Protein AF-A0A095SFE4-F1 (afdb_monomer)

Structure (mmCIF, N/CA/C/O backbone):
data_AF-A0A095SFE4-F1
#
_entry.id   AF-A0A095SFE4-F1
#
loop_
_atom_site.group_PDB
_atom_site.id
_atom_site.type_symbol
_atom_site.label_atom_id
_atom_site.label_alt_id
_atom_site.label_comp_id
_atom_site.label_asym_id
_atom_site.label_entity_id
_atom_site.label_seq_id
_atom_site.pdbx_PDB_ins_code
_atom_site.Cartn_x
_atom_site.Cartn_y
_atom_site.Cartn_z
_atom_site.occupancy
_atom_site.B_iso_or_equiv
_atom_site.auth_seq_id
_atom_site.auth_comp_id
_atom_site.auth_asym_id
_atom_site.auth_atom_id
_atom_site.pdbx_PDB_model_num
ATOM 1 N N . MET A 1 1 ? -21.893 5.481 43.564 1.00 46.31 1 MET A N 1
ATOM 2 C CA . MET A 1 1 ? -21.029 5.978 42.479 1.00 46.31 1 MET A CA 1
ATOM 3 C C . MET A 1 1 ? -21.799 5.691 41.213 1.00 46.31 1 MET A C 1
ATOM 5 O O . MET A 1 1 ? -22.114 4.527 41.019 1.00 46.31 1 MET A O 1
ATOM 9 N N . ASP A 1 2 ? -22.214 6.725 40.486 1.00 47.00 2 ASP A N 1
ATOM 10 C CA . ASP A 1 2 ? -22.926 6.566 39.208 1.00 47.00 2 ASP A CA 1
ATOM 11 C C . ASP A 1 2 ? -21.943 6.211 38.087 1.00 47.00 2 ASP A C 1
ATOM 13 O O . ASP A 1 2 ? -20.770 6.582 38.183 1.00 47.00 2 ASP A O 1
ATOM 17 N N . ASP A 1 3 ? -22.419 5.536 37.041 1.00 54.72 3 ASP A N 1
ATOM 18 C CA . ASP A 1 3 ? -21.605 5.048 35.915 1.00 54.72 3 ASP A CA 1
ATOM 19 C C . ASP A 1 3 ? -20.823 6.175 35.207 1.00 54.72 3 ASP A C 1
ATOM 21 O O . ASP A 1 3 ? -19.674 5.974 34.811 1.00 54.72 3 ASP A O 1
ATOM 25 N N . GLU A 1 4 ? -21.361 7.401 35.174 1.00 51.09 4 GLU A N 1
ATOM 26 C CA . GLU A 1 4 ? -20.658 8.604 34.686 1.00 51.09 4 GLU A CA 1
ATOM 27 C C . GLU A 1 4 ? -19.370 8.908 35.473 1.00 51.09 4 GLU A C 1
ATOM 29 O O . GLU A 1 4 ? -18.369 9.343 34.906 1.00 51.09 4 GLU A O 1
ATOM 34 N N . ASN A 1 5 ? -19.351 8.627 36.780 1.00 45.44 5 ASN A N 1
ATOM 35 C CA . ASN A 1 5 ? -18.175 8.856 37.625 1.00 45.44 5 ASN A CA 1
ATOM 36 C C . ASN A 1 5 ? -17.123 7.743 37.476 1.00 45.44 5 ASN A C 1
ATOM 38 O O . ASN A 1 5 ? -15.962 7.954 37.822 1.00 45.44 5 ASN A O 1
ATOM 42 N N . LEU A 1 6 ? -17.514 6.562 36.983 1.00 54.12 6 LEU A N 1
ATOM 43 C CA . LEU A 1 6 ? -16.604 5.458 36.662 1.00 54.12 6 LEU A CA 1
ATOM 44 C C . LEU A 1 6 ? -15.986 5.626 35.265 1.00 54.12 6 LEU A C 1
ATOM 46 O O . LEU A 1 6 ? -14.801 5.343 35.102 1.00 54.12 6 LEU A O 1
ATOM 50 N N . ALA A 1 7 ? -16.740 6.160 34.296 1.00 50.47 7 ALA A N 1
ATOM 51 C CA . ALA A 1 7 ? -16.249 6.482 32.951 1.00 50.47 7 ALA A CA 1
ATOM 52 C C . ALA A 1 7 ? -15.184 7.598 32.940 1.00 50.47 7 ALA A C 1
ATOM 54 O O . ALA A 1 7 ? -14.327 7.638 32.060 1.00 50.47 7 ALA A O 1
ATOM 55 N N . GLN A 1 8 ? -15.191 8.478 33.948 1.00 49.19 8 GLN A N 1
ATOM 56 C CA . GLN A 1 8 ? -14.224 9.572 34.084 1.00 49.19 8 GLN A CA 1
ATOM 57 C C . GLN A 1 8 ? -12.879 9.159 34.714 1.00 49.19 8 GLN A C 1
ATOM 59 O O . GLN A 1 8 ? -11.963 9.980 34.809 1.00 49.19 8 GLN A O 1
ATOM 64 N N . VAL A 1 9 ? -12.726 7.902 35.148 1.00 50.53 9 VAL A N 1
ATOM 65 C CA . VAL A 1 9 ? -11.466 7.401 35.714 1.00 50.53 9 VAL A CA 1
ATOM 66 C C . VAL A 1 9 ? -10.473 7.146 34.583 1.00 50.53 9 VAL A C 1
ATOM 68 O O . VAL A 1 9 ? -10.392 6.060 34.016 1.00 50.53 9 VAL A O 1
ATOM 71 N N . THR A 1 10 ? -9.681 8.164 34.257 1.00 51.62 10 THR A N 1
ATOM 72 C CA . THR A 1 10 ? -8.539 8.026 33.351 1.00 51.62 10 THR A CA 1
ATOM 73 C C . THR A 1 10 ? -7.501 7.125 34.021 1.00 51.62 10 THR A C 1
ATOM 75 O O . THR A 1 10 ? -6.995 7.445 35.100 1.00 51.62 10 THR A O 1
ATOM 78 N N . GLY A 1 11 ? -7.209 5.971 33.414 1.00 49.97 11 GLY A N 1
ATOM 79 C CA . GLY A 1 11 ? -6.187 5.046 33.901 1.00 49.97 11 GLY A CA 1
ATOM 80 C C . GLY A 1 11 ? -4.861 5.774 34.131 1.00 49.97 11 GLY A C 1
ATOM 81 O O . GLY A 1 11 ? -4.387 6.509 33.267 1.00 49.97 11 GLY A O 1
ATOM 82 N N . GLN A 1 12 ? -4.287 5.601 35.324 1.00 48.50 12 GLN A N 1
ATOM 83 C CA . GLN A 1 12 ? -2.994 6.173 35.699 1.00 48.50 12 GLN A CA 1
ATOM 84 C C . GLN A 1 12 ? -1.938 5.824 34.640 1.00 48.50 12 GLN A C 1
ATOM 86 O O . GLN A 1 12 ? -1.858 4.673 34.209 1.00 48.50 12 GLN A O 1
ATOM 91 N N . ASN A 1 13 ? -1.110 6.798 34.247 1.00 44.69 13 ASN A N 1
ATOM 92 C CA . ASN A 1 13 ? 0.110 6.545 33.472 1.00 44.69 13 ASN A CA 1
ATOM 93 C C . ASN A 1 13 ? 0.880 5.377 34.121 1.00 44.69 13 ASN A C 1
ATOM 95 O O . ASN A 1 13 ? 1.297 5.491 35.273 1.00 44.69 13 ASN A O 1
ATOM 99 N N . GLY A 1 14 ? 1.030 4.259 33.401 1.00 55.88 14 GLY A N 1
ATOM 100 C CA . GLY A 1 14 ? 1.607 3.008 33.916 1.00 55.88 14 GLY A CA 1
ATOM 101 C C . GLY A 1 14 ? 0.604 1.878 34.203 1.00 55.88 14 GLY A C 1
ATOM 102 O O . GLY A 1 14 ? 1.018 0.812 34.655 1.00 55.88 14 GLY A O 1
ATOM 103 N N . SER A 1 15 ? -0.695 2.069 33.946 1.00 71.88 15 SER A N 1
ATOM 104 C CA . SER A 1 15 ? -1.681 0.982 33.962 1.00 71.88 15 SER A CA 1
ATOM 105 C C . SER A 1 15 ? -1.468 0.033 32.781 1.00 71.88 15 SER A C 1
ATOM 107 O O . SER A 1 15 ? -1.394 0.472 31.636 1.00 71.88 15 SER A O 1
ATOM 109 N N . LEU A 1 16 ? -1.429 -1.278 33.052 1.00 84.06 16 LEU A N 1
ATOM 110 C CA . LEU A 1 16 ? -1.352 -2.303 32.006 1.00 84.06 16 LEU A CA 1
ATOM 111 C C . LEU A 1 16 ? -2.570 -2.254 31.079 1.00 84.06 16 LEU A C 1
ATOM 113 O O . LEU A 1 16 ? -2.416 -2.490 29.887 1.00 84.06 16 LEU A O 1
ATOM 117 N N . PHE A 1 17 ? -3.753 -1.948 31.619 1.00 86.69 17 PHE A N 1
ATOM 118 C CA . PHE A 1 17 ? -4.989 -1.794 30.856 1.00 86.69 17 PHE A CA 1
ATOM 119 C C . PHE A 1 17 ? -5.348 -0.317 30.727 1.00 86.69 17 PHE A C 1
ATOM 121 O O . PHE A 1 17 ? -5.401 0.414 31.720 1.00 86.69 17 PHE A O 1
ATOM 128 N N . LEU A 1 18 ? -5.605 0.107 29.498 1.00 86.56 18 LEU A N 1
ATOM 129 C CA . LEU A 1 18 ? -6.028 1.453 29.146 1.00 86.56 18 LEU A CA 1
ATOM 130 C C . LEU A 1 18 ? -7.503 1.385 28.763 1.00 86.56 18 LEU A C 1
ATOM 132 O O . LEU A 1 18 ? -7.890 0.522 27.980 1.00 86.56 18 LEU A O 1
ATOM 136 N N . SER A 1 19 ? -8.321 2.277 29.307 1.00 90.06 19 SER A N 1
ATOM 137 C CA . SER A 1 19 ? -9.708 2.437 28.882 1.00 90.06 19 SER A CA 1
ATOM 138 C C . SER A 1 19 ? -9.975 3.909 28.656 1.00 90.06 19 SER A C 1
ATOM 140 O O . SER A 1 19 ? -9.537 4.740 29.455 1.00 90.06 19 SER A O 1
ATOM 142 N N . ASP A 1 20 ? -10.697 4.224 27.592 1.00 91.88 20 ASP A N 1
ATOM 143 C CA . ASP A 1 20 ? -11.236 5.558 27.398 1.00 91.88 20 ASP A CA 1
ATOM 144 C C . ASP A 1 20 ? -12.577 5.541 26.663 1.00 91.88 20 ASP A C 1
ATOM 146 O O . ASP A 1 20 ? -12.976 4.546 26.054 1.00 91.88 20 ASP A O 1
ATOM 150 N N . HIS A 1 21 ? -13.288 6.655 26.810 1.00 95.19 21 HIS A N 1
ATOM 151 C CA . HIS A 1 21 ? -14.532 6.959 26.123 1.00 95.19 21 HIS A CA 1
ATOM 152 C C . HIS A 1 21 ? -14.330 8.216 25.276 1.00 95.19 21 HIS A C 1
ATOM 154 O O . HIS A 1 21 ? -13.514 9.084 25.615 1.00 95.19 21 HIS A O 1
ATOM 160 N N . ILE A 1 22 ? -15.016 8.254 24.141 1.00 96.88 22 ILE A N 1
ATOM 161 C CA . ILE A 1 22 ? -15.121 9.409 23.255 1.00 96.88 22 ILE A CA 1
ATOM 162 C C . ILE A 1 22 ? -16.598 9.522 22.895 1.00 96.88 22 ILE A C 1
ATOM 164 O O . ILE A 1 22 ? -17.164 8.588 22.327 1.00 96.88 22 ILE A O 1
ATOM 168 N N . GLY A 1 23 ? -17.211 10.646 23.229 1.00 96.69 23 GLY A N 1
ATOM 169 C CA . GLY A 1 23 ? -18.600 10.929 22.922 1.00 96.69 23 GLY A CA 1
ATOM 170 C C . GLY A 1 23 ? -18.848 11.143 21.431 1.00 96.69 23 GLY A C 1
ATOM 171 O O . GLY A 1 23 ? -17.946 11.466 20.645 1.00 96.69 23 GLY A O 1
ATOM 172 N N . ALA A 1 24 ? -20.116 11.009 21.052 1.00 95.69 24 ALA A N 1
ATOM 173 C CA . ALA A 1 24 ? -20.576 11.293 19.702 1.00 95.69 24 ALA A CA 1
ATOM 174 C C . ALA A 1 24 ? -20.160 12.701 19.252 1.00 95.69 24 ALA A C 1
ATOM 176 O O . ALA A 1 24 ? -20.409 13.693 19.940 1.00 95.69 24 ALA A O 1
ATOM 177 N N . ASN A 1 25 ? -19.523 12.788 18.079 1.00 94.81 25 ASN A N 1
ATOM 178 C CA . ASN A 1 25 ? -19.057 14.047 17.491 1.00 94.81 25 ASN A CA 1
ATOM 179 C C . ASN A 1 25 ? -18.147 14.906 18.406 1.00 94.81 25 ASN A C 1
ATOM 181 O O . ASN A 1 25 ? -18.077 16.123 18.230 1.00 94.81 25 ASN A O 1
ATOM 185 N N . GLU A 1 26 ? -17.441 14.305 19.372 1.00 96.25 26 GLU A N 1
ATOM 186 C CA . GLU A 1 26 ? -16.615 15.044 20.342 1.00 96.25 26 GLU A CA 1
ATOM 187 C C . GLU A 1 26 ? -15.319 15.617 19.735 1.00 96.25 26 GLU A C 1
ATOM 189 O O . GLU A 1 26 ? -14.818 16.649 20.187 1.00 96.25 26 GLU A O 1
ATOM 194 N N . LEU A 1 27 ? -14.753 14.970 18.710 1.00 97.25 27 LEU A N 1
ATOM 195 C CA . LEU A 1 27 ? -13.419 15.310 18.210 1.00 97.25 27 LEU A CA 1
ATOM 196 C C . LEU A 1 27 ? -13.438 16.283 17.021 1.00 97.25 27 LEU A C 1
ATOM 198 O O . LEU A 1 27 ? -14.436 16.477 16.324 1.00 97.25 27 LEU A O 1
ATOM 202 N N . ALA A 1 28 ? -12.278 16.885 16.746 1.00 96.75 28 ALA A N 1
ATOM 203 C CA . ALA A 1 28 ? -12.087 17.740 15.578 1.00 96.75 28 ALA A CA 1
ATOM 204 C C . ALA A 1 28 ? -12.360 16.977 14.266 1.00 96.75 28 ALA A C 1
ATOM 206 O O . ALA A 1 28 ? -11.949 15.830 14.107 1.00 96.75 28 ALA A O 1
ATOM 207 N N . GLY A 1 29 ? -13.020 17.630 13.306 1.00 94.25 29 GLY A N 1
ATOM 208 C CA . GLY A 1 29 ? -13.402 17.005 12.032 1.00 94.25 29 GLY A CA 1
ATOM 209 C C . GLY A 1 29 ? -14.691 16.174 12.076 1.00 94.25 29 GLY A C 1
ATOM 210 O O . GLY A 1 29 ? -14.959 15.442 11.126 1.00 94.25 29 GLY A O 1
ATOM 211 N N . GLN A 1 30 ? -15.490 16.294 13.143 1.00 94.56 30 GLN A N 1
ATOM 212 C CA . GLN A 1 30 ? -16.834 15.709 13.239 1.00 94.56 30 GLN A CA 1
ATOM 213 C C . GLN A 1 30 ? -17.795 16.205 12.139 1.00 94.56 30 GLN A C 1
ATOM 215 O O . GLN A 1 30 ? -17.678 17.337 11.661 1.00 94.56 30 GLN A O 1
ATOM 220 N N . GLN A 1 31 ? -18.756 15.358 11.756 1.00 91.00 31 GLN A N 1
ATOM 221 C CA . GLN A 1 31 ? -19.686 15.568 10.636 1.00 91.00 31 GLN A CA 1
ATOM 222 C C . GLN A 1 31 ? -21.154 15.796 11.063 1.00 91.00 31 GLN A C 1
ATOM 224 O O . GLN A 1 31 ? -22.030 15.924 10.208 1.00 91.00 31 GLN A O 1
ATOM 229 N N . GLY A 1 32 ? -21.431 15.910 12.364 1.00 91.38 32 GLY A N 1
ATOM 230 C CA . GLY A 1 32 ? -22.738 16.250 12.932 1.00 91.38 32 GLY A CA 1
ATOM 231 C C . GLY A 1 32 ? -23.633 15.049 13.240 1.00 91.38 32 GLY A C 1
ATOM 232 O O . GLY A 1 32 ? -23.240 13.891 13.104 1.00 91.38 32 GLY A O 1
ATOM 233 N N . VAL A 1 33 ? -24.864 15.327 13.673 1.00 91.88 33 VAL A N 1
ATOM 234 C CA . VAL A 1 33 ? -25.845 14.298 14.062 1.00 91.88 33 VAL A CA 1
ATOM 235 C C . VAL A 1 33 ? -26.255 13.445 12.856 1.00 91.88 33 VAL A C 1
ATOM 237 O O . VAL A 1 33 ? -26.503 13.970 11.770 1.00 91.88 33 VAL A O 1
ATOM 240 N N . GLY A 1 34 ? -26.348 12.130 13.052 1.00 92.06 34 GLY A N 1
ATOM 241 C CA . GLY A 1 34 ? -26.660 11.137 12.024 1.00 92.06 34 GLY A CA 1
ATOM 242 C C . GLY A 1 34 ? -25.517 10.856 11.047 1.00 92.06 34 GLY A C 1
ATOM 243 O O . GLY A 1 34 ? -25.730 10.176 10.042 1.00 92.06 34 GLY A O 1
ATOM 244 N N . SER A 1 35 ? -24.325 11.393 11.307 1.00 96.06 35 SER A N 1
ATOM 245 C CA . SER A 1 35 ? -23.144 11.187 10.472 1.00 96.06 35 SER A CA 1
ATOM 246 C C . SER A 1 35 ? -22.322 9.968 10.922 1.00 96.06 35 SER A C 1
ATOM 248 O O . SER A 1 35 ? -22.521 9.456 12.023 1.00 96.06 35 SER A O 1
ATOM 250 N N . PRO A 1 36 ? -21.341 9.521 10.119 1.00 96.88 36 PRO A N 1
ATOM 251 C CA . PRO A 1 36 ? -20.411 8.464 10.516 1.00 96.88 36 PRO A CA 1
ATOM 252 C C . PRO A 1 36 ? -19.575 8.745 11.781 1.00 96.88 36 PRO A C 1
ATOM 254 O O . PRO A 1 36 ? -18.918 7.826 12.263 1.00 96.88 36 PRO A O 1
ATOM 257 N N . THR A 1 37 ? -19.561 9.972 12.316 1.00 97.00 37 THR A N 1
ATOM 258 C CA . THR A 1 37 ? -18.881 10.326 13.581 1.00 97.00 37 THR A CA 1
ATOM 259 C C . THR A 1 37 ? -19.830 10.392 14.789 1.00 97.00 37 THR A C 1
ATOM 261 O O . THR A 1 37 ? -19.385 10.678 15.902 1.00 97.00 37 THR A O 1
ATOM 264 N N . ASP A 1 38 ? -21.127 10.135 14.592 1.00 97.00 38 ASP A N 1
ATOM 265 C CA . ASP A 1 38 ? -22.185 10.264 15.605 1.00 97.00 38 ASP A CA 1
ATOM 266 C C . ASP A 1 38 ? -22.396 8.970 16.411 1.00 97.00 38 ASP A C 1
ATOM 268 O O . ASP A 1 38 ? -23.471 8.369 16.398 1.00 97.00 38 ASP A O 1
ATOM 272 N N . PHE A 1 39 ? -21.337 8.515 17.084 1.00 98.00 39 PHE A N 1
ATOM 273 C CA . PHE A 1 39 ? -21.353 7.329 17.944 1.00 98.00 39 PHE A CA 1
ATOM 274 C C . PHE A 1 39 ? -20.541 7.566 19.214 1.00 98.00 39 PHE A C 1
ATOM 276 O O . PHE A 1 39 ? -19.546 8.289 19.190 1.00 98.00 39 PHE A O 1
ATOM 283 N N . ASP A 1 40 ? -20.919 6.897 20.297 1.00 98.00 40 ASP A N 1
ATOM 284 C CA . ASP A 1 40 ? -20.077 6.770 21.480 1.00 98.00 40 ASP A CA 1
ATOM 285 C C . ASP A 1 40 ? -19.045 5.667 21.255 1.00 98.00 40 ASP A C 1
ATOM 287 O O . ASP A 1 40 ? -19.383 4.540 20.881 1.00 98.00 40 ASP A O 1
ATOM 291 N N . PHE A 1 41 ? -17.775 5.980 21.487 1.00 98.19 41 PHE A N 1
ATOM 292 C CA . PHE A 1 41 ? -16.678 5.044 21.306 1.00 98.19 41 PHE A CA 1
ATOM 293 C C . PHE A 1 41 ? -16.099 4.630 22.649 1.00 98.19 41 PHE A C 1
ATOM 295 O O . PHE A 1 41 ? -15.692 5.474 23.443 1.00 98.19 41 PHE A O 1
ATOM 302 N N . TYR A 1 42 ? -16.012 3.322 22.876 1.00 97.50 42 TYR A N 1
ATOM 303 C CA . TYR A 1 42 ? -15.405 2.749 24.077 1.00 97.50 42 TYR A CA 1
ATOM 304 C C . TYR A 1 42 ? -14.191 1.932 23.689 1.00 97.50 42 TYR A C 1
ATOM 306 O O . TYR A 1 42 ? -14.331 0.879 23.061 1.00 97.50 42 TYR A O 1
ATOM 314 N N . ARG A 1 43 ? -13.002 2.401 24.068 1.00 96.12 43 ARG A N 1
ATOM 315 C CA . ARG A 1 43 ? -11.741 1.712 23.801 1.00 96.12 43 ARG A CA 1
ATOM 316 C C . ARG A 1 43 ? -11.239 1.017 25.048 1.00 96.12 43 ARG A C 1
ATOM 318 O O . ARG A 1 43 ? -11.211 1.597 26.128 1.00 96.12 43 ARG A O 1
ATOM 325 N N . MET A 1 44 ? -10.755 -0.201 24.860 1.00 95.25 44 MET A N 1
ATOM 326 C CA . MET A 1 44 ? -10.029 -0.982 25.852 1.00 95.25 44 MET A CA 1
ATOM 327 C C . MET A 1 44 ? -8.742 -1.490 25.210 1.00 95.25 44 MET A C 1
ATOM 329 O O . MET A 1 44 ? -8.778 -2.167 24.185 1.00 95.25 44 MET A O 1
ATOM 333 N N . GLY A 1 45 ? -7.595 -1.171 25.790 1.00 93.94 45 GLY A N 1
ATOM 334 C CA . GLY A 1 45 ? -6.294 -1.554 25.260 1.00 93.94 45 GLY A CA 1
ATOM 335 C C . GLY A 1 45 ? -5.296 -1.918 26.339 1.00 93.94 45 GLY A C 1
ATOM 336 O O . GLY A 1 45 ? -5.613 -1.949 27.529 1.00 93.94 45 GLY A O 1
ATOM 337 N N . MET A 1 46 ? -4.076 -2.206 25.905 1.00 92.94 46 MET A N 1
ATOM 338 C CA . MET A 1 46 ? -2.971 -2.564 26.785 1.00 92.94 46 MET A CA 1
ATOM 339 C C . MET A 1 46 ? -1.771 -1.653 26.555 1.00 92.94 46 MET A C 1
ATOM 341 O O . MET A 1 46 ? -1.458 -1.352 25.409 1.00 92.94 46 MET A O 1
ATOM 345 N N . ASP A 1 47 ? -1.046 -1.271 27.608 1.00 92.06 47 ASP A N 1
ATOM 346 C CA . ASP A 1 47 ? 0.229 -0.551 27.469 1.00 92.06 47 ASP A CA 1
ATOM 347 C C . ASP A 1 47 ? 1.410 -1.522 27.316 1.00 92.06 47 ASP A C 1
ATOM 349 O O . ASP A 1 47 ? 2.225 -1.706 28.220 1.00 92.06 47 ASP A O 1
ATOM 353 N N . VAL A 1 48 ? 1.455 -2.219 26.176 1.00 93.00 48 VAL A N 1
ATOM 354 C CA . VAL A 1 48 ? 2.481 -3.228 25.860 1.00 93.00 48 VAL A CA 1
ATOM 355 C C . VAL A 1 48 ? 2.946 -3.130 24.408 1.00 93.00 48 VAL A C 1
ATOM 357 O O . VAL A 1 48 ? 2.264 -2.562 23.554 1.00 93.00 48 VAL A O 1
ATOM 360 N N . LYS A 1 49 ? 4.094 -3.749 24.117 1.00 94.62 49 LYS A N 1
ATOM 361 C CA . LYS A 1 49 ? 4.529 -4.087 22.757 1.00 94.62 49 LYS A CA 1
ATOM 362 C C . LYS A 1 49 ? 4.342 -5.589 22.548 1.00 94.62 49 LYS A C 1
ATOM 364 O O . LYS A 1 49 ? 4.991 -6.383 23.226 1.00 94.62 49 LYS A O 1
ATOM 369 N N . LEU A 1 50 ? 3.456 -5.966 21.631 1.00 93.88 50 LEU A N 1
ATOM 370 C CA . LEU A 1 50 ? 3.256 -7.349 21.212 1.00 93.88 50 LEU A CA 1
ATOM 371 C C . LEU A 1 50 ? 4.096 -7.611 19.960 1.00 93.88 50 LEU A C 1
ATOM 373 O O . LEU A 1 50 ? 3.930 -6.925 18.958 1.00 93.88 50 LEU A O 1
ATOM 377 N N . ASN A 1 51 ? 4.974 -8.609 20.017 1.00 93.75 51 ASN A N 1
ATOM 378 C CA . ASN A 1 51 ? 5.714 -9.085 18.851 1.00 93.75 51 ASN A CA 1
ATOM 379 C C . ASN A 1 51 ? 4.968 -10.271 18.241 1.00 93.75 51 ASN A C 1
ATOM 381 O O . ASN A 1 51 ? 4.718 -11.259 18.933 1.00 93.75 51 ASN A O 1
ATOM 385 N N . LEU A 1 52 ? 4.622 -10.168 16.962 1.00 89.31 52 LEU A N 1
ATOM 386 C CA . LEU A 1 52 ? 3.921 -11.196 16.211 1.00 89.31 52 LEU A CA 1
ATOM 387 C C . LEU A 1 52 ? 4.810 -11.707 15.086 1.00 89.31 52 LEU A C 1
ATOM 389 O O . LEU A 1 52 ? 5.359 -10.936 14.304 1.00 89.31 52 LEU A O 1
ATOM 393 N N . ASN A 1 53 ? 4.894 -13.025 14.992 1.00 88.75 53 ASN A N 1
ATOM 394 C CA . ASN A 1 53 ? 5.298 -13.705 13.781 1.00 88.75 53 ASN A CA 1
ATOM 395 C C . ASN A 1 53 ? 4.212 -14.735 13.471 1.00 88.75 53 ASN A C 1
ATOM 397 O O . ASN A 1 53 ? 3.934 -15.609 14.296 1.00 88.75 53 ASN A O 1
ATOM 401 N N . MET A 1 54 ? 3.525 -14.567 12.346 1.00 88.38 54 MET A N 1
ATOM 402 C CA . MET A 1 54 ? 2.363 -15.383 12.011 1.00 88.38 54 MET A CA 1
ATOM 403 C C . MET A 1 54 ? 2.264 -15.571 10.506 1.00 88.38 54 MET A C 1
ATOM 405 O O . MET A 1 54 ? 2.360 -14.594 9.777 1.00 88.38 54 MET A O 1
ATOM 409 N N . ASN A 1 55 ? 1.983 -16.801 10.075 1.00 89.62 55 ASN A N 1
ATOM 410 C CA . ASN A 1 55 ? 1.669 -17.151 8.692 1.00 89.62 55 ASN A CA 1
ATOM 411 C C . ASN A 1 55 ? 0.216 -17.632 8.602 1.00 89.62 55 ASN A C 1
ATOM 413 O O . ASN A 1 55 ? -0.246 -18.411 9.439 1.00 89.62 55 ASN A O 1
ATOM 417 N N . ILE A 1 56 ? -0.509 -17.151 7.596 1.00 91.56 56 ILE A N 1
ATOM 418 C CA . ILE A 1 56 ? -1.923 -17.415 7.354 1.00 91.56 56 ILE A CA 1
ATOM 419 C C . ILE A 1 56 ? -2.077 -17.792 5.881 1.00 91.56 56 ILE A C 1
ATOM 421 O O . ILE A 1 56 ? -1.996 -16.944 4.997 1.00 91.56 56 ILE A O 1
ATOM 425 N N . ALA A 1 57 ? -2.360 -19.065 5.603 1.00 89.81 57 ALA A N 1
ATOM 426 C CA . ALA A 1 57 ? -2.516 -19.542 4.227 1.00 89.81 57 ALA A CA 1
ATOM 427 C C . ALA A 1 57 ? -3.650 -18.826 3.466 1.00 89.81 57 ALA A C 1
ATOM 429 O O . ALA A 1 57 ? -3.529 -18.581 2.269 1.00 89.81 57 ALA A O 1
ATOM 430 N N . LYS A 1 58 ? -4.740 -18.480 4.163 1.00 92.38 58 LYS A N 1
ATOM 431 C CA . LYS A 1 58 ? -5.896 -17.775 3.600 1.00 92.38 58 LYS A CA 1
ATOM 432 C C . LYS A 1 58 ? -6.541 -16.886 4.660 1.00 92.38 58 LYS A C 1
ATOM 434 O O . LYS A 1 58 ? -7.032 -17.392 5.669 1.00 92.38 58 LYS A O 1
ATOM 439 N N . PHE A 1 59 ? -6.540 -15.574 4.440 1.00 94.69 59 PHE A N 1
ATOM 440 C CA . PHE A 1 59 ? -7.163 -14.595 5.328 1.00 94.69 59 PHE A CA 1
ATOM 441 C C . PHE A 1 59 ? -8.421 -14.032 4.668 1.00 94.69 59 PHE A C 1
ATOM 443 O O . PHE A 1 59 ? -8.337 -13.211 3.757 1.00 94.69 59 PHE A O 1
ATOM 450 N N . GLN A 1 60 ? -9.585 -14.510 5.108 1.00 94.38 60 GLN A N 1
ATOM 451 C CA . GLN A 1 60 ? -10.882 -14.161 4.533 1.00 94.38 60 GLN A CA 1
ATOM 452 C C . GLN A 1 60 ? -11.834 -13.627 5.597 1.00 94.38 60 GLN A C 1
ATOM 454 O O . GLN A 1 60 ? -12.105 -14.295 6.594 1.00 94.38 60 GLN A O 1
ATOM 459 N N . LEU A 1 61 ? -12.372 -12.434 5.355 1.00 95.06 61 LEU A N 1
ATOM 460 C CA . LEU A 1 61 ? -13.321 -11.759 6.232 1.00 95.06 61 LEU A CA 1
ATOM 461 C C . LEU A 1 61 ? -14.471 -11.168 5.407 1.00 95.06 61 LEU A C 1
ATOM 463 O O . LEU A 1 61 ? -14.255 -10.572 4.353 1.00 95.06 61 LEU A O 1
ATOM 467 N N . GLY A 1 62 ? -15.708 -11.315 5.886 1.00 93.25 62 GLY A N 1
ATOM 468 C CA . GLY A 1 62 ? -16.881 -10.688 5.257 1.00 93.25 62 GLY A CA 1
ATOM 469 C C . GLY A 1 62 ? -17.372 -11.349 3.966 1.00 93.25 62 GLY A C 1
ATOM 470 O O . GLY A 1 62 ? -17.951 -10.675 3.117 1.00 93.25 62 GLY A O 1
ATOM 471 N N . CYS A 1 63 ? -17.142 -12.650 3.792 1.00 92.50 63 CYS A N 1
ATOM 472 C CA . CYS A 1 63 ? -17.690 -13.413 2.668 1.00 92.50 63 CYS A CA 1
ATOM 473 C C . CYS A 1 63 ? -19.199 -13.650 2.855 1.00 92.50 63 CYS A C 1
ATOM 475 O O . CYS A 1 63 ? -19.616 -14.019 3.955 1.00 92.50 63 CYS A O 1
ATOM 477 N N . GLY A 1 64 ? -20.022 -13.485 1.813 1.00 85.00 64 GLY A N 1
ATOM 478 C CA . GLY A 1 64 ? -21.469 -13.741 1.926 1.00 85.00 64 GLY A CA 1
ATOM 479 C C . GLY A 1 64 ? -22.270 -12.621 2.604 1.00 85.00 64 GLY A C 1
ATOM 480 O O . GLY A 1 64 ? -23.402 -12.851 3.028 1.00 85.00 64 GLY A O 1
ATOM 481 N N . GLY A 1 65 ? -21.666 -11.441 2.790 1.00 83.38 65 GLY A N 1
ATOM 482 C CA . GLY A 1 65 ? -22.255 -10.301 3.501 1.00 83.38 65 GLY A CA 1
ATOM 483 C C . GLY A 1 65 ? -23.068 -9.357 2.610 1.00 83.38 65 GLY A C 1
ATOM 484 O O . GLY A 1 65 ? -23.277 -9.609 1.428 1.00 83.38 65 GLY A O 1
ATOM 485 N N . VAL A 1 66 ? -23.492 -8.211 3.161 1.00 86.50 66 VAL A N 1
ATOM 486 C CA . VAL A 1 66 ? -24.261 -7.187 2.417 1.00 86.50 66 VAL A CA 1
ATOM 487 C C . VAL A 1 66 ? -23.541 -6.694 1.157 1.00 86.50 66 VAL A C 1
ATOM 489 O O . VAL A 1 66 ? -24.184 -6.363 0.163 1.00 86.50 66 VAL A O 1
ATOM 492 N N . ASN A 1 67 ? -22.208 -6.711 1.171 1.00 87.94 67 ASN A N 1
ATOM 493 C CA . ASN A 1 67 ? -21.386 -6.296 0.042 1.00 87.94 67 ASN A CA 1
ATOM 494 C C . ASN A 1 67 ? -21.419 -7.290 -1.131 1.00 87.94 67 ASN A C 1
ATOM 496 O O . ASN A 1 67 ? -20.985 -6.931 -2.222 1.00 87.94 67 ASN A O 1
ATOM 500 N N . ASP A 1 68 ? -21.988 -8.492 -0.976 1.00 86.69 68 ASP A N 1
ATOM 501 C CA . ASP A 1 68 ? -22.267 -9.383 -2.114 1.00 86.69 68 ASP A CA 1
ATOM 502 C C . ASP A 1 68 ? -23.302 -8.785 -3.069 1.00 86.69 68 ASP A C 1
ATOM 504 O O . ASP A 1 68 ? -23.319 -9.129 -4.243 1.00 86.69 68 ASP A O 1
ATOM 508 N N . LEU A 1 69 ? -24.118 -7.829 -2.614 1.00 83.00 69 LEU A N 1
ATOM 509 C CA . LEU A 1 69 ? -25.023 -7.079 -3.487 1.00 83.00 69 LEU A CA 1
ATOM 510 C C . LEU A 1 69 ? -24.283 -6.123 -4.439 1.00 83.00 69 LEU A C 1
ATOM 512 O O . LEU A 1 69 ? -24.890 -5.617 -5.381 1.00 83.00 69 LEU A O 1
ATOM 516 N N . LEU A 1 70 ? -22.992 -5.858 -4.200 1.00 80.69 70 LEU A N 1
ATOM 517 C CA . LEU A 1 70 ? -22.162 -4.993 -5.043 1.00 80.69 70 LEU A CA 1
ATOM 518 C C . LEU A 1 70 ? -21.525 -5.751 -6.217 1.00 80.69 70 LEU A C 1
ATOM 520 O O . LEU A 1 70 ? -21.025 -5.119 -7.147 1.00 80.69 70 LEU A O 1
ATOM 524 N N . THR A 1 71 ? -21.510 -7.088 -6.184 1.00 72.00 71 THR A N 1
ATOM 525 C CA . THR A 1 71 ? -20.767 -7.924 -7.137 1.00 72.00 71 THR A CA 1
ATOM 526 C C . THR A 1 71 ? -21.616 -9.083 -7.659 1.00 72.00 71 THR A C 1
ATOM 528 O O . THR A 1 71 ? -22.520 -9.572 -6.999 1.00 72.00 71 THR A O 1
ATOM 531 N N . THR A 1 72 ? -21.323 -9.576 -8.864 1.00 67.38 72 THR A N 1
ATOM 532 C CA . THR A 1 72 ? -22.048 -10.720 -9.460 1.00 67.38 72 THR A CA 1
ATOM 533 C C . THR A 1 72 ? -21.482 -12.088 -9.060 1.00 67.38 72 THR A C 1
ATOM 535 O O . THR A 1 72 ? -22.007 -13.113 -9.486 1.00 67.38 72 THR A O 1
ATOM 538 N N . SER A 1 73 ? -20.406 -12.118 -8.269 1.00 63.94 73 SER A N 1
ATOM 539 C CA . SER A 1 73 ? -19.787 -13.326 -7.711 1.00 63.94 73 SER A CA 1
ATOM 540 C C . SER A 1 73 ? -19.696 -13.186 -6.190 1.00 63.94 73 SER A C 1
ATOM 542 O O . SER A 1 73 ? -19.407 -12.072 -5.734 1.00 63.94 73 SER A O 1
ATOM 544 N N . PRO A 1 74 ? -19.891 -14.271 -5.409 1.00 65.38 74 PRO A N 1
ATOM 545 C CA . PRO A 1 74 ? -19.552 -14.278 -3.991 1.00 65.38 74 PRO A CA 1
ATOM 546 C C . PRO A 1 74 ? -18.099 -13.841 -3.825 1.00 65.38 74 PRO A C 1
ATOM 548 O O . PRO A 1 74 ? -17.209 -14.375 -4.491 1.00 65.38 74 PRO A O 1
ATOM 551 N N . ALA A 1 75 ? -17.876 -12.850 -2.973 1.00 82.75 75 ALA A N 1
ATOM 552 C CA . ALA A 1 75 ? -16.552 -12.344 -2.652 1.00 82.75 75 ALA A CA 1
ATOM 553 C C . ALA A 1 75 ? -16.498 -12.007 -1.162 1.00 82.75 75 ALA A C 1
ATOM 555 O O . ALA A 1 75 ? -17.524 -11.939 -0.486 1.00 82.75 75 ALA A O 1
ATOM 556 N N . CYS A 1 76 ? -15.293 -11.830 -0.637 1.00 93.00 76 CYS A N 1
ATOM 557 C CA . CYS A 1 76 ? -15.086 -11.384 0.732 1.00 93.00 76 CYS A CA 1
ATOM 558 C C . CYS A 1 76 ? -14.724 -9.902 0.731 1.00 93.00 76 CYS A C 1
ATOM 560 O O . CYS A 1 76 ? -14.186 -9.377 -0.247 1.00 93.00 76 CYS A O 1
ATOM 562 N N . ASP A 1 77 ? -15.014 -9.223 1.834 1.00 95.38 77 ASP A N 1
ATOM 563 C CA . ASP A 1 77 ? -14.600 -7.836 2.022 1.00 95.38 77 ASP A CA 1
ATOM 564 C C . ASP A 1 77 ? -13.078 -7.727 2.079 1.00 95.38 77 ASP A C 1
ATOM 566 O O . ASP A 1 77 ? -12.521 -6.810 1.483 1.00 95.38 77 ASP A O 1
ATOM 570 N N . ILE A 1 78 ? -12.420 -8.680 2.741 1.00 95.75 78 ILE A N 1
ATOM 571 C CA . ILE A 1 78 ? -10.969 -8.861 2.722 1.00 95.75 78 ILE A CA 1
ATOM 572 C C . ILE A 1 78 ? -10.692 -10.319 2.355 1.00 95.75 78 ILE A C 1
ATOM 574 O O . ILE A 1 78 ? -11.205 -11.225 3.011 1.00 95.75 78 ILE A O 1
ATOM 578 N N . ASP A 1 79 ? -9.900 -10.533 1.310 1.00 95.12 79 ASP A N 1
ATOM 579 C CA . ASP A 1 79 ? -9.423 -11.833 0.848 1.00 95.12 79 ASP A CA 1
ATOM 580 C C . ASP A 1 79 ? -7.952 -11.709 0.437 1.00 95.12 79 ASP A C 1
ATOM 582 O O . ASP A 1 79 ? -7.625 -11.052 -0.556 1.00 95.12 79 ASP A O 1
ATOM 586 N N . ILE A 1 80 ? -7.072 -12.330 1.222 1.00 95.12 80 ILE A N 1
ATOM 587 C CA . ILE A 1 80 ? -5.625 -12.325 1.005 1.00 95.12 80 ILE A CA 1
ATOM 588 C C . ILE A 1 80 ? -5.101 -13.761 1.078 1.00 95.12 80 ILE A C 1
ATOM 590 O O . ILE A 1 80 ? -5.343 -14.477 2.057 1.00 95.12 80 ILE A O 1
ATOM 594 N N . ASP A 1 81 ? -4.361 -14.170 0.051 1.00 92.81 81 ASP A N 1
ATOM 595 C CA . ASP A 1 81 ? -3.628 -15.435 0.028 1.00 92.81 81 ASP A CA 1
ATOM 596 C C . ASP A 1 81 ? -2.272 -15.285 0.726 1.00 92.81 81 ASP A C 1
ATOM 598 O O . ASP A 1 81 ? -1.602 -14.268 0.565 1.00 92.81 81 ASP A O 1
ATOM 602 N N . TYR A 1 82 ? -1.850 -16.303 1.481 1.00 90.88 82 TYR A N 1
ATOM 603 C CA . TYR A 1 82 ? -0.514 -16.402 2.094 1.00 90.88 82 TYR A CA 1
ATOM 604 C C . TYR A 1 82 ? -0.061 -15.160 2.878 1.00 90.88 82 TYR A C 1
ATOM 606 O O . TYR A 1 82 ? 1.096 -14.751 2.789 1.00 90.88 82 TYR A O 1
ATOM 614 N N . LEU A 1 83 ? -0.972 -14.556 3.645 1.00 93.25 83 LEU A N 1
ATOM 615 C CA . LEU A 1 83 ? -0.674 -13.412 4.501 1.00 93.25 83 LEU A CA 1
ATOM 616 C C . LEU A 1 83 ? 0.288 -13.815 5.624 1.00 93.25 83 LEU A C 1
ATOM 618 O O . LEU A 1 83 ? 0.088 -14.818 6.304 1.00 93.25 83 LEU A O 1
ATOM 622 N N . SER A 1 84 ? 1.289 -12.988 5.878 1.00 92.12 84 SER A N 1
ATOM 623 C CA . SER A 1 84 ? 2.258 -13.179 6.939 1.00 92.12 84 SER A CA 1
ATOM 624 C C . SER A 1 84 ? 2.606 -11.858 7.620 1.00 92.12 84 SER A C 1
ATOM 626 O O . SER A 1 84 ? 2.732 -10.818 6.979 1.00 92.12 84 SER A O 1
ATOM 628 N N . PHE A 1 85 ? 2.769 -11.912 8.938 1.00 93.38 85 PHE A N 1
ATOM 629 C CA . PHE A 1 85 ? 3.236 -10.808 9.769 1.00 93.38 85 PHE A CA 1
ATOM 630 C C . PHE A 1 85 ? 4.693 -11.058 10.135 1.00 93.38 85 PHE A C 1
ATOM 632 O O . PHE A 1 85 ? 4.997 -12.045 10.808 1.00 93.38 85 PHE A O 1
ATOM 639 N N . MET A 1 86 ? 5.574 -10.151 9.722 1.00 93.62 86 MET A N 1
ATOM 640 C CA . MET A 1 86 ? 7.006 -10.208 10.015 1.00 93.62 86 MET A CA 1
ATOM 641 C C . MET A 1 86 ? 7.589 -8.802 10.185 1.00 93.62 86 MET A C 1
ATOM 643 O O . MET A 1 86 ? 6.893 -7.802 9.997 1.00 93.62 86 MET A O 1
ATOM 647 N N . GLY A 1 87 ? 8.858 -8.703 10.570 1.00 95.19 87 GLY A N 1
ATOM 648 C CA . GLY A 1 87 ? 9.520 -7.405 10.679 1.00 95.19 87 GLY A CA 1
ATOM 649 C C . GLY A 1 87 ? 10.024 -6.850 9.341 1.00 95.19 87 GLY A C 1
ATOM 650 O O . GLY A 1 87 ? 9.910 -7.469 8.280 1.00 95.19 87 GLY A O 1
ATOM 651 N N . ILE A 1 88 ? 10.593 -5.649 9.406 1.00 95.12 88 ILE A N 1
ATOM 652 C CA . ILE A 1 88 ? 11.186 -4.904 8.284 1.00 95.12 88 ILE A CA 1
ATOM 653 C C . ILE A 1 88 ? 12.687 -4.728 8.493 1.00 95.12 88 ILE A C 1
ATOM 655 O O . ILE A 1 88 ? 13.188 -4.896 9.605 1.00 95.12 88 ILE A O 1
ATOM 659 N N . ASN A 1 89 ? 13.409 -4.408 7.422 1.00 92.69 89 ASN A N 1
ATOM 660 C CA . ASN A 1 89 ? 14.813 -4.025 7.511 1.00 92.69 89 ASN A CA 1
ATOM 661 C C . ASN A 1 89 ? 14.987 -2.692 8.276 1.00 92.69 89 ASN A C 1
ATOM 663 O O . ASN A 1 89 ? 14.031 -1.959 8.528 1.00 92.69 89 ASN A O 1
ATOM 667 N N . ASN A 1 90 ? 16.231 -2.364 8.632 1.00 90.88 90 ASN A N 1
ATOM 668 C CA . ASN A 1 90 ? 16.545 -1.161 9.416 1.00 90.88 90 ASN A CA 1
ATOM 669 C C . ASN A 1 90 ? 16.164 0.152 8.712 1.00 90.88 90 ASN A C 1
ATOM 671 O O . ASN A 1 90 ? 15.871 1.136 9.387 1.00 90.88 90 ASN A O 1
ATOM 675 N N . ASP A 1 91 ? 16.174 0.164 7.379 1.00 89.62 91 ASP A N 1
ATOM 676 C CA . ASP A 1 91 ? 15.819 1.336 6.574 1.00 89.62 91 ASP A CA 1
ATOM 677 C C . ASP A 1 91 ? 14.293 1.502 6.417 1.00 89.62 91 ASP A C 1
ATOM 679 O O . ASP A 1 91 ? 13.811 2.561 6.005 1.00 89.62 91 ASP A O 1
ATOM 683 N N . GLY A 1 92 ? 13.516 0.477 6.790 1.00 91.75 92 GLY A N 1
ATOM 684 C CA . GLY A 1 92 ? 12.057 0.461 6.726 1.00 91.75 92 GLY A CA 1
ATOM 685 C C . GLY A 1 92 ? 11.492 0.454 5.303 1.00 91.75 92 GLY A C 1
ATOM 686 O O . GLY A 1 92 ? 10.355 0.885 5.094 1.00 91.75 92 GLY A O 1
ATOM 687 N N . ASP A 1 93 ? 12.278 0.001 4.325 1.00 92.00 93 ASP A N 1
ATOM 688 C CA . ASP A 1 93 ? 11.961 0.014 2.893 1.00 92.00 93 ASP A CA 1
ATOM 689 C C . ASP A 1 93 ? 11.935 -1.382 2.237 1.00 92.00 93 ASP A C 1
ATOM 691 O O . ASP A 1 93 ? 11.629 -1.503 1.046 1.00 92.00 93 ASP A O 1
ATOM 695 N N . PHE A 1 94 ? 12.138 -2.446 3.024 1.00 93.12 94 PHE A N 1
ATOM 696 C CA . PHE A 1 94 ? 11.967 -3.837 2.597 1.00 93.12 94 PHE A CA 1
ATOM 697 C C . PHE A 1 94 ? 11.587 -4.761 3.776 1.00 93.12 94 PHE A C 1
ATOM 699 O O . PHE A 1 94 ? 11.955 -4.466 4.919 1.00 93.12 94 PHE A O 1
ATOM 706 N N . PRO A 1 95 ? 10.867 -5.887 3.563 1.00 93.88 95 PRO A N 1
ATOM 707 C CA . PRO A 1 95 ? 10.683 -6.890 4.615 1.00 93.88 95 PRO A CA 1
ATOM 708 C C . PRO A 1 95 ? 12.035 -7.434 5.101 1.00 93.88 95 PRO A C 1
ATOM 710 O O . PRO A 1 95 ? 12.983 -7.538 4.322 1.00 93.88 95 PRO A O 1
ATOM 713 N N . SER A 1 96 ? 12.147 -7.782 6.384 1.00 92.88 96 SER A N 1
ATOM 714 C CA . SER A 1 96 ? 13.430 -8.236 6.930 1.00 92.88 96 SER A CA 1
ATOM 715 C C . SER A 1 96 ? 13.875 -9.562 6.312 1.00 92.88 96 SER A C 1
ATOM 717 O O . SER A 1 96 ? 13.117 -10.531 6.274 1.00 92.88 96 SER A O 1
ATOM 719 N N . LEU A 1 97 ? 15.142 -9.626 5.898 1.00 90.12 97 LEU A N 1
ATOM 720 C CA . LEU A 1 97 ? 15.772 -10.855 5.409 1.00 90.12 97 LEU A CA 1
ATOM 721 C C . LEU A 1 97 ? 16.094 -11.861 6.518 1.00 90.12 97 LEU A C 1
ATOM 723 O O . LEU A 1 97 ? 16.369 -13.019 6.211 1.00 90.12 97 LEU A O 1
ATOM 727 N N . ASP A 1 98 ? 15.990 -11.454 7.785 1.00 88.62 98 ASP A N 1
ATOM 728 C CA . ASP A 1 98 ? 16.060 -12.372 8.927 1.00 88.62 98 ASP A CA 1
ATOM 729 C C . ASP A 1 98 ? 14.814 -13.280 9.000 1.00 88.62 98 ASP A C 1
ATOM 731 O O . ASP A 1 98 ? 14.757 -14.209 9.807 1.00 88.62 98 ASP A O 1
ATOM 735 N N . GLY A 1 99 ? 13.809 -13.028 8.146 1.00 83.50 99 GLY A N 1
ATOM 736 C CA . GLY A 1 99 ? 12.639 -13.877 7.969 1.00 83.50 99 GLY A CA 1
ATOM 737 C C . GLY A 1 99 ? 11.911 -14.095 9.297 1.00 83.50 99 GLY A C 1
ATOM 738 O O . GLY A 1 99 ? 11.476 -13.116 9.910 1.00 83.50 99 GLY A O 1
ATOM 739 N N . PRO A 1 100 ? 11.802 -15.348 9.776 1.00 80.62 100 PRO A N 1
ATOM 740 C CA . PRO A 1 100 ? 11.058 -15.655 10.987 1.00 80.62 100 PRO A CA 1
ATOM 741 C C . PRO A 1 100 ? 11.677 -15.121 12.287 1.00 80.62 100 PRO A C 1
ATOM 743 O O . PRO A 1 100 ? 10.974 -15.003 13.292 1.00 80.62 100 PRO A O 1
ATOM 746 N N . ASP A 1 101 ? 12.965 -14.768 12.284 1.00 86.94 101 ASP A N 1
ATOM 747 C CA . ASP A 1 101 ? 13.625 -14.184 13.456 1.00 86.94 101 ASP A CA 1
ATOM 748 C C . ASP A 1 101 ? 13.307 -12.681 13.610 1.00 86.94 101 ASP A C 1
ATOM 750 O O . ASP A 1 101 ? 13.616 -12.072 14.637 1.00 86.94 101 ASP A O 1
ATOM 754 N N . SER A 1 102 ? 12.629 -12.084 12.621 1.00 91.00 102 SER A N 1
ATOM 755 C CA . SER A 1 102 ? 12.138 -10.708 12.654 1.00 91.00 102 SER A CA 1
ATOM 756 C C . SER A 1 102 ? 10.633 -10.663 12.924 1.00 91.00 102 SER A C 1
ATOM 758 O O . SER A 1 102 ? 9.840 -11.305 12.236 1.00 91.00 102 SER A O 1
ATOM 760 N N . ALA A 1 103 ? 10.214 -9.879 13.918 1.00 92.81 103 ALA A N 1
ATOM 761 C CA . ALA A 1 103 ? 8.818 -9.807 14.343 1.00 92.81 103 ALA A CA 1
ATOM 762 C C . ALA A 1 103 ? 8.133 -8.513 13.891 1.00 92.81 103 ALA A C 1
ATOM 764 O O . ALA A 1 103 ? 8.730 -7.439 13.911 1.00 92.81 103 ALA A O 1
ATOM 765 N N . PHE A 1 104 ? 6.848 -8.625 13.565 1.00 95.25 104 PHE A N 1
ATOM 766 C CA . PHE A 1 104 ? 5.944 -7.489 13.458 1.00 95.25 104 PHE A CA 1
ATOM 767 C C . PHE A 1 104 ? 5.624 -6.964 14.862 1.00 95.25 104 PHE A C 1
ATOM 769 O O . PHE A 1 104 ? 5.242 -7.730 15.747 1.00 95.25 104 PHE A O 1
ATOM 776 N N . GLU A 1 105 ? 5.747 -5.663 15.083 1.00 96.50 105 GLU A N 1
ATOM 777 C CA . GLU A 1 105 ? 5.493 -5.029 16.372 1.00 96.50 105 GLU A CA 1
ATOM 778 C C . GLU A 1 105 ? 4.119 -4.353 16.365 1.00 96.50 105 GLU A C 1
ATOM 780 O O . GLU A 1 105 ? 3.862 -3.440 15.584 1.00 96.50 105 GLU A O 1
ATOM 785 N N . LEU A 1 106 ? 3.240 -4.769 17.275 1.00 95.94 106 LEU A N 1
ATOM 786 C CA . LEU A 1 106 ? 1.965 -4.119 17.563 1.00 95.94 106 LEU A CA 1
ATOM 787 C C . LEU A 1 106 ? 2.073 -3.406 18.913 1.00 95.94 106 LEU A C 1
ATOM 789 O O . LEU A 1 106 ? 2.105 -4.035 19.975 1.00 95.94 106 LEU A O 1
ATOM 793 N N . ILE A 1 107 ? 2.163 -2.079 18.873 1.00 95.38 107 ILE A N 1
ATOM 794 C CA . ILE A 1 107 ? 2.382 -1.235 20.047 1.00 95.38 107 ILE A CA 1
ATOM 795 C C . ILE A 1 107 ? 1.042 -0.682 20.517 1.00 95.38 107 ILE A C 1
ATOM 797 O O . ILE A 1 107 ? 0.303 -0.052 19.756 1.00 95.38 107 ILE A O 1
ATOM 801 N N . ARG A 1 108 ? 0.762 -0.895 21.804 1.00 95.25 108 ARG A N 1
ATOM 802 C CA . ARG A 1 108 ? -0.486 -0.531 22.477 1.00 95.25 108 ARG A CA 1
ATOM 803 C C . ARG A 1 108 ? -1.722 -1.064 21.752 1.00 95.25 108 ARG A C 1
ATOM 805 O O . ARG A 1 108 ? -2.506 -0.275 21.216 1.00 95.25 108 ARG A O 1
ATOM 812 N N . PRO A 1 109 ? -1.873 -2.399 21.683 1.00 95.62 109 PRO A N 1
ATOM 813 C CA . PRO A 1 109 ? -3.032 -3.013 21.057 1.00 95.62 109 PRO A CA 1
ATOM 814 C C . PRO A 1 109 ? -4.315 -2.621 21.790 1.00 95.62 109 PRO A C 1
ATOM 816 O O . PRO A 1 109 ? -4.325 -2.489 23.017 1.00 95.62 109 PRO A O 1
ATOM 819 N N . TYR A 1 110 ? -5.403 -2.472 21.043 1.00 96.19 110 TYR A N 1
ATOM 820 C CA . TYR A 1 110 ? -6.712 -2.144 21.586 1.00 96.19 110 TYR A CA 1
ATOM 821 C C . TYR A 1 110 ? -7.854 -2.786 20.800 1.00 96.19 110 TYR A C 1
ATOM 823 O O . TYR A 1 110 ? -7.721 -3.174 19.638 1.00 96.19 110 TYR A O 1
ATOM 831 N N . VAL A 1 111 ? -8.999 -2.829 21.468 1.00 97.06 111 VAL A N 1
ATOM 832 C CA . VAL A 1 111 ? -10.332 -3.051 20.922 1.00 97.06 111 VAL A CA 1
ATOM 833 C C . VAL A 1 111 ? -11.145 -1.782 21.158 1.00 97.06 111 VAL A C 1
ATOM 835 O O . VAL A 1 111 ? -11.045 -1.187 22.229 1.00 97.06 111 VAL A O 1
ATOM 838 N N . GLU A 1 112 ? -11.958 -1.363 20.196 1.00 97.88 112 GLU A N 1
ATOM 839 C CA . GLU A 1 112 ? -12.897 -0.256 20.381 1.00 97.88 112 GLU A CA 1
ATOM 840 C C . GLU A 1 112 ? -14.267 -0.593 19.793 1.00 97.88 112 GLU A C 1
ATOM 842 O O . GLU A 1 112 ? -14.370 -1.173 18.711 1.00 97.88 112 GLU A O 1
ATOM 847 N N . LEU A 1 113 ? -15.317 -0.238 20.527 1.00 98.25 113 LEU A N 1
ATOM 848 C CA . LEU A 1 113 ? -16.710 -0.395 20.118 1.00 98.25 113 LEU A CA 1
ATOM 849 C C . LEU A 1 113 ? -17.282 0.955 19.706 1.00 98.25 113 LEU A C 1
ATOM 851 O O . LEU A 1 113 ? -17.002 1.944 20.374 1.00 98.25 113 LEU A O 1
ATOM 855 N N . ALA A 1 114 ? -18.110 0.968 18.664 1.00 98.50 114 ALA A N 1
ATOM 856 C CA . ALA A 1 114 ? -18.959 2.104 18.316 1.00 98.50 114 ALA A CA 1
ATOM 857 C C . ALA A 1 114 ? -20.395 1.801 18.755 1.00 98.50 114 ALA A C 1
ATOM 859 O O . ALA A 1 114 ? -20.969 0.790 18.336 1.00 98.50 114 ALA A O 1
ATOM 860 N N . ILE A 1 115 ? -20.960 2.657 19.601 1.00 98.19 115 ILE A N 1
ATOM 861 C CA . ILE A 1 115 ? -22.280 2.500 20.205 1.00 98.19 115 ILE A CA 1
ATOM 862 C C . ILE A 1 115 ? -23.195 3.625 19.729 1.00 98.19 115 ILE A C 1
ATOM 864 O O . ILE A 1 115 ? -22.838 4.799 19.757 1.00 98.19 115 ILE A O 1
ATOM 868 N N . LYS A 1 116 ? -24.395 3.258 19.290 1.00 96.75 116 LYS A N 1
ATOM 869 C CA . LYS A 1 116 ? -25.459 4.187 18.904 1.00 96.75 116 LYS A CA 1
ATOM 870 C C . LYS A 1 116 ? -26.509 4.248 20.001 1.00 96.75 116 LYS A C 1
ATOM 872 O O . LYS A 1 116 ? -26.843 3.208 20.568 1.00 96.75 116 LYS A O 1
ATOM 877 N N . ASN A 1 117 ? -27.066 5.438 20.233 1.00 94.94 117 ASN A N 1
ATOM 878 C CA . ASN A 1 117 ? -28.061 5.706 21.279 1.00 94.94 117 ASN A CA 1
ATOM 879 C C . ASN A 1 117 ? -27.579 5.253 22.671 1.00 94.94 117 ASN A C 1
ATOM 881 O O . ASN A 1 117 ? -28.308 4.552 23.379 1.00 94.94 117 ASN A O 1
ATOM 885 N N . ASP A 1 118 ? -26.331 5.563 23.047 1.00 94.75 118 ASP A N 1
ATOM 886 C CA . ASP A 1 118 ? -25.787 5.084 24.322 1.00 94.75 118 ASP A CA 1
ATOM 887 C C . ASP A 1 118 ? -26.579 5.620 25.525 1.00 94.75 118 ASP A C 1
ATOM 889 O O . ASP A 1 118 ? -26.837 4.887 26.479 1.00 94.75 118 ASP A O 1
ATOM 893 N N . ASP A 1 119 ? -27.109 6.834 25.424 1.00 92.56 119 ASP A N 1
ATOM 894 C CA . ASP A 1 119 ? -27.975 7.475 26.415 1.00 92.56 119 ASP A CA 1
ATOM 895 C C . ASP A 1 119 ? -29.343 6.785 26.611 1.00 92.56 119 ASP A C 1
ATOM 897 O O . ASP A 1 119 ? -30.005 6.987 27.633 1.00 92.56 119 ASP A O 1
ATOM 901 N N . ALA A 1 120 ? -29.772 5.928 25.678 1.00 93.56 120 ALA A N 1
ATOM 902 C CA . ALA A 1 120 ? -31.071 5.265 25.703 1.00 93.56 120 ALA A CA 1
ATOM 903 C C . ALA A 1 120 ? -30.939 3.736 25.784 1.00 93.56 120 ALA A C 1
ATOM 905 O O . ALA A 1 120 ? -30.905 3.041 24.772 1.00 93.56 120 ALA A O 1
ATOM 906 N N . ALA A 1 121 ? -30.983 3.177 26.998 1.00 90.94 121 ALA A N 1
ATOM 907 C CA . ALA A 1 121 ? -30.777 1.742 27.251 1.00 90.94 121 ALA A CA 1
ATOM 908 C C . ALA A 1 121 ? -31.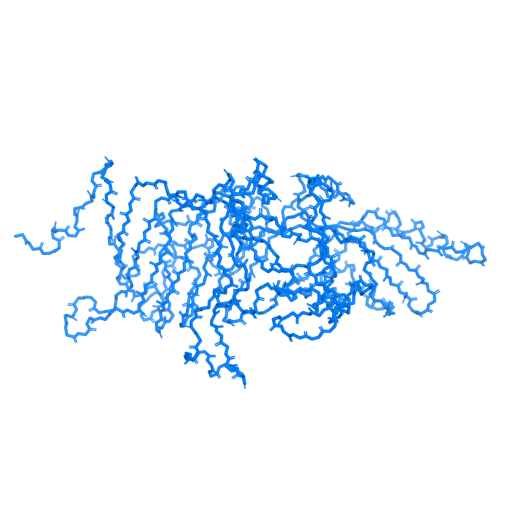638 0.779 26.399 1.00 90.94 121 ALA A C 1
ATOM 910 O O . ALA A 1 121 ? -31.213 -0.339 26.124 1.00 90.94 121 ALA A O 1
ATOM 911 N N . THR A 1 122 ? -32.841 1.183 25.976 1.00 94.25 122 THR A N 1
ATOM 912 C CA . THR A 1 122 ? -33.729 0.362 25.128 1.00 94.25 122 THR A CA 1
ATOM 913 C C . THR A 1 122 ? -33.436 0.459 23.630 1.00 94.25 122 THR A C 1
ATOM 915 O O . THR A 1 122 ? -33.927 -0.373 22.870 1.00 94.25 122 THR A O 1
ATOM 918 N N . LEU A 1 123 ? -32.675 1.467 23.201 1.00 95.06 123 LEU A N 1
ATOM 919 C CA . LEU A 1 123 ? -32.296 1.722 21.807 1.00 95.06 123 LEU A CA 1
ATOM 920 C C . LEU A 1 123 ? -30.783 1.592 21.577 1.00 95.06 123 LEU A C 1
ATOM 922 O O . LEU A 1 123 ? -30.338 1.710 20.433 1.00 95.06 123 LEU A O 1
ATOM 926 N N . ARG A 1 124 ? -30.014 1.376 22.654 1.00 96.50 124 ARG A N 1
ATOM 927 C CA . ARG A 1 124 ? -28.563 1.231 22.645 1.00 96.50 124 ARG A CA 1
ATOM 928 C C . ARG A 1 124 ? -28.152 0.051 21.784 1.00 96.50 124 ARG A C 1
ATOM 930 O O . ARG A 1 124 ? -28.631 -1.069 21.971 1.00 96.50 124 ARG A O 1
ATOM 937 N N . GLU A 1 125 ? -27.212 0.292 20.882 1.00 96.12 125 GLU A N 1
ATOM 938 C CA . GLU A 1 125 ? -26.770 -0.723 19.941 1.00 96.12 125 GLU A CA 1
ATOM 939 C C . GLU A 1 125 ? -25.275 -0.639 19.641 1.00 96.12 125 GLU A C 1
ATOM 941 O O . GLU A 1 125 ? -24.753 0.430 19.337 1.00 96.12 125 GLU A O 1
ATOM 946 N N . VAL A 1 126 ? -24.600 -1.792 19.657 1.00 97.38 126 VAL A N 1
ATOM 947 C CA . VAL A 1 126 ? -23.242 -1.922 19.119 1.00 97.38 126 VAL A CA 1
ATOM 948 C C . VAL A 1 126 ? -23.330 -1.922 17.596 1.00 97.38 126 VAL A C 1
ATOM 950 O O . VAL A 1 126 ? -23.868 -2.847 16.989 1.00 97.38 126 VAL A O 1
ATOM 953 N N . VAL A 1 127 ? -22.789 -0.884 16.975 1.00 97.94 127 VAL A N 1
ATOM 954 C CA . VAL A 1 127 ? -22.814 -0.691 15.522 1.00 97.94 127 VAL A CA 1
ATOM 955 C C . VAL A 1 127 ? -21.597 -1.297 14.842 1.00 97.94 127 VAL A C 1
ATOM 957 O O . VAL A 1 127 ? -21.680 -1.770 13.703 1.00 97.94 127 VAL A O 1
ATOM 960 N N . GLY A 1 128 ? -20.471 -1.293 15.543 1.00 97.94 128 GLY A N 1
ATOM 961 C CA . GLY A 1 128 ? -19.230 -1.813 15.020 1.00 97.94 128 GLY A CA 1
ATOM 962 C C . GLY A 1 128 ? -18.197 -2.077 16.095 1.00 97.94 128 GLY A C 1
ATOM 963 O O . GLY A 1 128 ? -18.337 -1.701 17.260 1.00 97.94 128 GLY A O 1
ATOM 964 N N . PHE A 1 129 ? -17.143 -2.738 15.653 1.00 96.81 129 PHE A N 1
ATOM 965 C CA . PHE A 1 129 ? -16.011 -3.173 16.443 1.00 96.81 129 PHE A CA 1
ATOM 966 C C . PHE A 1 129 ? -14.746 -2.937 15.623 1.00 96.81 129 PHE A C 1
ATOM 968 O O . PHE A 1 129 ? -14.711 -3.296 14.446 1.00 96.81 129 PHE A O 1
ATOM 975 N N . LYS A 1 130 ? -13.697 -2.383 16.230 1.00 97.12 130 LYS A N 1
ATOM 976 C CA . LYS A 1 130 ? -12.359 -2.329 15.631 1.00 97.12 130 LYS A CA 1
ATOM 977 C C . LYS A 1 130 ? -11.300 -2.901 16.559 1.00 97.12 130 LYS A C 1
ATOM 979 O O . LYS A 1 130 ? -11.388 -2.776 17.779 1.00 97.12 130 LYS A O 1
ATOM 984 N N . VAL A 1 131 ? -10.272 -3.476 15.951 1.00 96.94 131 VAL A N 1
ATOM 985 C CA . VAL A 1 131 ? -9.031 -3.918 16.591 1.00 96.94 131 VAL A CA 1
ATOM 986 C C . VAL A 1 131 ? -7.859 -3.239 15.914 1.00 96.94 131 VAL A C 1
ATOM 988 O O . VAL A 1 131 ? -7.790 -3.182 14.689 1.00 96.94 131 VAL A O 1
ATOM 991 N N . GLY A 1 132 ? -6.924 -2.729 16.701 1.00 95.56 132 GLY A N 1
ATOM 992 C CA . GLY A 1 132 ? -5.771 -2.021 16.165 1.00 95.56 132 GLY A CA 1
ATOM 993 C C . GLY A 1 132 ? -4.686 -1.825 17.203 1.00 95.56 132 GLY A C 1
ATOM 994 O O . GLY A 1 132 ? -4.722 -2.413 18.283 1.00 95.56 132 GLY A O 1
ATOM 995 N N . GLY A 1 133 ? -3.714 -0.987 16.866 1.00 94.06 133 GLY A N 1
ATOM 996 C CA . GLY A 1 133 ? -2.696 -0.514 17.799 1.00 94.06 133 GLY A CA 1
ATOM 997 C C . GLY A 1 133 ? -2.542 0.993 17.704 1.00 94.06 133 GLY A C 1
ATOM 998 O O . GLY A 1 133 ? -2.945 1.601 16.709 1.00 94.06 133 GLY A O 1
ATOM 999 N N . GLN A 1 134 ? -1.952 1.609 18.730 1.00 93.25 134 GLN A N 1
ATOM 1000 C CA . GLN A 1 134 ? -1.497 2.997 18.607 1.00 93.25 134 GLN A CA 1
ATOM 1001 C C . GLN A 1 134 ? -0.568 3.126 17.400 1.00 93.25 134 GLN A C 1
ATOM 1003 O O . GLN A 1 134 ? -0.700 4.058 16.608 1.00 93.25 134 GLN A O 1
ATOM 1008 N N . ARG A 1 135 ? 0.364 2.176 17.287 1.00 93.81 135 ARG A N 1
ATOM 1009 C CA . ARG A 1 135 ? 1.378 2.128 16.244 1.00 93.81 135 ARG A CA 1
ATOM 1010 C C . ARG A 1 135 ? 1.715 0.685 15.902 1.00 93.81 135 ARG A C 1
ATOM 1012 O O . ARG A 1 135 ? 1.746 -0.168 16.790 1.00 93.81 135 ARG A O 1
ATOM 1019 N N . ILE A 1 136 ? 1.991 0.429 14.635 1.00 95.69 136 ILE A N 1
ATOM 1020 C CA . ILE A 1 136 ? 2.561 -0.827 14.160 1.00 95.69 136 ILE A CA 1
ATOM 1021 C C . ILE A 1 136 ? 3.923 -0.579 13.523 1.00 95.69 136 ILE A C 1
ATOM 1023 O O . ILE A 1 136 ? 4.195 0.519 13.044 1.00 95.69 136 ILE A O 1
ATOM 1027 N N . ASN A 1 137 ? 4.775 -1.595 13.538 1.00 95.75 137 ASN A N 1
ATOM 1028 C CA . ASN A 1 137 ? 6.068 -1.566 12.874 1.00 95.75 137 ASN A CA 1
ATOM 1029 C C . ASN A 1 137 ? 6.390 -2.955 12.319 1.00 95.75 137 ASN A C 1
ATOM 1031 O O . ASN A 1 137 ? 6.553 -3.906 13.078 1.00 95.75 137 ASN A O 1
ATOM 1035 N N . GLY A 1 138 ? 6.443 -3.091 10.999 1.00 95.69 138 GLY A N 1
ATOM 1036 C CA . GLY A 1 138 ? 6.674 -4.382 10.358 1.00 95.69 138 GLY A CA 1
ATOM 1037 C C . GLY A 1 138 ? 6.183 -4.434 8.918 1.00 95.69 138 GLY A C 1
ATOM 1038 O O . GLY A 1 138 ? 5.888 -3.407 8.306 1.00 95.69 138 GLY A O 1
ATOM 1039 N N . ALA A 1 139 ? 6.154 -5.643 8.370 1.00 95.44 139 ALA A N 1
ATOM 1040 C CA . ALA A 1 139 ? 5.677 -5.946 7.035 1.00 95.44 139 ALA A CA 1
ATOM 1041 C C . ALA A 1 139 ? 4.512 -6.932 7.119 1.00 95.44 139 ALA A C 1
ATOM 1043 O O . ALA A 1 139 ? 4.582 -7.951 7.812 1.00 95.44 139 ALA A O 1
ATOM 1044 N N . LEU A 1 140 ? 3.463 -6.636 6.359 1.00 94.62 140 LEU A N 1
ATOM 1045 C CA . LEU A 1 140 ? 2.470 -7.622 5.960 1.00 94.62 140 LEU A CA 1
ATOM 1046 C C . LEU A 1 140 ? 2.966 -8.202 4.643 1.00 94.62 140 LEU A C 1
ATOM 1048 O O . LEU A 1 140 ? 2.910 -7.506 3.636 1.00 94.62 140 LEU A O 1
ATOM 1052 N N . THR A 1 141 ? 3.496 -9.418 4.630 1.00 92.56 141 THR A N 1
ATOM 1053 C CA . THR A 1 141 ? 3.807 -10.119 3.378 1.00 92.56 141 THR A CA 1
ATOM 1054 C C . THR A 1 141 ? 2.599 -10.930 2.942 1.00 92.56 141 THR A C 1
ATOM 1056 O O . THR A 1 141 ? 1.775 -11.308 3.765 1.00 92.56 141 THR A O 1
ATOM 1059 N N . MET A 1 142 ? 2.415 -11.135 1.649 1.00 92.25 142 MET A N 1
ATOM 1060 C CA . MET A 1 142 ? 1.246 -11.818 1.114 1.00 92.25 142 MET A CA 1
ATOM 1061 C C . MET A 1 142 ? 1.554 -12.440 -0.234 1.00 92.25 142 MET A C 1
ATOM 1063 O O . MET A 1 142 ? 2.496 -12.048 -0.917 1.00 92.25 142 MET A O 1
ATOM 1067 N N . GLY A 1 143 ? 0.726 -13.390 -0.629 1.00 90.06 143 GLY A N 1
ATOM 1068 C CA . GLY A 1 143 ? 0.757 -13.924 -1.969 1.00 90.06 143 GLY A CA 1
ATOM 1069 C C . GLY A 1 143 ? 1.939 -14.827 -2.287 1.00 90.06 143 GLY A C 1
ATOM 1070 O O . GLY A 1 143 ? 2.727 -15.218 -1.422 1.00 90.06 143 GLY A O 1
ATOM 1071 N N . ARG A 1 144 ? 2.035 -15.181 -3.566 1.00 87.06 144 ARG A N 1
ATOM 1072 C CA . ARG A 1 144 ? 3.109 -15.987 -4.149 1.00 87.06 144 ARG A CA 1
ATOM 1073 C C . ARG A 1 144 ? 3.503 -15.440 -5.504 1.00 87.06 144 ARG A C 1
ATOM 1075 O O . ARG A 1 144 ? 2.647 -15.012 -6.276 1.00 87.06 144 ARG A O 1
ATOM 1082 N N . ASP A 1 145 ? 4.790 -15.567 -5.807 1.00 88.25 145 ASP A N 1
ATOM 1083 C CA . ASP A 1 145 ? 5.325 -15.332 -7.139 1.00 88.25 145 ASP A CA 1
ATOM 1084 C C . ASP A 1 145 ? 5.756 -16.661 -7.749 1.00 88.25 145 ASP A C 1
ATOM 1086 O O . ASP A 1 145 ? 6.806 -17.226 -7.435 1.00 88.25 145 ASP A O 1
ATOM 1090 N N . TYR A 1 146 ? 4.976 -17.138 -8.707 1.00 88.06 146 TYR A N 1
ATOM 1091 C CA . TYR A 1 146 ? 5.252 -18.405 -9.365 1.00 88.06 146 TYR A CA 1
ATOM 1092 C C . TYR A 1 146 ? 6.522 -18.406 -10.218 1.00 88.06 146 TYR A C 1
ATOM 1094 O O . TYR A 1 146 ? 7.001 -19.479 -10.585 1.00 88.06 146 TYR A O 1
ATOM 1102 N N . THR A 1 147 ? 7.086 -17.238 -10.527 1.00 86.56 147 THR A N 1
ATOM 1103 C CA . THR A 1 147 ? 8.317 -17.109 -11.315 1.00 86.56 147 THR A CA 1
ATOM 1104 C C . THR A 1 147 ? 9.589 -17.198 -10.478 1.00 86.56 147 THR A C 1
ATOM 1106 O O . THR A 1 147 ? 10.656 -17.443 -11.043 1.00 86.56 147 THR A O 1
ATOM 1109 N N . GLY A 1 148 ? 9.487 -17.058 -9.151 1.00 79.81 148 GLY A N 1
ATOM 1110 C CA . GLY A 1 148 ? 10.642 -17.043 -8.259 1.00 79.81 148 GLY A CA 1
ATOM 1111 C C . GLY A 1 148 ? 11.513 -15.796 -8.411 1.00 79.81 148 GLY A C 1
ATOM 1112 O O . GLY A 1 148 ? 12.741 -15.918 -8.358 1.00 79.81 148 GLY A O 1
ATOM 1113 N N . ALA A 1 149 ? 10.913 -14.620 -8.640 1.00 78.50 149 ALA A N 1
ATOM 1114 C CA . ALA A 1 149 ? 11.664 -13.375 -8.736 1.00 78.50 149 ALA A CA 1
ATOM 1115 C C . ALA A 1 149 ? 12.352 -13.022 -7.408 1.00 78.50 149 ALA A C 1
ATOM 1117 O O . ALA A 1 149 ? 11.971 -13.466 -6.322 1.00 78.50 149 ALA A O 1
ATOM 1118 N N . GLY A 1 150 ? 13.411 -12.224 -7.505 1.00 81.12 150 GLY A N 1
ATOM 1119 C CA . GLY A 1 150 ? 14.170 -11.725 -6.369 1.00 81.12 150 GLY A CA 1
ATOM 1120 C C . GLY A 1 150 ? 14.598 -10.287 -6.614 1.00 81.12 150 GLY A C 1
ATOM 1121 O O . GLY A 1 150 ? 14.706 -9.854 -7.759 1.00 81.12 150 GLY A O 1
ATOM 1122 N N . LYS A 1 151 ? 14.908 -9.582 -5.526 1.00 80.44 151 LYS A N 1
ATOM 1123 C CA . LYS A 1 151 ? 15.232 -8.158 -5.532 1.00 80.44 151 LYS A CA 1
ATOM 1124 C C . LYS A 1 151 ? 16.711 -7.969 -5.225 1.00 80.44 151 LYS A C 1
ATOM 1126 O O . LYS A 1 151 ? 17.115 -7.742 -4.084 1.00 80.44 151 LYS A O 1
ATOM 1131 N N . ALA A 1 152 ? 17.540 -8.083 -6.262 1.00 77.69 152 ALA A N 1
ATOM 1132 C CA . ALA A 1 152 ? 18.998 -8.035 -6.128 1.00 77.69 152 ALA A CA 1
ATOM 1133 C C . ALA A 1 152 ? 19.509 -6.722 -5.507 1.00 77.69 152 ALA A C 1
ATOM 1135 O O . ALA A 1 152 ? 20.549 -6.728 -4.853 1.00 77.69 152 ALA A O 1
ATOM 1136 N N . SER A 1 153 ? 18.775 -5.614 -5.673 1.00 73.75 153 SER A N 1
ATOM 1137 C CA . SER A 1 153 ? 19.106 -4.330 -5.046 1.00 73.75 153 SER A CA 1
ATOM 1138 C C . SER A 1 153 ? 19.101 -4.381 -3.516 1.00 73.75 153 SER A C 1
ATOM 1140 O O . SER A 1 153 ? 19.821 -3.607 -2.899 1.00 73.75 153 SER A O 1
ATOM 1142 N N . GLU A 1 154 ? 18.349 -5.315 -2.929 1.00 80.88 154 GLU A N 1
ATOM 1143 C CA . GLU A 1 154 ? 18.293 -5.575 -1.484 1.00 80.88 154 GLU A CA 1
ATOM 1144 C C . GLU A 1 154 ? 19.173 -6.771 -1.076 1.00 80.88 154 GLU A C 1
ATOM 1146 O O . GLU A 1 154 ? 19.102 -7.251 0.051 1.00 80.88 154 GLU A O 1
ATOM 1151 N N . GLY A 1 155 ? 19.955 -7.340 -2.005 1.00 81.50 155 GLY A N 1
ATOM 1152 C CA . GLY A 1 155 ? 20.665 -8.604 -1.783 1.00 81.50 155 GLY A CA 1
ATOM 1153 C C . GLY A 1 155 ? 19.736 -9.817 -1.628 1.00 81.50 155 GLY A C 1
ATOM 1154 O O . GLY A 1 155 ? 20.170 -10.864 -1.149 1.00 81.50 155 GLY A O 1
ATOM 1155 N N . TYR A 1 156 ? 18.468 -9.698 -2.037 1.00 84.81 156 TYR A N 1
ATOM 1156 C CA . TYR A 1 156 ? 17.465 -10.745 -1.885 1.00 84.81 156 TYR A CA 1
ATOM 1157 C C . TYR A 1 156 ? 17.392 -11.658 -3.115 1.00 84.81 156 TYR A C 1
ATOM 1159 O O . TYR A 1 156 ? 17.203 -11.196 -4.241 1.00 84.81 156 TYR A O 1
ATOM 1167 N N . THR A 1 157 ? 17.478 -12.970 -2.892 1.00 83.88 157 THR A N 1
ATOM 1168 C CA . THR A 1 157 ? 17.146 -13.991 -3.896 1.00 83.88 157 THR A CA 1
ATOM 1169 C C . THR A 1 157 ? 15.855 -14.677 -3.474 1.00 83.88 157 THR A C 1
ATOM 1171 O O . THR A 1 157 ? 15.762 -15.161 -2.346 1.00 83.88 157 THR A O 1
ATOM 1174 N N . GLY A 1 158 ? 14.873 -14.708 -4.378 1.00 80.25 158 GLY A N 1
ATOM 1175 C CA . GLY A 1 158 ? 13.587 -15.356 -4.145 1.00 80.25 158 GLY A CA 1
ATOM 1176 C C . GLY A 1 158 ? 13.717 -16.846 -3.809 1.00 80.25 158 GLY A C 1
ATOM 1177 O O . GLY A 1 158 ? 14.764 -17.453 -4.048 1.00 80.25 158 GLY A O 1
ATOM 1178 N N . PRO A 1 159 ? 12.642 -17.485 -3.323 1.00 75.19 159 PRO A N 1
ATOM 1179 C CA . PRO A 1 159 ? 12.630 -18.906 -2.965 1.00 75.19 159 PRO A CA 1
ATOM 1180 C C . PRO A 1 159 ? 12.745 -19.862 -4.173 1.00 75.19 159 PRO A C 1
ATOM 1182 O O . PRO A 1 159 ? 12.599 -21.074 -4.018 1.00 75.19 159 PRO A O 1
ATOM 1185 N N . GLY A 1 160 ? 13.039 -19.337 -5.367 1.00 78.38 160 GLY A N 1
ATOM 1186 C CA . GLY A 1 160 ? 13.026 -20.064 -6.629 1.00 78.38 160 GLY A CA 1
ATOM 1187 C C . GLY A 1 160 ? 11.612 -20.231 -7.180 1.00 78.38 160 GLY A C 1
ATOM 1188 O O . GLY A 1 160 ? 10.637 -19.739 -6.619 1.00 78.38 160 GLY A O 1
ATOM 1189 N N . VAL A 1 161 ? 11.513 -20.909 -8.321 1.00 83.88 161 VAL A N 1
ATOM 1190 C CA . VAL A 1 161 ? 10.240 -21.158 -9.005 1.00 83.88 161 VAL A CA 1
ATOM 1191 C C . VAL A 1 161 ? 9.324 -21.997 -8.105 1.00 83.88 161 VAL A C 1
ATOM 1193 O O . VAL A 1 161 ? 9.670 -23.118 -7.736 1.00 83.88 161 VAL A O 1
ATOM 1196 N N . GLU A 1 162 ? 8.146 -21.467 -7.772 1.00 79.06 162 GLU A N 1
ATOM 1197 C CA . GLU A 1 162 ? 7.241 -22.082 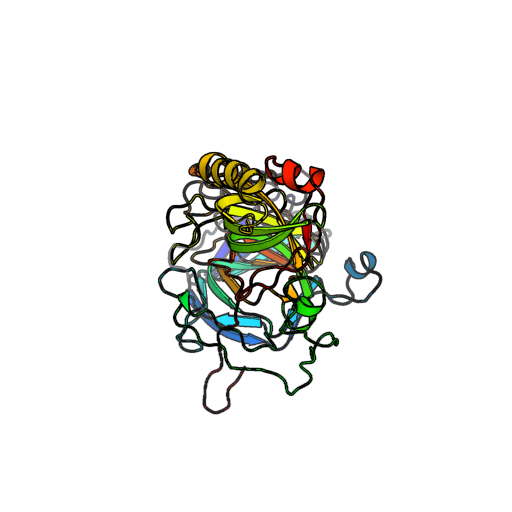-6.789 1.00 79.06 162 GLU A CA 1
ATOM 1198 C C . GLU A 1 162 ? 6.334 -23.184 -7.365 1.00 79.06 162 GLU A C 1
ATOM 1200 O O . GLU A 1 162 ? 5.722 -23.944 -6.615 1.00 79.06 162 GLU A O 1
ATOM 1205 N N . SER A 1 163 ? 6.223 -23.281 -8.694 1.00 74.69 163 SER A N 1
ATOM 1206 C CA . SER A 1 163 ? 5.348 -24.236 -9.384 1.00 74.69 163 SER A CA 1
ATOM 1207 C C . SER A 1 163 ? 6.096 -25.013 -10.471 1.00 74.69 163 SER A C 1
ATOM 1209 O O . SER A 1 163 ? 7.099 -24.560 -11.018 1.00 74.69 163 SER A O 1
ATOM 1211 N N . LEU A 1 164 ? 5.624 -26.218 -10.792 1.00 73.56 164 LEU A N 1
ATOM 1212 C CA . LEU A 1 164 ? 6.193 -27.029 -11.874 1.00 73.56 164 LEU A CA 1
ATOM 1213 C C . LEU A 1 164 ? 5.704 -26.513 -13.231 1.00 73.56 164 LEU A C 1
ATOM 1215 O O . LEU A 1 164 ? 4.611 -25.972 -13.331 1.00 73.56 164 LEU A O 1
ATOM 1219 N N . ALA A 1 165 ? 6.490 -26.697 -14.294 1.00 77.19 165 ALA A N 1
ATOM 1220 C CA . ALA A 1 165 ? 6.082 -26.295 -15.639 1.00 77.19 165 ALA A CA 1
ATOM 1221 C C . ALA A 1 165 ? 4.911 -27.165 -16.161 1.00 77.19 165 ALA A C 1
ATOM 1223 O O . ALA A 1 165 ? 5.014 -28.395 -16.105 1.00 77.19 165 ALA A O 1
ATOM 1224 N N . PRO A 1 166 ? 3.841 -26.575 -16.735 1.00 80.38 166 PRO A N 1
ATOM 1225 C CA . PRO A 1 166 ? 3.609 -25.138 -16.920 1.00 80.38 166 PRO A CA 1
ATOM 1226 C C . PRO A 1 166 ? 3.272 -24.417 -15.604 1.00 80.38 166 PRO A C 1
ATOM 1228 O O . PRO A 1 166 ? 2.484 -24.923 -14.813 1.00 80.38 166 PRO A O 1
ATOM 1231 N N . LEU A 1 167 ? 3.822 -23.210 -15.410 1.00 86.44 167 LEU A N 1
ATOM 1232 C CA . LEU A 1 167 ? 3.543 -22.381 -14.234 1.00 86.44 167 LEU A CA 1
ATOM 1233 C C . LEU A 1 167 ? 2.065 -21.984 -14.226 1.00 86.44 167 LEU A C 1
ATOM 1235 O O . LEU A 1 167 ? 1.619 -21.196 -15.059 1.00 86.44 167 LEU A O 1
ATOM 1239 N N . ILE A 1 168 ? 1.301 -22.566 -13.309 1.00 85.88 168 ILE A N 1
ATOM 1240 C CA . ILE A 1 168 ? -0.133 -22.313 -13.146 1.00 85.88 168 ILE A CA 1
ATOM 1241 C C . ILE A 1 168 ? -0.357 -21.619 -11.808 1.00 85.88 168 ILE A C 1
ATOM 1243 O O . ILE A 1 168 ? 0.167 -22.073 -10.789 1.00 85.88 168 ILE A O 1
ATOM 1247 N N . ASN A 1 169 ? -1.172 -20.564 -11.828 1.00 87.19 169 ASN A N 1
ATOM 1248 C CA . ASN A 1 169 ? -1.703 -19.949 -10.618 1.00 87.19 169 ASN A CA 1
ATOM 1249 C C . ASN A 1 169 ? -2.648 -20.937 -9.933 1.00 87.19 169 ASN A C 1
ATOM 1251 O O . ASN A 1 169 ? -3.698 -21.272 -10.487 1.00 87.19 169 ASN A O 1
ATOM 1255 N N . GLN A 1 170 ? -2.269 -21.441 -8.762 1.00 81.81 170 GLN A N 1
ATOM 1256 C CA . GLN A 1 170 ? -3.039 -22.488 -8.094 1.00 81.81 170 GLN A CA 1
ATOM 1257 C C . GLN A 1 170 ? -4.314 -21.944 -7.438 1.00 81.81 170 GLN A C 1
ATOM 1259 O O . GLN A 1 170 ? -5.274 -22.694 -7.276 1.00 81.81 170 GLN A O 1
ATOM 1264 N N . GLU A 1 171 ? -4.355 -20.651 -7.117 1.00 86.12 171 GLU A N 1
ATOM 1265 C CA . GLU A 1 171 ? -5.471 -20.017 -6.413 1.00 86.12 171 GLU A CA 1
ATOM 1266 C C . GLU A 1 171 ? -6.549 -19.507 -7.377 1.00 86.12 171 GLU A C 1
ATOM 1268 O O . GLU A 1 171 ? -7.737 -19.598 -7.077 1.00 86.12 171 GLU A O 1
ATOM 1273 N N . HIS A 1 172 ? -6.153 -19.000 -8.548 1.00 85.75 172 HIS A N 1
ATOM 1274 C CA . HIS A 1 172 ? -7.052 -18.336 -9.506 1.00 85.75 172 HIS A CA 1
ATOM 1275 C C . HIS A 1 172 ? -7.121 -19.018 -10.874 1.00 85.75 172 HIS A C 1
ATOM 1277 O O . HIS A 1 172 ? -7.943 -18.645 -11.715 1.00 85.75 172 HIS A O 1
ATOM 1283 N N . GLY A 1 173 ? -6.274 -20.019 -11.117 1.00 83.31 173 GLY A N 1
ATOM 1284 C CA . GLY A 1 173 ? -6.117 -20.617 -12.435 1.00 83.31 173 GLY A CA 1
ATOM 1285 C C . GLY A 1 173 ? -5.458 -19.672 -13.444 1.00 83.31 173 GLY A C 1
ATOM 1286 O O . GLY A 1 173 ? -5.105 -18.529 -13.161 1.00 83.31 173 GLY A O 1
ATOM 1287 N N . GLY A 1 174 ? -5.282 -20.170 -14.666 1.00 88.00 174 GLY A N 1
ATOM 1288 C CA . GLY A 1 174 ? -4.548 -19.461 -15.711 1.00 88.00 174 GLY A CA 1
ATOM 1289 C C . GLY A 1 174 ? -3.066 -19.828 -15.741 1.00 88.00 174 GLY A C 1
ATOM 1290 O O . GLY A 1 174 ? -2.479 -20.295 -14.766 1.00 88.00 174 GLY A O 1
ATOM 1291 N N . ILE A 1 175 ? -2.474 -19.663 -16.921 1.00 90.19 175 ILE A N 1
ATOM 1292 C CA . ILE A 1 175 ? -1.071 -19.987 -17.172 1.00 90.19 175 ILE A CA 1
ATOM 1293 C C . ILE A 1 175 ? -0.266 -18.702 -16.990 1.00 90.19 175 ILE A C 1
ATOM 1295 O O . ILE A 1 175 ? -0.524 -17.708 -17.678 1.00 90.19 175 ILE A O 1
ATOM 1299 N N . CYS A 1 176 ? 0.683 -18.728 -16.058 1.00 91.38 176 CYS A N 1
ATOM 1300 C CA . CYS A 1 176 ? 1.695 -17.695 -15.903 1.00 91.38 176 CYS A CA 1
ATOM 1301 C C . CYS A 1 176 ? 2.554 -17.645 -17.168 1.00 91.38 176 CYS A C 1
ATOM 1303 O O . CYS A 1 176 ? 3.029 -18.675 -17.656 1.00 91.38 176 CYS A O 1
ATOM 1305 N N . ASN A 1 177 ? 2.764 -16.441 -17.697 1.00 91.88 177 ASN A N 1
ATOM 1306 C CA . ASN A 1 177 ? 3.704 -16.203 -18.782 1.00 91.88 177 ASN A CA 1
ATOM 1307 C C . ASN A 1 177 ? 4.884 -15.384 -18.239 1.00 91.88 177 ASN A C 1
ATOM 1309 O O . ASN A 1 177 ? 4.794 -14.157 -18.221 1.00 91.88 177 ASN A O 1
ATOM 1313 N N . PRO A 1 178 ? 6.009 -16.018 -17.854 1.00 88.75 178 PRO A N 1
ATOM 1314 C CA . PRO A 1 178 ? 7.164 -15.304 -17.304 1.00 88.75 178 PRO A CA 1
ATOM 1315 C C . PRO A 1 178 ? 7.755 -14.243 -18.240 1.00 88.75 178 PRO A C 1
ATOM 1317 O O . PRO A 1 178 ? 8.413 -13.315 -17.770 1.00 88.75 178 PRO A O 1
ATOM 1320 N N . GLY A 1 179 ? 7.534 -14.388 -19.554 1.00 90.19 179 GLY A N 1
ATOM 1321 C CA . GLY A 1 179 ? 7.964 -13.434 -20.576 1.00 90.19 179 GLY A CA 1
ATOM 1322 C C . GLY A 1 179 ? 6.965 -12.306 -20.850 1.00 90.19 179 GLY A C 1
ATOM 1323 O O . GLY A 1 179 ? 7.260 -11.428 -21.658 1.00 90.19 179 GLY A O 1
ATOM 1324 N N . ALA A 1 180 ? 5.783 -12.315 -20.225 1.00 92.69 180 ALA A N 1
ATOM 1325 C CA . ALA A 1 180 ? 4.874 -11.178 -20.277 1.00 92.69 180 ALA A CA 1
ATOM 1326 C C . ALA A 1 180 ? 5.436 -10.031 -19.435 1.00 92.69 180 ALA A C 1
ATOM 1328 O O . ALA A 1 180 ? 5.950 -10.238 -18.340 1.00 92.69 180 ALA A O 1
ATOM 1329 N N . THR A 1 181 ? 5.306 -8.810 -19.942 1.00 93.88 181 THR A N 1
ATOM 1330 C CA . THR A 1 181 ? 5.740 -7.598 -19.234 1.00 93.88 181 THR A CA 1
ATOM 1331 C C . THR A 1 181 ? 4.568 -6.727 -18.782 1.00 93.88 181 THR A C 1
ATOM 1333 O O . THR A 1 181 ? 4.774 -5.773 -18.038 1.00 93.88 181 THR A O 1
ATOM 1336 N N . THR A 1 182 ? 3.358 -7.036 -19.259 1.00 94.44 182 THR A N 1
ATOM 1337 C CA . THR A 1 182 ? 2.085 -6.367 -18.953 1.00 94.44 182 THR A CA 1
ATOM 1338 C C . THR A 1 182 ? 0.912 -7.355 -19.046 1.00 94.44 182 THR A C 1
ATOM 1340 O O . THR A 1 182 ? 1.040 -8.442 -19.625 1.00 94.44 182 THR A O 1
ATOM 1343 N N . GLY A 1 183 ? -0.254 -6.959 -18.531 1.00 94.44 183 GLY A N 1
ATOM 1344 C CA . GLY A 1 183 ? -1.530 -7.650 -18.727 1.00 94.44 183 GLY A CA 1
ATOM 1345 C C . GLY A 1 183 ? -1.659 -9.003 -18.017 1.00 94.44 183 GLY A C 1
ATOM 1346 O O . GLY A 1 183 ? -0.890 -9.360 -17.126 1.00 94.44 183 GLY A O 1
ATOM 1347 N N . GLN A 1 184 ? -2.647 -9.801 -18.439 1.00 92.88 184 GLN A N 1
ATOM 1348 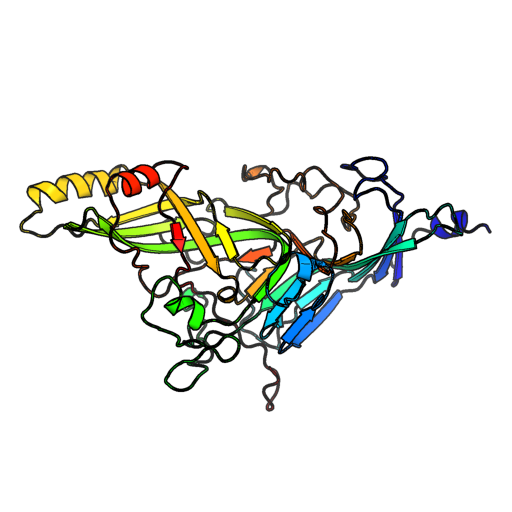C CA . GLN A 1 184 ? -3.042 -11.041 -17.750 1.00 92.88 184 GLN A CA 1
ATOM 1349 C C . GLN A 1 184 ? -1.923 -12.087 -17.637 1.00 92.88 184 GLN A C 1
ATOM 1351 O O . GLN A 1 184 ? -1.913 -12.883 -16.701 1.00 92.88 184 GLN A O 1
ATOM 1356 N N . GLY A 1 185 ? -0.974 -12.095 -18.579 1.00 92.38 185 GLY A N 1
ATOM 1357 C CA . GLY A 1 185 ? 0.176 -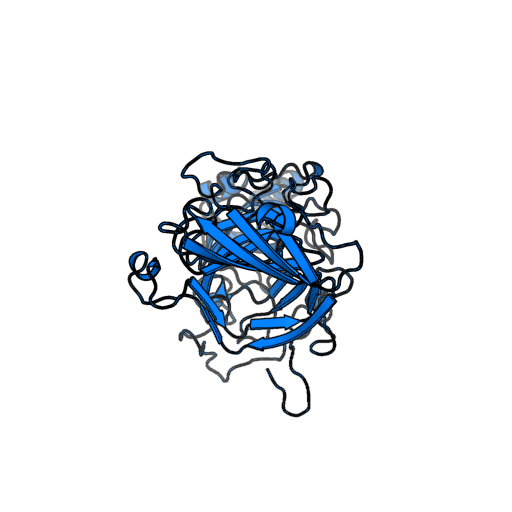12.999 -18.530 1.00 92.38 185 GLY A CA 1
ATOM 1358 C C . GLY A 1 185 ? 1.061 -12.767 -17.303 1.00 92.38 185 GLY A C 1
ATOM 1359 O O . GLY A 1 185 ? 1.588 -13.741 -16.772 1.00 92.38 185 GLY A O 1
ATOM 1360 N N . VAL A 1 186 ? 1.160 -11.509 -16.851 1.00 93.31 186 VAL A N 1
ATOM 1361 C CA . VAL A 1 186 ? 1.820 -11.121 -15.598 1.00 93.31 186 VAL A CA 1
ATOM 1362 C C . VAL A 1 186 ? 0.945 -11.512 -14.420 1.00 93.31 186 VAL A C 1
ATOM 1364 O O . VAL A 1 186 ? 1.388 -12.254 -13.560 1.00 93.31 186 VAL A O 1
ATOM 1367 N N . VAL A 1 187 ? -0.321 -11.093 -14.405 1.00 93.56 187 VAL A N 1
ATOM 1368 C CA . VAL A 1 187 ? -1.231 -11.332 -13.271 1.00 93.56 187 VAL A CA 1
ATOM 1369 C C . VAL A 1 187 ? -1.377 -12.824 -12.939 1.00 93.56 187 VAL A C 1
ATOM 1371 O O . VAL A 1 187 ? -1.406 -13.202 -11.773 1.00 93.56 187 VAL A O 1
ATOM 1374 N N . ASN A 1 188 ? -1.387 -13.701 -13.947 1.00 93.62 188 ASN A N 1
ATOM 1375 C CA . ASN A 1 188 ? -1.421 -15.155 -13.749 1.00 93.62 188 ASN A CA 1
ATOM 1376 C C . ASN A 1 188 ? -0.153 -15.727 -13.087 1.00 93.62 188 ASN A C 1
ATOM 1378 O O . ASN A 1 188 ? -0.132 -16.904 -12.749 1.00 93.62 188 ASN A O 1
ATOM 1382 N N . CYS A 1 189 ? 0.911 -14.948 -12.921 1.00 92.31 189 CYS A N 1
ATOM 1383 C CA . CYS A 1 189 ? 2.105 -15.343 -12.177 1.00 92.31 189 CYS A CA 1
ATOM 1384 C C . CYS A 1 189 ? 2.025 -15.021 -10.683 1.00 92.31 189 CYS A C 1
ATOM 1386 O O . CYS A 1 189 ? 2.936 -15.400 -9.950 1.00 92.31 189 CYS A O 1
ATOM 1388 N N . HIS A 1 190 ? 0.942 -14.382 -10.235 1.00 91.94 190 HIS A N 1
ATOM 1389 C CA . HIS A 1 190 ? 0.817 -13.869 -8.879 1.00 91.94 190 HIS A CA 1
ATOM 1390 C C . HIS A 1 190 ? -0.468 -14.333 -8.194 1.00 91.94 190 HIS A C 1
ATOM 1392 O O . HIS A 1 190 ? -1.559 -14.265 -8.764 1.00 91.94 190 HIS A O 1
ATOM 1398 N N . SER A 1 191 ? -0.352 -14.756 -6.942 1.00 89.44 191 SER A N 1
ATOM 1399 C CA . SER A 1 191 ? -1.452 -14.695 -5.972 1.00 89.44 191 SER A CA 1
ATOM 1400 C C . SER A 1 191 ? -1.101 -13.658 -4.918 1.00 89.44 191 SER A C 1
ATOM 1402 O O . SER A 1 191 ? 0.074 -13.367 -4.727 1.00 89.44 191 SER A O 1
ATOM 1404 N N . GLY A 1 192 ? -2.093 -13.064 -4.262 1.00 86.81 192 GLY A N 1
ATOM 1405 C CA . GLY A 1 192 ? -1.862 -11.945 -3.352 1.00 86.81 192 GLY A CA 1
ATOM 1406 C C . GLY A 1 192 ? -3.162 -11.462 -2.741 1.00 86.81 192 GLY A C 1
ATOM 1407 O O . GLY A 1 192 ? -3.911 -12.249 -2.163 1.00 86.81 192 GLY A O 1
ATOM 1408 N N . ILE A 1 193 ? -3.435 -10.168 -2.866 1.00 92.62 193 ILE A N 1
ATOM 1409 C CA . ILE A 1 193 ? -4.706 -9.597 -2.423 1.00 92.62 193 ILE A CA 1
ATOM 1410 C C . ILE A 1 193 ? -5.746 -9.794 -3.527 1.00 92.62 193 ILE A C 1
ATOM 1412 O O . ILE A 1 193 ? -5.626 -9.233 -4.616 1.00 92.62 193 ILE A O 1
ATOM 1416 N N . ASN A 1 194 ? -6.802 -10.541 -3.222 1.00 92.19 194 ASN A N 1
ATOM 1417 C CA . ASN A 1 194 ? -7.902 -10.815 -4.150 1.00 92.19 194 ASN A CA 1
ATOM 1418 C C . ASN A 1 194 ? -9.008 -9.764 -4.036 1.00 92.19 194 ASN A C 1
ATOM 1420 O O . ASN A 1 194 ? -9.648 -9.396 -5.026 1.00 92.19 194 ASN A O 1
ATOM 1424 N N . SER A 1 195 ? -9.224 -9.270 -2.818 1.00 92.31 195 SER A N 1
ATOM 1425 C CA . SER A 1 195 ? -10.060 -8.111 -2.525 1.00 92.31 195 SER A CA 1
ATOM 1426 C C . SER A 1 195 ? -9.666 -7.500 -1.181 1.00 92.31 195 SER A C 1
ATOM 1428 O O . SER A 1 195 ? -9.404 -8.211 -0.214 1.00 92.31 195 SER A O 1
ATOM 1430 N N . VAL A 1 196 ? -9.653 -6.171 -1.093 1.00 94.25 196 VAL A N 1
ATOM 1431 C CA . VAL A 1 196 ? -9.523 -5.440 0.175 1.00 94.25 196 VAL A CA 1
ATOM 1432 C C . VAL A 1 196 ? -10.545 -4.315 0.226 1.00 94.25 196 VAL A C 1
ATOM 1434 O O . VAL A 1 196 ? -10.582 -3.428 -0.622 1.00 94.25 196 VAL A O 1
ATOM 1437 N N . SER A 1 197 ? -11.383 -4.348 1.250 1.00 95.75 197 SER A N 1
ATOM 1438 C CA . SER A 1 197 ? -12.230 -3.238 1.663 1.00 95.75 197 SER A CA 1
ATOM 1439 C C . SER A 1 197 ? -11.453 -2.441 2.689 1.00 95.75 197 SER A C 1
ATOM 1441 O O . SER A 1 197 ? -11.012 -2.996 3.697 1.00 95.75 197 SER A O 1
ATOM 1443 N N . GLY A 1 198 ? -11.222 -1.164 2.427 1.00 95.62 198 GLY A N 1
ATOM 1444 C CA . GLY A 1 198 ? -10.321 -0.411 3.274 1.00 95.62 198 GLY A CA 1
ATOM 1445 C C . GLY A 1 198 ? -9.959 0.965 2.765 1.00 95.62 198 GLY A C 1
ATOM 1446 O O . GLY A 1 198 ? -10.377 1.388 1.689 1.00 95.62 198 GLY A O 1
ATOM 1447 N N . PHE A 1 199 ? -9.131 1.623 3.566 1.00 95.31 199 PHE A N 1
ATOM 1448 C CA . PHE A 1 199 ? -8.417 2.841 3.240 1.00 95.31 199 PHE A CA 1
ATOM 1449 C C . PHE A 1 199 ? -6.914 2.609 3.423 1.00 95.31 199 PHE A C 1
ATOM 1451 O O . PHE A 1 199 ? -6.444 2.271 4.513 1.00 95.31 199 PHE A O 1
ATOM 1458 N N . LEU A 1 200 ? -6.165 2.803 2.345 1.00 92.75 200 LEU A N 1
ATOM 1459 C CA . LEU A 1 200 ? -4.717 2.694 2.274 1.00 92.75 200 LEU A CA 1
ATOM 1460 C C . LEU A 1 200 ? -4.169 4.060 1.871 1.00 92.75 200 LEU A C 1
ATOM 1462 O O . LEU A 1 200 ? -4.462 4.540 0.779 1.00 92.75 200 LEU A O 1
ATOM 1466 N N . SER A 1 201 ? -3.368 4.674 2.737 1.00 92.44 201 SER A N 1
ATOM 1467 C CA . SER A 1 201 ? -2.584 5.855 2.367 1.00 92.44 201 SER A CA 1
ATOM 1468 C C . SER A 1 201 ? -1.154 5.396 2.161 1.00 92.44 201 SER A C 1
ATOM 1470 O O . SER A 1 201 ? -0.502 4.989 3.124 1.00 92.44 201 SER A O 1
ATOM 1472 N N . LEU A 1 202 ? -0.731 5.362 0.902 1.00 92.56 202 LEU A N 1
ATOM 1473 C CA . LEU A 1 202 ? 0.466 4.678 0.441 1.00 92.56 202 LEU A CA 1
ATOM 1474 C C . LEU A 1 202 ? 1.565 5.666 0.062 1.00 92.56 202 LEU A C 1
ATOM 1476 O O . LEU A 1 202 ? 1.347 6.550 -0.763 1.00 92.56 202 LEU A O 1
ATOM 1480 N N . GLU A 1 203 ? 2.772 5.453 0.580 1.00 94.81 203 GLU A N 1
ATOM 1481 C CA . GLU A 1 203 ? 3.989 5.925 -0.083 1.00 94.81 203 GLU A CA 1
ATOM 1482 C C . GLU A 1 203 ? 4.396 4.901 -1.146 1.00 94.81 203 GLU A C 1
ATOM 1484 O O . GLU A 1 203 ? 4.675 3.744 -0.822 1.00 94.81 203 GLU A O 1
ATOM 1489 N N . LEU A 1 204 ? 4.435 5.317 -2.412 1.00 94.62 204 LEU A N 1
ATOM 1490 C CA . LEU A 1 204 ? 4.853 4.472 -3.525 1.00 94.62 204 LEU A CA 1
ATOM 1491 C C . LEU A 1 204 ? 6.163 4.983 -4.123 1.00 94.62 204 LEU A C 1
ATOM 1493 O O . LEU A 1 204 ? 6.379 6.190 -4.259 1.00 94.62 204 LEU A O 1
ATOM 1497 N N . SER A 1 205 ? 7.009 4.064 -4.568 1.00 94.31 205 SER A N 1
ATOM 1498 C CA . SER A 1 205 ? 8.105 4.410 -5.465 1.00 94.31 205 SER A CA 1
ATOM 1499 C C . SER A 1 205 ? 8.407 3.298 -6.445 1.00 94.31 205 SER A C 1
ATOM 1501 O O . SER A 1 205 ? 8.382 2.112 -6.105 1.00 94.31 205 SER A O 1
ATOM 1503 N N . ALA A 1 206 ? 8.694 3.696 -7.679 1.00 93.62 206 ALA A N 1
ATOM 1504 C CA . ALA A 1 206 ? 9.038 2.760 -8.726 1.00 93.62 206 ALA A CA 1
ATOM 1505 C C . ALA A 1 206 ? 10.038 3.354 -9.709 1.00 93.62 206 ALA A C 1
ATOM 1507 O O . ALA A 1 206 ? 9.932 4.510 -10.114 1.00 93.62 206 ALA A O 1
ATOM 1508 N N . ALA A 1 207 ? 10.956 2.508 -10.150 1.00 93.00 207 ALA A N 1
ATOM 1509 C CA . ALA A 1 207 ? 11.686 2.667 -11.388 1.00 93.00 207 ALA A CA 1
ATOM 1510 C C . ALA A 1 207 ? 10.920 1.953 -12.502 1.00 93.00 207 ALA A C 1
ATOM 1512 O O . ALA A 1 207 ? 10.426 0.847 -12.319 1.00 93.00 207 ALA A O 1
ATOM 1513 N N . ILE A 1 208 ? 10.825 2.567 -13.673 1.00 91.50 208 ILE A N 1
ATOM 1514 C CA . ILE A 1 208 ? 10.103 2.040 -14.824 1.00 91.50 208 ILE A CA 1
ATOM 1515 C C . ILE A 1 208 ? 11.008 2.140 -16.043 1.00 91.50 208 ILE A C 1
ATOM 1517 O O . ILE A 1 208 ? 11.429 3.216 -16.464 1.00 91.50 208 ILE A O 1
ATOM 1521 N N . ARG A 1 209 ? 11.268 0.986 -16.653 1.00 92.94 209 ARG A N 1
ATOM 1522 C CA . ARG A 1 209 ? 11.836 0.897 -17.995 1.00 92.94 209 ARG A CA 1
ATOM 1523 C C . ARG A 1 209 ? 10.714 0.522 -18.938 1.00 92.94 209 ARG A C 1
ATOM 1525 O O . ARG A 1 209 ? 10.210 -0.590 -18.840 1.00 92.94 209 ARG A O 1
ATOM 1532 N N . ALA A 1 210 ? 10.341 1.405 -19.851 1.00 92.00 210 ALA A N 1
ATOM 1533 C CA . ALA A 1 210 ? 9.312 1.143 -20.849 1.00 92.00 210 ALA A CA 1
ATOM 1534 C C . ALA A 1 210 ? 9.915 1.026 -22.256 1.00 92.00 210 ALA A C 1
ATOM 1536 O O . ALA A 1 210 ? 10.996 1.555 -22.525 1.00 92.00 210 ALA A O 1
ATOM 1537 N N . ARG A 1 211 ? 9.217 0.306 -23.138 1.00 92.88 211 ARG A N 1
ATOM 1538 C CA . ARG A 1 211 ? 9.436 0.242 -24.587 1.00 92.88 211 ARG A CA 1
ATOM 1539 C C . ARG A 1 211 ? 8.115 0.461 -25.296 1.00 92.88 211 ARG A C 1
ATOM 1541 O O . ARG A 1 211 ? 7.166 -0.281 -25.045 1.00 92.88 211 ARG A O 1
ATOM 1548 N N . ALA A 1 212 ? 8.088 1.402 -26.226 1.00 91.81 212 ALA A N 1
ATOM 1549 C CA . ALA A 1 212 ? 6.949 1.663 -27.093 1.00 91.81 212 ALA A CA 1
ATOM 1550 C C . ALA A 1 212 ? 7.370 1.636 -28.562 1.00 91.81 212 ALA A C 1
ATOM 1552 O O . ALA A 1 212 ? 8.494 1.988 -28.901 1.00 91.81 212 ALA A O 1
ATOM 1553 N N . ASN A 1 213 ? 6.448 1.280 -29.448 1.00 90.44 213 ASN A N 1
ATOM 1554 C CA . ASN A 1 213 ? 6.580 1.514 -30.881 1.00 90.44 213 ASN A CA 1
ATOM 1555 C C . ASN A 1 213 ? 5.748 2.746 -31.254 1.00 90.44 213 ASN A C 1
ATOM 1557 O O . ASN A 1 213 ? 4.532 2.666 -31.443 1.00 90.44 213 ASN A O 1
ATOM 1561 N N . ILE A 1 214 ? 6.399 3.900 -31.346 1.00 85.25 214 ILE A N 1
ATOM 1562 C CA . ILE A 1 214 ? 5.756 5.173 -31.654 1.00 85.25 214 ILE A CA 1
ATOM 1563 C C . ILE A 1 214 ? 5.377 5.207 -33.134 1.00 85.25 214 ILE A C 1
ATOM 1565 O O . ILE A 1 214 ? 6.208 4.984 -34.022 1.00 85.25 214 ILE A O 1
ATOM 1569 N N . ALA A 1 215 ? 4.092 5.463 -33.387 1.00 78.94 215 ALA A N 1
ATOM 1570 C CA . ALA A 1 215 ? 3.476 5.503 -34.712 1.00 78.94 215 ALA A CA 1
ATOM 1571 C C . ALA A 1 215 ? 3.724 4.245 -35.573 1.00 78.94 215 ALA A C 1
ATOM 1573 O O . ALA A 1 215 ? 3.520 4.289 -36.780 1.00 78.94 215 ALA A O 1
ATOM 1574 N N . GLY A 1 216 ? 4.152 3.126 -34.974 1.00 74.62 216 GLY A N 1
ATOM 1575 C CA . GLY A 1 216 ? 4.476 1.879 -35.676 1.00 74.62 216 GLY A CA 1
ATOM 1576 C C . GLY A 1 216 ? 5.820 1.864 -36.420 1.00 74.62 216 GLY A C 1
ATOM 1577 O O . GLY A 1 216 ? 6.093 0.890 -37.118 1.00 74.62 216 GLY A O 1
ATOM 1578 N N . PHE A 1 217 ? 6.659 2.898 -36.279 1.00 74.75 217 PHE A N 1
ATOM 1579 C CA . PHE A 1 217 ? 7.913 3.023 -37.043 1.00 74.75 217 PHE A CA 1
ATOM 1580 C C . PHE A 1 217 ? 9.161 3.240 -36.184 1.00 74.75 217 PHE A C 1
ATOM 1582 O O . PHE A 1 217 ? 10.263 2.953 -36.647 1.00 74.75 217 PHE A O 1
ATOM 1589 N N . ILE A 1 218 ? 9.007 3.755 -34.961 1.00 81.62 218 ILE A N 1
ATOM 1590 C CA . ILE A 1 218 ? 10.127 4.084 -34.075 1.00 81.62 218 ILE A CA 1
ATOM 1591 C C . ILE A 1 218 ? 9.970 3.282 -32.793 1.00 81.62 218 ILE A C 1
ATOM 1593 O O . ILE A 1 218 ? 9.004 3.473 -32.061 1.00 81.62 218 ILE A O 1
ATOM 1597 N N . THR A 1 219 ? 10.907 2.381 -32.516 1.00 88.88 219 THR A N 1
ATOM 1598 C CA . THR A 1 219 ? 10.985 1.744 -31.202 1.00 88.88 219 THR A CA 1
ATOM 1599 C C . THR A 1 219 ? 11.693 2.699 -30.257 1.00 88.88 219 THR A C 1
ATOM 1601 O O . THR A 1 219 ? 12.845 3.036 -30.487 1.00 88.88 219 THR A O 1
ATOM 1604 N N . THR A 1 220 ? 11.010 3.119 -29.203 1.00 88.75 220 THR A N 1
ATOM 1605 C CA . THR A 1 220 ? 11.531 4.047 -28.206 1.00 88.75 220 THR A CA 1
ATOM 1606 C C . THR A 1 220 ? 11.594 3.372 -26.853 1.00 88.75 220 THR A C 1
ATOM 1608 O O . THR A 1 220 ? 10.604 2.806 -26.385 1.00 88.75 220 THR A O 1
ATOM 1611 N N . ASP A 1 221 ? 12.753 3.469 -26.223 1.00 92.06 221 ASP A N 1
ATOM 1612 C CA . ASP A 1 221 ? 12.986 3.062 -24.853 1.00 92.06 221 ASP A CA 1
ATOM 1613 C C . ASP A 1 221 ? 12.935 4.289 -23.942 1.00 92.06 221 ASP A C 1
ATOM 1615 O O . ASP A 1 221 ? 13.480 5.342 -24.251 1.00 92.06 221 ASP A O 1
ATOM 1619 N N . LEU A 1 222 ? 12.265 4.147 -22.806 1.00 90.56 222 LEU A N 1
ATOM 1620 C CA . LEU A 1 222 ? 12.155 5.179 -21.783 1.00 90.56 222 LEU A CA 1
ATOM 1621 C C . LEU A 1 222 ? 12.635 4.595 -20.460 1.00 90.56 222 LEU A C 1
ATOM 1623 O O . LEU A 1 222 ? 12.197 3.508 -20.072 1.00 90.56 222 LEU A O 1
ATOM 1627 N N . ASN A 1 223 ? 13.510 5.315 -19.768 1.00 92.88 223 ASN A N 1
ATOM 1628 C CA . ASN A 1 223 ? 13.889 5.024 -18.394 1.00 92.88 223 ASN A CA 1
ATOM 1629 C C . ASN A 1 223 ? 13.413 6.175 -17.513 1.00 92.88 223 ASN A C 1
ATOM 1631 O O . ASN A 1 223 ? 13.732 7.341 -17.753 1.00 92.88 223 ASN A O 1
ATOM 1635 N N . THR A 1 224 ? 12.613 5.847 -16.511 1.00 92.56 224 THR A N 1
ATOM 1636 C CA . THR A 1 224 ? 11.943 6.840 -15.684 1.00 92.56 224 THR A CA 1
ATOM 1637 C C . THR A 1 224 ? 11.698 6.296 -14.286 1.00 92.56 224 THR A C 1
ATOM 1639 O O . THR A 1 224 ? 11.831 5.096 -14.047 1.00 92.56 224 THR A O 1
ATOM 1642 N N . CYS A 1 225 ? 11.366 7.160 -13.340 1.00 94.25 225 CYS A N 1
ATOM 1643 C CA . CYS A 1 225 ? 11.050 6.760 -11.979 1.00 94.25 225 CYS A CA 1
ATOM 1644 C C . CYS A 1 225 ? 10.130 7.777 -11.300 1.00 94.25 225 CYS A C 1
ATOM 1646 O O . CYS A 1 225 ? 9.966 8.904 -11.771 1.00 94.25 225 CYS A O 1
ATOM 1648 N N . PHE A 1 226 ? 9.553 7.388 -10.168 1.00 94.38 226 PHE A N 1
ATOM 1649 C CA . PHE A 1 226 ? 8.867 8.294 -9.254 1.00 94.38 226 PHE A CA 1
ATOM 1650 C C . PHE A 1 226 ? 9.051 7.849 -7.801 1.00 94.38 226 PHE A C 1
ATOM 1652 O O . PHE A 1 226 ? 9.317 6.678 -7.515 1.00 94.38 226 PHE A O 1
ATOM 1659 N N . GLY A 1 227 ? 8.854 8.791 -6.879 1.00 94.69 227 GLY A N 1
ATOM 1660 C CA . GLY A 1 227 ? 9.006 8.555 -5.448 1.00 94.69 227 GLY A CA 1
ATOM 1661 C C . GLY A 1 227 ? 10.462 8.335 -5.027 1.00 94.69 227 GLY A C 1
ATOM 1662 O O . GLY A 1 227 ? 11.405 8.503 -5.801 1.00 94.69 227 GLY A O 1
ATOM 1663 N N . ARG A 1 228 ? 10.653 7.977 -3.756 1.00 94.31 228 ARG A N 1
ATOM 1664 C CA . ARG A 1 228 ? 11.986 7.768 -3.177 1.00 94.31 228 ARG A CA 1
ATOM 1665 C C . ARG A 1 228 ? 12.529 6.398 -3.520 1.00 94.31 228 ARG A C 1
ATOM 1667 O O . ARG A 1 228 ? 11.853 5.402 -3.289 1.00 94.31 228 ARG A O 1
ATOM 1674 N N . MET A 1 229 ? 13.767 6.353 -3.991 1.00 92.75 229 MET A N 1
ATOM 1675 C CA . MET A 1 229 ? 14.419 5.099 -4.351 1.00 92.75 229 MET A CA 1
ATOM 1676 C C . MET A 1 229 ? 15.713 4.883 -3.581 1.00 92.75 229 MET A C 1
ATOM 1678 O O . MET A 1 229 ? 16.559 5.776 -3.493 1.00 92.75 229 MET A O 1
ATOM 1682 N N . ASN A 1 230 ? 15.862 3.679 -3.046 1.00 90.06 230 ASN A N 1
ATOM 1683 C CA . ASN A 1 230 ? 17.081 3.175 -2.446 1.00 90.06 230 ASN A CA 1
ATOM 1684 C C . ASN A 1 230 ? 17.291 1.722 -2.913 1.00 90.06 230 ASN A C 1
ATOM 1686 O O . ASN A 1 230 ? 16.437 0.883 -2.648 1.00 90.06 230 ASN A O 1
ATOM 1690 N N . PRO A 1 231 ? 18.368 1.410 -3.652 1.00 89.69 231 PRO A N 1
ATOM 1691 C CA . PRO A 1 231 ? 19.377 2.324 -4.186 1.00 89.69 231 PRO A CA 1
ATOM 1692 C C . PRO A 1 231 ? 18.804 3.293 -5.237 1.00 89.69 231 PRO A C 1
ATOM 1694 O O . PRO A 1 231 ? 17.731 3.071 -5.795 1.00 89.69 231 PRO A O 1
ATOM 1697 N N . THR A 1 232 ? 19.550 4.359 -5.538 1.00 92.62 232 THR A N 1
ATOM 1698 C CA . THR A 1 232 ? 19.222 5.329 -6.599 1.00 92.62 232 THR A CA 1
ATOM 1699 C C . THR A 1 232 ? 18.991 4.636 -7.948 1.00 92.62 232 THR A C 1
ATOM 1701 O O . THR A 1 232 ? 19.790 3.788 -8.353 1.00 92.62 232 THR A O 1
ATOM 1704 N N . GLN A 1 233 ? 17.936 5.025 -8.669 1.00 91.62 233 GLN A N 1
ATOM 1705 C CA . GLN A 1 233 ? 17.594 4.526 -10.008 1.00 91.62 233 GLN A CA 1
ATOM 1706 C C . GLN A 1 233 ? 17.000 5.655 -10.860 1.00 91.62 233 GLN A C 1
ATOM 1708 O O . GLN A 1 233 ? 16.104 6.358 -10.402 1.00 91.62 233 GLN A O 1
ATOM 1713 N N . TYR A 1 234 ? 17.475 5.804 -12.102 1.00 91.94 234 TYR A N 1
ATOM 1714 C CA . TYR A 1 234 ? 16.924 6.722 -13.120 1.00 91.94 234 TYR A CA 1
ATOM 1715 C C . TYR A 1 234 ? 16.648 8.153 -12.610 1.00 91.94 234 TYR A C 1
ATOM 1717 O O . TYR A 1 234 ? 15.610 8.744 -12.892 1.00 91.94 234 TYR A O 1
ATOM 1725 N N . GLY A 1 235 ? 17.558 8.695 -11.797 1.00 88.69 235 GLY A N 1
ATOM 1726 C CA . GLY A 1 235 ? 17.436 10.033 -11.207 1.00 88.69 235 GLY A CA 1
ATOM 1727 C C . GLY A 1 235 ? 16.657 10.106 -9.887 1.00 88.69 235 GLY A C 1
ATOM 1728 O O . GLY A 1 235 ? 16.815 11.085 -9.160 1.00 88.69 235 GLY A O 1
ATOM 1729 N N . CYS A 1 236 ? 15.894 9.077 -9.508 1.00 94.94 236 CYS A N 1
ATOM 1730 C CA . CYS A 1 236 ? 15.264 8.995 -8.190 1.00 94.94 236 CYS A CA 1
ATOM 1731 C C . CYS A 1 236 ? 16.239 8.438 -7.156 1.00 94.94 236 CYS A C 1
ATOM 1733 O O . CYS A 1 236 ? 16.945 7.462 -7.405 1.00 94.94 236 CYS A O 1
ATOM 1735 N N . HIS A 1 237 ? 16.253 9.041 -5.974 1.00 94.06 237 HIS A N 1
ATOM 1736 C CA . HIS A 1 237 ? 17.125 8.704 -4.854 1.00 94.06 237 HIS A CA 1
ATOM 1737 C C . HIS A 1 237 ? 16.357 8.820 -3.528 1.00 94.06 237 HIS A C 1
ATOM 1739 O O . HIS A 1 237 ? 15.183 9.198 -3.491 1.00 94.06 237 HIS A O 1
ATOM 1745 N N . SER A 1 238 ? 17.016 8.536 -2.406 1.00 92.62 238 SER A N 1
ATOM 1746 C CA . SER A 1 238 ? 16.400 8.556 -1.069 1.00 92.62 238 SER A CA 1
ATOM 1747 C C . SER A 1 238 ? 15.868 9.929 -0.630 1.00 92.62 238 SER A C 1
ATOM 1749 O O . SER A 1 238 ? 15.094 10.004 0.320 1.00 92.62 238 SER A O 1
ATOM 1751 N N . GLY A 1 239 ? 16.270 11.001 -1.319 1.00 92.56 239 GLY A N 1
ATOM 1752 C CA . GLY A 1 239 ? 15.858 12.387 -1.073 1.00 92.56 239 GLY A CA 1
ATOM 1753 C C . GLY A 1 239 ? 14.880 12.952 -2.107 1.00 92.56 239 GLY A C 1
ATOM 1754 O O . GLY A 1 239 ? 14.526 14.125 -2.013 1.00 92.56 239 GLY A O 1
ATOM 1755 N N . THR A 1 240 ? 14.461 12.157 -3.096 1.00 93.81 240 THR A N 1
ATOM 1756 C CA . THR A 1 240 ? 13.400 12.546 -4.035 1.00 93.81 240 THR A CA 1
ATOM 1757 C C . THR A 1 240 ? 12.099 12.797 -3.267 1.00 93.81 240 THR A C 1
ATOM 1759 O O . THR A 1 240 ? 11.868 12.217 -2.206 1.00 93.81 240 THR A O 1
ATOM 1762 N N . THR A 1 241 ? 11.233 13.683 -3.760 1.00 92.50 241 THR A N 1
ATOM 1763 C CA . THR A 1 241 ? 9.921 13.898 -3.135 1.00 92.50 241 THR A CA 1
ATOM 1764 C C . THR A 1 241 ? 9.155 12.565 -3.086 1.00 92.50 241 THR A C 1
ATOM 1766 O O . THR A 1 241 ? 9.093 11.879 -4.111 1.00 92.50 241 THR A O 1
ATOM 1769 N N . PRO A 1 242 ? 8.596 12.158 -1.928 1.00 94.12 242 PRO A N 1
ATOM 1770 C CA . PRO A 1 242 ? 7.786 10.945 -1.852 1.00 94.12 242 PRO A CA 1
ATOM 1771 C C . PRO A 1 242 ? 6.572 11.083 -2.767 1.00 94.12 242 PRO A C 1
ATOM 1773 O O . PRO A 1 242 ? 6.074 12.190 -2.964 1.00 94.12 242 PRO A O 1
ATOM 1776 N N . PHE A 1 243 ? 6.095 9.973 -3.317 1.00 94.38 243 PHE A N 1
ATOM 1777 C CA . PHE A 1 243 ? 4.878 9.952 -4.115 1.00 94.38 243 PHE A CA 1
ATOM 1778 C C . PHE A 1 243 ? 3.783 9.266 -3.301 1.00 94.38 243 PHE A C 1
ATOM 1780 O O . PHE A 1 243 ? 3.935 8.113 -2.898 1.00 94.38 243 PHE A O 1
ATOM 1787 N N . LEU A 1 244 ? 2.726 10.014 -2.993 1.00 93.31 244 LEU A N 1
ATOM 1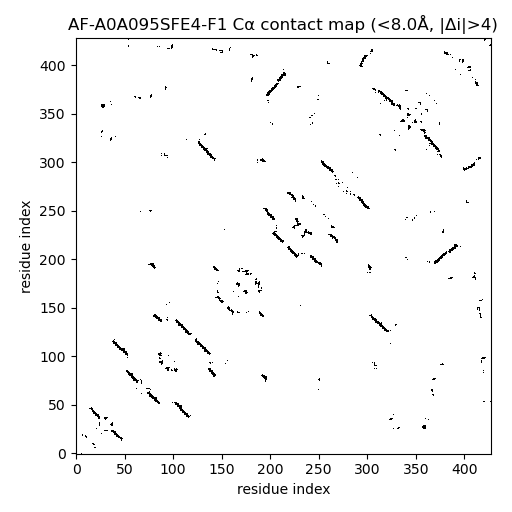788 C CA . LEU A 1 244 ? 1.707 9.626 -2.022 1.00 93.31 244 LEU A CA 1
ATOM 1789 C C . LEU A 1 244 ? 0.380 9.382 -2.741 1.00 93.31 244 LEU A C 1
ATOM 1791 O O . LEU A 1 244 ? -0.085 10.228 -3.504 1.00 93.31 244 LEU A O 1
ATOM 1795 N N . VAL A 1 245 ? -0.224 8.220 -2.500 1.00 90.62 245 VAL A N 1
ATOM 1796 C CA . VAL A 1 245 ? -1.487 7.803 -3.119 1.00 90.62 245 VAL A CA 1
ATOM 1797 C C . VAL A 1 245 ? -2.433 7.297 -2.051 1.00 90.62 245 VAL A C 1
ATOM 1799 O O . VAL A 1 245 ? -2.084 6.411 -1.278 1.00 90.62 245 VAL A O 1
ATOM 1802 N N . ASP A 1 246 ? -3.662 7.796 -2.073 1.00 90.31 246 ASP A N 1
ATOM 1803 C CA . ASP A 1 246 ? -4.731 7.270 -1.239 1.00 90.31 246 ASP A CA 1
ATOM 1804 C C . ASP A 1 246 ? -5.649 6.380 -2.076 1.00 90.31 246 ASP A C 1
ATOM 1806 O O . ASP A 1 246 ? -6.224 6.815 -3.075 1.00 90.31 246 ASP A O 1
ATOM 1810 N N . ALA A 1 247 ? -5.801 5.131 -1.649 1.00 89.38 247 ALA A N 1
ATOM 1811 C CA . ALA A 1 247 ? -6.732 4.170 -2.214 1.00 89.38 247 ALA A CA 1
ATOM 1812 C C . ALA A 1 247 ? -7.777 3.818 -1.155 1.00 89.38 247 ALA A C 1
ATOM 1814 O O . ALA A 1 247 ? -7.438 3.401 -0.049 1.00 89.38 247 ALA A O 1
ATOM 1815 N N . GLY A 1 248 ? -9.056 4.004 -1.472 1.00 90.88 248 GLY A N 1
ATOM 1816 C CA . GLY A 1 248 ? -10.144 3.736 -0.540 1.00 90.88 248 GLY A CA 1
ATOM 1817 C C . GLY A 1 248 ? -11.376 3.197 -1.246 1.00 90.88 248 GLY A C 1
ATOM 1818 O O . GLY A 1 248 ? -11.775 3.726 -2.282 1.00 90.88 248 GLY A O 1
ATOM 1819 N N . GLY A 1 249 ? -11.993 2.160 -0.687 1.00 92.50 249 GLY A N 1
ATOM 1820 C CA . GLY A 1 249 ? -13.184 1.563 -1.279 1.00 92.50 249 GLY A CA 1
ATOM 1821 C C . GLY A 1 249 ? -13.551 0.208 -0.693 1.00 92.50 249 GLY A C 1
ATOM 1822 O O . GLY A 1 249 ? -12.830 -0.362 0.121 1.00 92.50 249 GLY A O 1
ATOM 1823 N N . THR A 1 250 ? -14.696 -0.310 -1.131 1.00 93.00 250 THR A N 1
ATOM 1824 C CA . THR A 1 250 ? -15.174 -1.652 -0.787 1.00 93.00 250 THR A CA 1
ATOM 1825 C C . THR A 1 250 ? -14.701 -2.643 -1.848 1.00 93.00 250 THR A C 1
ATOM 1827 O O . THR A 1 250 ? -14.921 -2.416 -3.036 1.00 93.00 250 THR A O 1
ATOM 1830 N N . ARG A 1 251 ? -14.075 -3.745 -1.418 1.00 92.50 251 ARG A N 1
ATOM 1831 C CA . ARG A 1 251 ? -13.587 -4.852 -2.261 1.00 92.50 251 ARG A CA 1
ATOM 1832 C C . ARG A 1 251 ? -12.706 -4.391 -3.427 1.00 92.50 251 ARG A C 1
ATOM 1834 O O . ARG A 1 251 ? -12.870 -4.838 -4.559 1.00 92.50 251 ARG A O 1
ATOM 1841 N N . MET A 1 252 ? -11.756 -3.503 -3.150 1.00 92.56 252 MET A N 1
ATOM 1842 C CA . MET A 1 252 ? -10.759 -3.076 -4.128 1.00 92.56 252 MET A CA 1
ATOM 1843 C C . MET A 1 252 ? -9.909 -4.269 -4.572 1.00 92.56 252 MET A C 1
ATOM 1845 O O . MET A 1 252 ? -9.413 -5.024 -3.738 1.00 92.56 252 MET A O 1
ATOM 1849 N N . GLN A 1 253 ? -9.726 -4.413 -5.883 1.00 92.31 253 GLN A N 1
ATOM 1850 C CA . GLN A 1 253 ? -8.907 -5.473 -6.495 1.00 92.31 253 GLN A CA 1
ATOM 1851 C C . GLN A 1 253 ? -7.737 -4.907 -7.301 1.00 92.31 253 GLN A C 1
ATOM 1853 O O . GLN A 1 253 ? -6.854 -5.642 -7.731 1.00 92.31 253 GLN A O 1
ATOM 1858 N N . GLN A 1 254 ? -7.735 -3.595 -7.532 1.00 92.56 254 GLN A N 1
ATOM 1859 C CA . GLN A 1 254 ? -6.728 -2.910 -8.323 1.00 92.56 254 GLN A CA 1
ATOM 1860 C C . GLN A 1 254 ? -6.317 -1.616 -7.630 1.00 92.56 254 GLN A C 1
ATOM 1862 O O . GLN A 1 254 ? -7.161 -0.905 -7.082 1.00 92.56 254 GLN A O 1
ATOM 1867 N N . LEU A 1 255 ? -5.032 -1.295 -7.713 1.00 90.94 255 LEU A N 1
ATOM 1868 C CA . LEU A 1 255 ? -4.484 0.009 -7.382 1.00 90.94 255 LEU A CA 1
ATOM 1869 C C . LEU A 1 255 ? -4.330 0.810 -8.674 1.00 90.94 255 LEU A C 1
ATOM 1871 O O . LEU A 1 255 ? -3.602 0.411 -9.584 1.00 90.94 255 LEU A O 1
ATOM 1875 N N . HIS A 1 256 ? -5.040 1.931 -8.762 1.00 90.75 256 HIS A N 1
ATOM 1876 C CA . HIS A 1 256 ? -4.959 2.850 -9.895 1.00 90.75 256 HIS A CA 1
ATOM 1877 C C . HIS A 1 256 ? -4.100 4.041 -9.492 1.00 90.75 256 HIS A C 1
ATOM 1879 O O . HIS A 1 256 ? -4.484 4.835 -8.636 1.00 90.75 256 HIS A O 1
ATOM 1885 N N . VAL A 1 257 ? -2.936 4.169 -10.118 1.00 87.25 257 VAL A N 1
ATOM 1886 C CA . VAL A 1 257 ? -2.066 5.332 -9.963 1.00 87.25 257 VAL A CA 1
ATOM 1887 C C . VAL A 1 257 ? -2.349 6.278 -11.123 1.00 87.25 257 VAL A C 1
ATOM 1889 O O . VAL A 1 257 ? -1.896 6.052 -12.246 1.00 87.25 257 VAL A O 1
ATOM 1892 N N . ALA A 1 258 ? -3.127 7.324 -10.855 1.00 82.81 258 ALA A N 1
ATOM 1893 C CA . ALA A 1 258 ? -3.478 8.335 -11.843 1.00 82.81 258 ALA A CA 1
ATOM 1894 C C . ALA A 1 258 ? -2.445 9.471 -11.860 1.00 82.81 258 ALA A C 1
ATOM 1896 O O . ALA A 1 258 ? -2.050 9.969 -10.808 1.00 82.81 258 ALA A O 1
ATOM 1897 N N . ALA A 1 259 ? -2.054 9.896 -13.065 1.00 82.12 259 ALA A N 1
ATOM 1898 C CA . ALA A 1 259 ? -1.203 11.059 -13.318 1.00 82.12 259 ALA A CA 1
ATOM 1899 C C . ALA A 1 259 ? 0.064 11.120 -12.439 1.00 82.12 259 ALA A C 1
ATOM 1901 O O . ALA A 1 259 ? 0.414 12.179 -11.912 1.00 82.12 259 ALA A O 1
ATOM 1902 N N . ALA A 1 260 ? 0.769 9.994 -12.285 1.00 85.62 260 ALA A N 1
ATOM 1903 C CA . ALA A 1 260 ? 2.051 9.988 -11.592 1.00 85.62 260 ALA A CA 1
ATOM 1904 C C . ALA A 1 260 ? 3.030 10.877 -12.349 1.00 85.62 260 ALA A C 1
ATOM 1906 O O . ALA A 1 260 ? 3.309 10.615 -13.518 1.00 85.62 260 ALA A O 1
ATOM 1907 N N . LYS A 1 261 ? 3.554 11.910 -11.685 1.00 89.12 261 LYS A N 1
ATOM 1908 C CA . LYS A 1 261 ? 4.649 12.707 -12.228 1.00 89.12 261 LYS A CA 1
ATOM 1909 C C . LYS A 1 261 ? 5.924 11.870 -12.180 1.00 89.12 261 LYS A C 1
ATOM 1911 O O . LYS A 1 261 ? 6.341 11.423 -11.113 1.00 89.12 261 LYS A O 1
ATOM 1916 N N . LEU A 1 262 ? 6.526 11.668 -13.339 1.00 91.00 262 LEU A N 1
ATOM 1917 C CA . LEU A 1 262 ? 7.689 10.825 -13.541 1.00 91.00 262 LEU A CA 1
ATOM 1918 C C . LEU A 1 262 ? 8.921 11.692 -13.815 1.00 91.00 262 LEU A C 1
ATOM 1920 O O . LEU A 1 262 ? 8.860 12.622 -14.620 1.00 91.00 262 LEU A O 1
ATOM 1924 N N . SER A 1 263 ? 10.040 11.359 -13.176 1.00 92.12 263 SER A N 1
ATOM 1925 C CA . SER A 1 263 ? 11.364 11.871 -13.532 1.00 92.12 263 SER A CA 1
ATOM 1926 C C . SER A 1 263 ? 11.903 11.043 -14.689 1.00 92.12 263 SER A C 1
ATOM 1928 O O . SER A 1 263 ? 11.986 9.817 -14.584 1.00 92.12 263 SER A O 1
ATOM 1930 N N . ILE A 1 264 ? 12.239 11.683 -15.802 1.00 90.75 264 ILE A N 1
ATOM 1931 C CA . ILE A 1 264 ? 12.756 11.013 -16.995 1.00 90.75 264 ILE A CA 1
ATOM 1932 C C . ILE A 1 264 ? 14.274 11.160 -17.008 1.00 90.75 264 ILE A C 1
ATOM 1934 O O . ILE A 1 264 ? 14.796 12.270 -17.028 1.00 90.75 264 ILE A O 1
ATOM 1938 N N . ASP A 1 265 ? 14.966 10.024 -16.979 1.00 89.50 265 ASP A N 1
ATOM 1939 C CA . ASP A 1 265 ? 16.431 9.952 -16.972 1.00 89.50 265 ASP A CA 1
ATOM 1940 C C . ASP A 1 265 ? 16.994 9.875 -18.388 1.00 89.50 265 ASP A C 1
ATOM 1942 O O . ASP A 1 265 ? 17.960 10.552 -18.727 1.00 89.50 265 ASP A O 1
ATOM 1946 N N . ALA A 1 266 ? 16.369 9.041 -19.221 1.00 85.62 266 ALA A N 1
ATOM 1947 C CA . ALA A 1 266 ? 16.795 8.823 -20.592 1.00 85.62 266 ALA A CA 1
ATOM 1948 C C . ALA A 1 266 ? 15.616 8.412 -21.477 1.00 85.62 266 ALA A C 1
ATOM 1950 O O . ALA A 1 266 ? 14.790 7.573 -21.095 1.00 85.62 266 ALA A O 1
ATOM 1951 N N . ILE A 1 267 ? 15.592 8.959 -22.691 1.00 87.56 267 ILE A N 1
ATOM 1952 C CA . ILE A 1 267 ? 14.724 8.535 -23.790 1.00 87.56 267 ILE A CA 1
ATOM 1953 C C . ILE A 1 267 ? 15.645 8.089 -24.913 1.00 87.56 267 ILE A C 1
ATOM 1955 O O . ILE A 1 267 ? 16.434 8.886 -25.382 1.00 87.56 267 ILE A O 1
ATOM 1959 N N . ASP A 1 268 ? 15.541 6.855 -25.381 1.00 88.81 268 ASP A N 1
ATOM 1960 C CA . ASP A 1 268 ? 16.291 6.368 -26.538 1.00 88.81 268 ASP A CA 1
ATOM 1961 C C . ASP A 1 268 ? 15.313 6.070 -27.674 1.00 88.81 268 ASP A C 1
ATOM 1963 O O . ASP A 1 268 ? 14.538 5.118 -27.613 1.00 88.81 268 ASP A O 1
ATOM 1967 N N . LEU A 1 269 ? 15.332 6.888 -28.728 1.00 87.19 269 LEU A N 1
ATOM 1968 C CA . LEU A 1 269 ? 14.513 6.706 -29.931 1.00 87.19 269 LEU A CA 1
ATOM 1969 C C . LEU A 1 269 ? 15.022 5.569 -30.839 1.00 87.19 269 LEU A C 1
ATOM 1971 O O . LEU A 1 269 ? 14.487 5.381 -31.934 1.00 87.19 269 LEU A O 1
ATOM 1975 N N . ASN A 1 270 ? 16.060 4.840 -30.414 1.00 85.81 270 ASN A N 1
ATOM 1976 C CA . ASN A 1 270 ? 16.703 3.740 -31.124 1.00 85.81 270 ASN A CA 1
ATOM 1977 C C . ASN A 1 270 ? 17.065 4.128 -32.565 1.00 85.81 270 ASN A C 1
ATOM 1979 O O . ASN A 1 270 ? 16.748 3.432 -33.537 1.00 85.81 270 ASN A O 1
ATOM 1983 N N . CYS A 1 271 ? 17.683 5.304 -32.710 1.00 83.19 271 CYS A N 1
ATOM 1984 C CA . CYS A 1 271 ? 18.013 5.872 -34.009 1.00 83.19 271 CYS A CA 1
ATOM 1985 C C . CYS A 1 271 ? 19.004 4.978 -34.761 1.00 83.19 271 CYS A C 1
ATOM 1987 O O . CYS A 1 271 ? 20.149 4.786 -34.350 1.00 83.19 271 CYS A O 1
ATOM 1989 N N . GLN A 1 272 ? 18.580 4.462 -35.911 1.00 81.62 272 GLN A N 1
ATOM 1990 C CA . GLN A 1 272 ? 19.404 3.610 -36.757 1.00 81.62 272 GLN A CA 1
ATOM 1991 C C . GLN A 1 272 ? 20.259 4.458 -37.700 1.00 81.62 272 GLN A C 1
ATOM 1993 O O . GLN A 1 272 ? 19.902 5.574 -38.079 1.00 81.62 272 GLN A O 1
ATOM 1998 N N . TRP A 1 273 ? 21.398 3.923 -38.143 1.00 79.69 273 TRP A N 1
ATOM 1999 C CA . TRP A 1 273 ? 22.342 4.696 -38.959 1.00 79.69 273 TRP A CA 1
ATOM 2000 C C . TRP A 1 273 ? 21.725 5.220 -40.269 1.00 79.69 273 TRP A C 1
ATOM 2002 O O . TRP A 1 273 ? 22.109 6.286 -40.742 1.00 79.69 273 TRP A O 1
ATOM 2012 N N . TRP A 1 274 ? 20.735 4.519 -40.836 1.00 78.62 274 TRP A N 1
ATOM 2013 C CA . TRP A 1 274 ? 20.045 4.929 -42.065 1.00 78.62 274 TRP A CA 1
ATOM 2014 C C . TRP A 1 274 ? 18.982 6.022 -41.873 1.00 78.62 274 TRP A C 1
ATOM 2016 O O . TRP A 1 274 ? 18.566 6.617 -42.863 1.00 78.62 274 TRP A O 1
ATOM 2026 N N . ASN A 1 275 ? 18.540 6.316 -40.642 1.00 73.50 275 ASN A N 1
ATOM 2027 C CA . ASN A 1 275 ? 17.579 7.394 -40.349 1.00 73.50 275 ASN A CA 1
ATOM 2028 C C . ASN A 1 275 ? 18.137 8.474 -39.401 1.00 73.50 275 ASN A C 1
ATOM 2030 O O . ASN A 1 275 ? 17.405 9.375 -38.987 1.00 73.50 275 ASN A O 1
ATOM 2034 N N . ILE A 1 276 ? 19.436 8.428 -39.096 1.00 76.88 276 ILE A N 1
ATOM 2035 C CA . ILE A 1 276 ? 20.077 9.254 -38.067 1.00 76.88 276 ILE A CA 1
ATOM 2036 C C . ILE A 1 276 ? 20.032 10.763 -38.345 1.00 76.88 276 ILE A C 1
ATOM 2038 O O . ILE A 1 276 ? 20.021 11.553 -37.410 1.00 76.88 276 ILE A O 1
ATOM 2042 N N . LEU A 1 277 ? 19.935 11.186 -39.610 1.00 76.88 277 LEU A N 1
ATOM 2043 C CA . LEU A 1 277 ? 19.788 12.606 -39.969 1.00 76.88 277 LEU A CA 1
ATOM 2044 C C . LEU A 1 277 ? 18.414 13.184 -39.591 1.00 76.88 277 LEU A C 1
ATOM 2046 O O . LEU A 1 277 ? 18.285 14.395 -39.448 1.00 76.88 277 LEU A O 1
ATOM 2050 N N . VAL A 1 278 ? 17.401 12.327 -39.429 1.00 74.38 278 VAL A N 1
ATOM 2051 C CA . VAL A 1 278 ? 16.041 12.714 -39.019 1.00 74.38 278 VAL A CA 1
ATOM 2052 C C . VAL A 1 278 ? 15.817 12.396 -37.541 1.00 74.38 278 VAL A C 1
ATOM 2054 O O . VAL A 1 278 ? 15.292 13.221 -36.802 1.00 74.38 278 VAL A O 1
ATOM 2057 N N . CYS A 1 279 ? 16.258 11.219 -37.096 1.00 80.38 279 CYS A N 1
ATOM 2058 C CA . CYS A 1 279 ? 16.080 10.748 -35.725 1.00 80.38 279 CYS A CA 1
ATOM 2059 C C . CYS A 1 279 ? 17.080 11.384 -34.744 1.00 80.38 279 CYS A C 1
ATOM 2061 O O . CYS A 1 279 ? 16.711 11.713 -33.624 1.00 80.38 279 CYS A O 1
ATOM 2063 N N . GLY A 1 280 ? 18.323 11.642 -35.162 1.00 80.25 280 GLY A N 1
ATOM 2064 C CA . GLY A 1 280 ? 19.372 12.214 -34.308 1.00 80.25 280 GLY A CA 1
ATOM 2065 C C . GLY A 1 280 ? 19.037 13.599 -33.737 1.00 80.25 280 GLY A C 1
ATOM 2066 O O . GLY A 1 280 ? 19.205 13.802 -32.538 1.00 80.25 280 GLY A O 1
ATOM 2067 N N . PRO A 1 281 ? 18.508 14.553 -34.528 1.00 81.19 281 PRO A N 1
ATOM 2068 C CA . PRO A 1 281 ? 18.018 15.816 -33.979 1.00 81.19 281 PRO A CA 1
ATOM 2069 C C . PRO A 1 281 ? 16.875 15.633 -32.972 1.00 81.19 281 PRO A C 1
ATOM 2071 O O . PRO A 1 281 ? 16.846 16.325 -31.959 1.00 81.19 281 PRO A O 1
ATOM 2074 N N . ALA A 1 282 ? 15.958 14.690 -33.217 1.00 79.38 282 ALA A N 1
ATOM 2075 C CA . ALA A 1 282 ? 14.870 14.381 -32.289 1.00 79.38 282 ALA A CA 1
ATOM 2076 C C . ALA A 1 282 ? 15.387 13.750 -30.983 1.00 79.38 282 ALA A C 1
ATOM 2078 O O . ALA A 1 282 ? 14.896 14.097 -29.915 1.00 79.38 282 ALA A O 1
ATOM 2079 N N . GLN A 1 283 ? 16.414 12.900 -31.064 1.00 84.44 283 GLN A N 1
ATOM 2080 C CA . GLN A 1 283 ? 17.107 12.321 -29.912 1.00 84.44 283 GLN A CA 1
ATOM 2081 C C . GLN A 1 283 ? 17.752 13.412 -29.044 1.00 84.44 283 GLN A C 1
ATOM 2083 O O . GLN A 1 283 ? 17.517 13.460 -27.844 1.00 84.44 283 GLN A O 1
ATOM 2088 N N . LEU A 1 284 ? 18.478 14.355 -29.657 1.00 78.94 284 LEU A N 1
ATOM 2089 C CA . LEU A 1 284 ? 19.087 15.480 -28.933 1.00 78.94 284 LEU A CA 1
ATOM 2090 C C . LEU A 1 284 ? 18.047 16.352 -28.221 1.00 78.94 284 LEU A C 1
ATOM 2092 O O . LEU A 1 284 ? 18.293 16.844 -27.121 1.00 78.94 284 LEU A O 1
ATOM 2096 N N . VAL A 1 285 ? 16.890 16.563 -28.847 1.00 79.06 285 VAL A N 1
ATOM 2097 C CA . VAL A 1 285 ? 15.774 17.292 -28.236 1.00 79.06 285 VAL A CA 1
ATOM 2098 C C . VAL A 1 285 ? 15.180 16.503 -27.069 1.00 79.06 285 VAL A C 1
ATOM 2100 O O . VAL A 1 285 ? 14.954 17.088 -26.013 1.00 79.06 285 VAL A O 1
ATOM 2103 N N . ALA A 1 286 ? 14.960 15.197 -27.235 1.00 78.94 286 ALA A N 1
ATOM 2104 C CA . ALA A 1 286 ? 14.434 14.336 -26.181 1.00 78.94 286 ALA A CA 1
ATOM 2105 C C . ALA A 1 286 ? 15.348 14.341 -24.943 1.00 78.94 286 ALA A C 1
ATOM 2107 O O . ALA A 1 286 ? 14.868 14.610 -23.847 1.00 78.94 286 ALA A O 1
ATOM 2108 N N . ASP A 1 287 ? 16.659 14.175 -25.138 1.00 76.38 287 ASP A N 1
ATOM 2109 C CA . ASP A 1 287 ? 17.650 14.130 -24.052 1.00 76.38 287 ASP A CA 1
ATOM 2110 C C . ASP A 1 287 ? 17.837 15.474 -23.329 1.00 76.38 287 ASP A C 1
ATOM 2112 O O . ASP A 1 287 ? 18.217 15.505 -22.161 1.00 76.38 287 ASP A O 1
ATOM 2116 N N . SER A 1 288 ? 17.616 16.601 -24.017 1.00 71.56 288 SER A N 1
ATOM 2117 C CA . SER A 1 288 ? 17.898 17.936 -23.463 1.00 71.56 288 SER A CA 1
ATOM 2118 C C . SER A 1 288 ? 16.679 18.678 -22.924 1.00 71.56 288 SER A C 1
ATOM 2120 O O . SER A 1 288 ? 16.848 19.574 -22.095 1.00 71.56 288 SER A O 1
ATOM 2122 N N . LEU A 1 289 ? 15.469 18.350 -23.389 1.00 76.31 289 LEU A N 1
ATOM 2123 C CA . LEU A 1 289 ? 14.251 19.093 -23.045 1.00 76.31 289 LEU A CA 1
ATOM 2124 C C . LEU A 1 289 ? 13.228 18.282 -22.247 1.00 76.31 289 LEU A C 1
ATOM 2126 O O . LEU A 1 289 ? 12.362 18.891 -21.620 1.00 76.31 289 LEU A O 1
ATOM 2130 N N . ILE A 1 290 ? 13.285 16.947 -22.275 1.00 80.75 290 ILE A N 1
ATOM 2131 C CA . ILE A 1 290 ? 12.273 16.098 -21.640 1.00 80.75 290 ILE A CA 1
ATOM 2132 C C . ILE A 1 290 ? 12.871 15.438 -20.399 1.00 80.75 290 ILE A C 1
ATOM 2134 O O . ILE A 1 290 ? 13.436 14.352 -20.463 1.00 80.75 290 ILE A O 1
ATOM 2138 N N . THR A 1 291 ? 12.721 16.102 -19.255 1.00 84.00 291 THR A N 1
ATOM 2139 C CA . THR A 1 291 ? 13.176 15.595 -17.947 1.00 84.00 291 THR A CA 1
ATOM 2140 C C . THR A 1 291 ? 12.023 15.177 -17.037 1.00 84.00 291 THR A C 1
ATOM 2142 O O . THR A 1 291 ? 12.243 14.582 -15.985 1.00 84.00 291 THR A O 1
ATOM 2145 N N . GLU A 1 292 ? 10.783 15.474 -17.427 1.00 88.75 292 GLU A N 1
ATOM 2146 C CA . GLU A 1 292 ? 9.579 15.154 -16.665 1.00 88.75 292 GLU A CA 1
ATOM 2147 C C . GLU A 1 292 ? 8.463 14.680 -17.600 1.00 88.75 292 GLU A C 1
ATOM 2149 O O . GLU A 1 292 ? 8.353 15.133 -18.742 1.00 88.75 292 GLU A O 1
ATOM 2154 N N . GLY A 1 293 ? 7.614 13.787 -17.099 1.00 87.94 293 GLY A N 1
ATOM 2155 C CA . GLY A 1 293 ? 6.407 13.341 -17.785 1.00 87.94 293 GLY A CA 1
ATOM 2156 C C . GLY A 1 293 ? 5.350 12.849 -16.806 1.00 87.94 293 GLY A C 1
ATOM 2157 O O . GLY A 1 293 ? 5.528 12.926 -15.592 1.00 87.94 293 GLY A O 1
ATOM 2158 N N . TYR A 1 294 ? 4.250 12.334 -17.336 1.00 90.75 294 TYR A N 1
ATOM 2159 C CA . TYR A 1 294 ? 3.151 11.775 -16.566 1.00 90.75 294 TYR A CA 1
ATOM 2160 C C . TYR A 1 294 ? 2.776 10.400 -17.099 1.00 90.75 294 TYR A C 1
ATOM 2162 O O . TYR A 1 294 ? 2.755 10.165 -18.309 1.00 90.75 294 TYR A O 1
ATOM 2170 N N . GLY A 1 295 ? 2.456 9.490 -16.186 1.00 87.25 295 GLY A N 1
ATOM 2171 C CA . GLY A 1 295 ? 2.009 8.144 -16.518 1.00 87.25 295 GLY A CA 1
ATOM 2172 C C . GLY A 1 295 ? 0.832 7.703 -15.665 1.00 87.25 295 GLY A C 1
ATOM 2173 O O . GLY A 1 295 ? 0.583 8.241 -14.584 1.00 87.25 295 GLY A O 1
ATOM 2174 N N . GLN A 1 296 ? 0.115 6.703 -16.166 1.00 90.62 296 GLN A N 1
ATOM 2175 C CA . GLN A 1 296 ? -0.952 6.037 -15.434 1.00 90.62 296 GLN A CA 1
ATOM 2176 C C . GLN A 1 296 ? -0.672 4.539 -15.363 1.00 90.62 296 GLN A C 1
ATOM 2178 O O . GLN A 1 296 ? -0.267 3.923 -16.354 1.00 90.62 296 GLN A O 1
ATOM 2183 N N . LEU A 1 297 ? -0.894 3.955 -14.189 1.00 90.56 297 LEU A N 1
ATOM 2184 C CA . LEU A 1 297 ? -0.701 2.530 -13.937 1.00 90.56 297 LEU A CA 1
ATOM 2185 C C . LEU A 1 297 ? -1.968 1.949 -13.325 1.00 90.56 297 LEU A C 1
ATOM 2187 O O . LEU A 1 297 ? -2.541 2.531 -12.404 1.00 90.56 297 LEU A O 1
ATOM 2191 N N . VAL A 1 298 ? -2.355 0.772 -13.797 1.00 93.12 298 VAL A N 1
ATOM 2192 C CA . VAL A 1 298 ? -3.353 -0.068 -13.138 1.00 93.12 298 VAL A CA 1
ATOM 2193 C C . VAL A 1 298 ? -2.655 -1.349 -12.723 1.00 93.12 298 VAL A C 1
ATOM 2195 O O . VAL A 1 298 ? -2.086 -2.044 -13.559 1.00 93.12 298 VAL A O 1
ATOM 2198 N N . ILE A 1 299 ? -2.653 -1.636 -11.427 1.00 92.75 299 ILE A N 1
ATOM 2199 C CA . ILE A 1 299 ? -1.978 -2.801 -10.861 1.00 92.75 299 ILE A CA 1
ATOM 2200 C C . ILE A 1 299 ? -3.031 -3.659 -10.177 1.00 92.75 299 ILE A C 1
ATOM 2202 O O . ILE A 1 299 ? -3.641 -3.233 -9.200 1.00 92.75 299 ILE A O 1
ATOM 2206 N N . ASP A 1 300 ? -3.241 -4.870 -10.675 1.00 94.50 300 ASP A N 1
ATOM 2207 C CA . ASP A 1 300 ? -3.989 -5.901 -9.965 1.00 94.50 300 ASP A CA 1
ATOM 2208 C C . ASP A 1 300 ? -3.282 -6.222 -8.645 1.00 94.50 300 ASP A C 1
ATOM 2210 O O . ASP A 1 300 ? -2.082 -6.514 -8.617 1.00 94.50 300 ASP A O 1
ATOM 2214 N N . MET A 1 301 ? -4.032 -6.137 -7.548 1.00 93.25 301 MET A N 1
ATOM 2215 C CA . MET A 1 301 ? -3.513 -6.238 -6.187 1.00 93.25 301 MET A CA 1
ATOM 2216 C C . MET A 1 301 ? -2.969 -7.636 -5.861 1.00 93.25 301 MET A C 1
ATOM 2218 O O . MET A 1 301 ? -2.234 -7.787 -4.885 1.00 93.25 301 MET A O 1
ATOM 2222 N N . ARG A 1 302 ? -3.216 -8.643 -6.711 1.00 92.88 302 ARG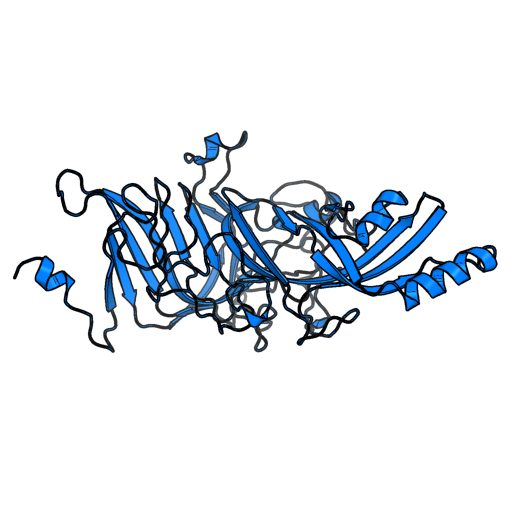 A N 1
ATOM 2223 C CA . ARG A 1 302 ? -2.527 -9.938 -6.629 1.00 92.88 302 ARG A CA 1
ATOM 2224 C C . ARG A 1 302 ? -1.016 -9.814 -6.793 1.00 92.88 302 ARG A C 1
ATOM 2226 O O . ARG A 1 302 ? -0.301 -10.635 -6.247 1.00 92.88 302 ARG A O 1
ATOM 2233 N N . GLN A 1 303 ? -0.528 -8.792 -7.497 1.00 92.88 303 GLN A N 1
ATOM 2234 C CA . GLN A 1 303 ? 0.909 -8.554 -7.690 1.00 92.88 303 GLN A CA 1
ATOM 2235 C C . GLN A 1 303 ? 1.592 -7.909 -6.471 1.00 92.88 303 GLN A C 1
ATOM 2237 O O . GLN A 1 303 ? 2.816 -7.786 -6.437 1.00 92.88 303 GLN A O 1
ATOM 2242 N N . VAL A 1 304 ? 0.822 -7.451 -5.481 1.00 92.38 304 VAL A N 1
ATOM 2243 C CA . VAL A 1 304 ? 1.359 -6.852 -4.257 1.00 92.38 304 VAL A CA 1
ATOM 2244 C C . VAL A 1 304 ? 1.678 -7.975 -3.278 1.00 92.38 304 VAL A C 1
ATOM 2246 O O . VAL A 1 304 ? 0.760 -8.577 -2.733 1.00 92.38 304 VAL A O 1
ATOM 2249 N N . HIS A 1 305 ? 2.963 -8.248 -3.031 1.00 92.62 305 HIS A N 1
ATOM 2250 C CA . HIS A 1 305 ? 3.359 -9.294 -2.073 1.00 92.62 305 HIS A CA 1
ATOM 2251 C C . HIS A 1 305 ? 3.851 -8.781 -0.723 1.00 92.62 305 HIS A C 1
ATOM 2253 O O . HIS A 1 305 ? 4.173 -9.575 0.160 1.00 92.62 305 HIS A O 1
ATOM 2259 N N . TYR A 1 306 ? 3.942 -7.470 -0.527 1.00 93.12 306 TYR A N 1
ATOM 2260 C CA . TYR A 1 306 ? 4.154 -6.929 0.805 1.00 93.12 306 TYR A CA 1
ATOM 2261 C C . TYR A 1 306 ? 3.594 -5.524 0.938 1.00 93.12 306 TYR A C 1
ATOM 2263 O O . TYR A 1 306 ? 3.533 -4.784 -0.035 1.00 93.12 306 TYR A O 1
ATOM 2271 N N . LEU A 1 307 ? 3.230 -5.159 2.161 1.00 94.31 307 LEU A N 1
ATOM 2272 C CA . LEU A 1 307 ? 2.897 -3.812 2.587 1.00 94.31 307 LEU A CA 1
ATOM 2273 C C . LEU A 1 307 ? 3.779 -3.476 3.789 1.00 94.31 307 LEU A C 1
ATOM 2275 O O . LEU A 1 307 ? 3.719 -4.158 4.814 1.00 94.31 307 LEU A O 1
ATOM 2279 N N . LEU A 1 308 ? 4.608 -2.445 3.658 1.00 95.88 308 LEU A N 1
ATOM 2280 C CA . LEU A 1 308 ? 5.483 -1.999 4.738 1.00 95.88 308 LEU A CA 1
ATOM 2281 C C . LEU A 1 308 ? 4.737 -0.999 5.610 1.00 95.88 308 LEU A C 1
ATOM 2283 O O . LEU A 1 308 ? 4.053 -0.117 5.094 1.00 95.88 308 LEU A O 1
ATOM 2287 N N . THR A 1 309 ? 4.893 -1.106 6.921 1.00 95.44 309 THR A N 1
ATOM 2288 C CA . THR A 1 309 ? 4.236 -0.216 7.880 1.00 95.44 309 THR A CA 1
ATOM 2289 C C . THR A 1 309 ? 5.233 0.282 8.932 1.00 95.44 309 THR A C 1
ATOM 2291 O O . THR A 1 309 ? 5.062 -0.033 10.112 1.00 95.44 309 THR A O 1
ATOM 2294 N N . PRO A 1 310 ? 6.324 0.974 8.542 1.00 94.12 310 PRO A N 1
ATOM 2295 C CA . PRO A 1 310 ? 7.311 1.475 9.493 1.00 94.12 310 PRO A CA 1
ATOM 2296 C C . PRO A 1 310 ? 6.698 2.575 10.362 1.00 94.12 310 PRO A C 1
ATOM 2298 O O . PRO A 1 310 ? 6.304 3.624 9.852 1.00 94.12 310 PRO A O 1
ATOM 2301 N N . ASP A 1 311 ? 6.626 2.329 11.672 1.00 92.00 311 ASP A N 1
ATOM 2302 C CA . ASP A 1 311 ? 6.067 3.256 12.667 1.00 92.00 311 ASP A CA 1
ATOM 2303 C C . ASP A 1 311 ? 4.683 3.835 12.293 1.00 92.00 311 ASP A C 1
ATOM 2305 O O . ASP A 1 311 ? 4.334 4.964 12.643 1.00 92.00 311 ASP A O 1
ATOM 2309 N N . THR A 1 312 ? 3.861 3.044 11.605 1.00 92.75 312 THR A N 1
ATOM 2310 C CA . THR A 1 312 ? 2.538 3.446 11.127 1.00 92.75 312 THR A CA 1
ATOM 2311 C C . THR A 1 312 ? 1.544 3.566 12.285 1.00 92.75 312 THR A C 1
ATOM 2313 O O . THR A 1 312 ? 1.236 2.588 12.967 1.00 92.75 312 THR A O 1
ATOM 2316 N N . GLU A 1 313 ? 0.995 4.761 12.500 1.00 92.12 313 GLU A N 1
ATOM 2317 C CA . GLU A 1 313 ? -0.070 5.003 13.482 1.00 92.12 313 GLU A CA 1
ATOM 2318 C C . GLU A 1 313 ? -1.462 4.694 12.918 1.00 92.12 313 GLU A C 1
ATOM 2320 O O . GLU A 1 313 ? -1.678 4.724 11.712 1.00 92.12 313 GLU A O 1
ATOM 2325 N N . ASN A 1 314 ? -2.446 4.457 13.791 1.00 91.19 314 ASN A N 1
ATOM 2326 C CA . ASN A 1 314 ? -3.859 4.276 13.413 1.00 91.19 314 ASN A CA 1
ATOM 2327 C C . ASN A 1 314 ? -4.138 3.102 12.457 1.00 91.19 314 ASN A C 1
ATOM 2329 O O . ASN A 1 314 ? -5.172 3.092 11.787 1.00 91.19 314 ASN A O 1
ATOM 2333 N N . PHE A 1 315 ? -3.269 2.092 12.413 1.00 95.00 315 PHE A N 1
ATOM 2334 C CA . PHE A 1 315 ? -3.606 0.834 11.757 1.00 95.00 315 PHE A CA 1
ATOM 2335 C C . PHE A 1 315 ? -4.703 0.099 12.535 1.00 95.00 315 PHE A C 1
ATOM 2337 O O . PHE A 1 315 ? -4.576 -0.113 13.748 1.00 95.00 315 PHE A O 1
ATOM 2344 N N . PHE A 1 316 ? -5.762 -0.315 11.842 1.00 97.06 316 PHE A N 1
ATOM 2345 C CA . PHE A 1 316 ? -6.810 -1.148 12.425 1.00 97.06 316 PHE A CA 1
ATOM 2346 C C . PHE A 1 316 ? -7.544 -1.983 11.376 1.00 97.06 316 PHE A C 1
ATOM 2348 O O . PHE A 1 316 ? -7.569 -1.659 10.190 1.00 97.06 316 PHE A O 1
ATOM 2355 N N . ILE A 1 317 ? -8.205 -3.035 11.851 1.00 97.31 317 ILE A N 1
ATOM 2356 C CA . ILE A 1 317 ? -9.261 -3.741 11.130 1.00 97.31 317 ILE A CA 1
ATOM 2357 C C . ILE A 1 317 ? -10.560 -3.527 11.900 1.00 97.31 317 ILE A C 1
ATOM 2359 O O . ILE A 1 317 ? -10.583 -3.643 13.126 1.00 97.31 317 ILE A O 1
ATOM 2363 N N . SER A 1 318 ? -11.642 -3.216 11.198 1.00 98.12 318 SER A N 1
ATOM 2364 C CA . SER A 1 318 ? -12.959 -3.035 11.797 1.00 98.12 318 SER A CA 1
ATOM 2365 C C . SER A 1 318 ? -14.040 -3.809 11.063 1.00 98.12 318 SER A C 1
ATOM 2367 O O . SER A 1 318 ? -13.878 -4.202 9.910 1.00 98.12 318 SER A O 1
ATOM 2369 N N . VAL A 1 319 ? -15.153 -4.027 11.752 1.00 97.50 319 VAL A N 1
ATOM 2370 C CA . VAL A 1 319 ? -16.404 -4.497 11.174 1.00 97.50 319 VAL A CA 1
ATOM 2371 C C . VAL A 1 319 ? -17.533 -3.636 11.709 1.00 97.50 319 VAL A C 1
ATOM 2373 O O . VAL A 1 319 ? -17.631 -3.397 12.912 1.00 97.50 319 VAL A O 1
ATOM 2376 N N . GLN A 1 320 ? -18.388 -3.159 10.813 1.00 97.12 320 GLN A N 1
ATOM 2377 C CA . GLN A 1 320 ? -19.515 -2.306 11.168 1.00 97.12 320 GLN A CA 1
ATOM 2378 C C . GLN A 1 320 ? -20.695 -2.577 10.246 1.00 97.12 320 GLN A C 1
ATOM 2380 O O . GLN A 1 320 ? -20.526 -2.934 9.080 1.00 97.12 320 GLN A O 1
ATOM 2385 N N . ARG A 1 321 ? -21.909 -2.424 10.772 1.00 95.50 321 ARG A N 1
ATOM 2386 C CA . ARG A 1 321 ? -23.150 -2.632 10.007 1.00 95.50 321 ARG A CA 1
ATOM 2387 C C . ARG A 1 321 ? -23.611 -1.381 9.239 1.00 95.50 321 ARG A C 1
ATOM 2389 O O . ARG A 1 321 ? -24.378 -1.493 8.288 1.00 95.50 321 ARG A O 1
ATOM 2396 N N . GLU A 1 322 ? -23.148 -0.203 9.640 1.00 95.94 322 GLU A N 1
ATOM 2397 C CA . GLU A 1 322 ? -23.364 1.079 8.956 1.00 95.94 322 GLU A CA 1
ATOM 2398 C C . GLU A 1 322 ? -22.037 1.861 8.916 1.00 95.94 322 GLU A C 1
ATOM 2400 O O . GLU A 1 322 ? -21.093 1.455 9.599 1.00 95.94 322 GLU A O 1
ATOM 2405 N N . PRO A 1 323 ? -21.909 2.922 8.098 1.00 96.94 323 PRO A N 1
ATOM 2406 C CA . PRO A 1 323 ? -20.653 3.653 7.981 1.00 96.94 323 PRO A CA 1
ATOM 2407 C C . PRO A 1 323 ? -20.201 4.277 9.308 1.00 96.94 323 PRO A C 1
ATOM 2409 O O . PRO A 1 323 ? -20.971 4.991 9.948 1.00 96.94 323 PRO A O 1
ATOM 2412 N N . VAL A 1 324 ? -18.941 4.049 9.689 1.00 98.06 324 VAL A N 1
ATOM 2413 C CA . VAL A 1 324 ? -18.335 4.579 10.925 1.00 98.06 324 VAL A CA 1
ATOM 2414 C C . VAL A 1 324 ? -16.996 5.235 10.598 1.00 98.06 324 VAL A C 1
ATOM 2416 O O . VAL A 1 324 ? -16.110 4.614 10.014 1.00 98.06 324 VAL A O 1
ATOM 2419 N N . ALA A 1 325 ? -16.823 6.493 10.984 1.00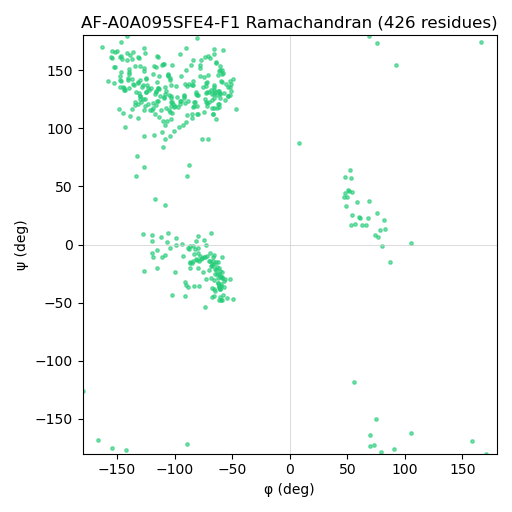 97.38 325 ALA A N 1
ATOM 2420 C CA . ALA A 1 325 ? -15.535 7.169 11.002 1.00 97.38 325 ALA A CA 1
ATOM 2421 C C . ALA A 1 325 ? -14.932 6.988 12.398 1.00 97.38 325 ALA A C 1
ATOM 2423 O O . ALA A 1 325 ? -15.359 7.599 13.373 1.00 97.38 325 ALA A O 1
ATOM 2424 N N . TRP A 1 326 ? -13.972 6.076 12.498 1.00 97.69 326 TRP A N 1
ATOM 2425 C CA . TRP A 1 326 ? -13.382 5.666 13.766 1.00 97.69 326 TRP A CA 1
ATOM 2426 C C . TRP A 1 326 ? -12.412 6.726 14.309 1.00 97.69 326 TRP A C 1
ATOM 2428 O O . TRP A 1 326 ? -11.561 7.187 13.552 1.00 97.69 326 TRP A O 1
ATOM 2438 N N . PRO A 1 327 ? -12.442 7.071 15.608 1.00 97.25 327 PRO A N 1
ATOM 2439 C CA . PRO A 1 327 ? -11.457 7.963 16.207 1.00 97.25 327 PRO A CA 1
ATOM 2440 C C . PRO A 1 327 ? -10.018 7.485 16.005 1.00 97.25 327 PRO A C 1
ATOM 2442 O O . PRO A 1 327 ? -9.713 6.300 16.196 1.00 97.25 327 PRO A O 1
ATOM 2445 N N . ASN A 1 328 ? -9.117 8.416 15.694 1.00 95.38 328 ASN A N 1
ATOM 2446 C CA . ASN A 1 328 ? -7.680 8.164 15.745 1.00 95.38 328 ASN A CA 1
ATOM 2447 C C . ASN A 1 328 ? -7.274 7.796 17.179 1.00 95.38 328 ASN A C 1
ATOM 2449 O O . ASN A 1 328 ? -7.897 8.224 18.158 1.00 95.38 328 ASN A O 1
ATOM 2453 N N . TYR A 1 329 ? -6.191 7.034 17.331 1.00 93.88 329 TYR A N 1
ATOM 2454 C CA . TYR A 1 329 ? -5.701 6.650 18.648 1.00 93.88 329 TYR A CA 1
ATOM 2455 C C . TYR A 1 329 ? -5.389 7.881 19.509 1.00 93.88 329 TYR A C 1
ATOM 2457 O O . TYR A 1 329 ? -5.786 7.940 20.671 1.00 93.88 329 TYR A O 1
ATOM 2465 N N . SER A 1 330 ? -4.740 8.883 18.907 1.00 93.06 330 SER A N 1
ATOM 2466 C CA . SER A 1 330 ? -4.334 10.141 19.545 1.00 93.06 330 SER A CA 1
ATOM 2467 C C . SER A 1 330 ? -5.492 11.077 19.901 1.00 93.06 330 SER A C 1
ATOM 2469 O O . SER A 1 330 ? -5.267 12.039 20.632 1.00 93.06 330 SER A O 1
ATOM 2471 N N . LYS A 1 331 ? -6.702 10.835 19.368 1.00 95.31 331 LYS A N 1
ATOM 2472 C CA . LYS A 1 331 ? -7.867 11.741 19.449 1.00 95.31 331 LYS A CA 1
ATOM 2473 C C . LYS A 1 331 ? -7.605 13.147 18.894 1.00 95.31 331 LYS A C 1
ATOM 2475 O O . LYS A 1 331 ? -8.336 14.091 19.180 1.00 95.31 331 LYS A O 1
ATOM 2480 N N . ALA A 1 332 ? -6.553 13.286 18.096 1.00 94.88 332 ALA A N 1
ATOM 2481 C CA . ALA A 1 332 ? -6.116 14.534 17.500 1.00 94.88 332 ALA A CA 1
ATOM 2482 C C . ALA A 1 332 ? -5.986 14.378 15.983 1.00 94.88 332 ALA A C 1
ATOM 2484 O O . ALA A 1 332 ? -6.024 13.268 15.438 1.00 94.88 332 ALA A O 1
ATOM 2485 N N . LEU A 1 333 ? -5.817 15.515 15.307 1.00 94.88 333 LEU A N 1
ATOM 2486 C CA . LEU A 1 333 ? -5.457 15.539 13.893 1.00 94.88 333 LEU A CA 1
ATOM 2487 C C . LEU A 1 333 ? -4.133 14.783 13.680 1.00 94.88 333 LEU A C 1
ATOM 2489 O O . LEU A 1 333 ? -3.268 14.832 14.563 1.00 94.88 333 LEU A O 1
ATOM 2493 N N . PRO A 1 334 ? -3.945 14.119 12.525 1.00 92.00 334 PRO A N 1
ATOM 2494 C CA . PRO A 1 334 ? -2.656 13.559 12.154 1.00 92.00 334 PRO A CA 1
ATOM 2495 C C . PRO A 1 334 ? -1.550 14.604 12.280 1.00 92.00 334 PRO A C 1
ATOM 2497 O O . PRO A 1 334 ? -1.716 15.767 11.903 1.00 92.00 334 PRO A O 1
ATOM 2500 N N . LEU A 1 335 ? -0.410 14.184 12.821 1.00 89.44 335 LEU A N 1
ATOM 2501 C CA . LEU A 1 335 ? 0.744 15.056 12.963 1.00 89.44 335 LEU A CA 1
ATOM 2502 C C . LEU A 1 335 ? 1.238 15.498 11.579 1.00 89.44 335 LEU A C 1
ATOM 2504 O O . LEU A 1 335 ? 1.515 14.680 10.705 1.00 89.44 335 LEU A O 1
ATOM 2508 N N . SER A 1 336 ? 1.413 16.804 11.394 1.00 89.50 336 SER A N 1
ATOM 2509 C CA . SER A 1 336 ? 1.834 17.385 10.115 1.00 89.50 336 SER A CA 1
ATOM 2510 C C . SER A 1 336 ? 3.343 17.277 9.859 1.00 89.50 336 SER A C 1
ATOM 2512 O O . SER A 1 336 ? 3.857 17.915 8.951 1.00 89.50 336 SER A O 1
ATOM 2514 N N . ASN A 1 337 ? 4.094 16.560 10.692 1.00 89.62 337 ASN A N 1
ATOM 2515 C CA . ASN A 1 337 ? 5.554 16.460 10.613 1.00 89.62 337 ASN A CA 1
ATOM 2516 C C . ASN A 1 337 ? 6.062 15.013 10.580 1.00 89.62 337 ASN A C 1
ATOM 2518 O O . ASN A 1 337 ? 7.270 14.797 10.684 1.00 89.62 337 ASN A O 1
ATOM 2522 N N . VAL A 1 338 ? 5.170 14.031 10.434 1.00 88.69 338 VAL A N 1
ATOM 2523 C CA . VAL A 1 338 ? 5.580 12.639 10.227 1.00 88.69 338 VAL A CA 1
ATOM 2524 C C . VAL A 1 338 ? 6.276 12.546 8.872 1.00 88.69 338 VAL A C 1
ATOM 2526 O O . VAL A 1 338 ? 5.789 13.065 7.862 1.00 88.69 338 VAL A O 1
ATOM 2529 N N . ALA A 1 339 ? 7.461 11.943 8.854 1.00 89.06 339 ALA A N 1
ATOM 2530 C CA . ALA A 1 339 ? 8.209 11.761 7.622 1.00 89.06 339 ALA A CA 1
ATOM 2531 C C . ALA A 1 339 ? 7.444 10.817 6.688 1.00 89.06 339 ALA A C 1
ATOM 2533 O O . ALA A 1 339 ? 7.028 9.733 7.090 1.00 89.06 339 ALA A O 1
ATOM 2534 N N . TYR A 1 340 ? 7.304 11.233 5.432 1.00 90.31 340 TYR A N 1
ATOM 2535 C CA . TYR A 1 340 ? 6.674 10.462 4.360 1.00 90.31 340 TYR A CA 1
ATOM 2536 C C . TYR A 1 340 ? 5.199 10.089 4.591 1.00 90.31 340 TYR A C 1
ATOM 2538 O O . TYR A 1 340 ? 4.703 9.149 3.980 1.00 90.31 340 TYR A O 1
ATOM 2546 N N . ASP A 1 341 ? 4.489 10.834 5.440 1.00 91.12 341 ASP A N 1
ATOM 2547 C CA . ASP A 1 341 ? 3.033 10.744 5.555 1.00 91.12 341 ASP A CA 1
ATOM 2548 C C . ASP A 1 341 ? 2.345 11.795 4.668 1.00 91.12 341 ASP A C 1
ATOM 2550 O O . ASP A 1 341 ? 2.827 12.924 4.529 1.00 91.12 341 ASP A O 1
ATOM 2554 N N . ALA A 1 342 ? 1.192 11.440 4.096 1.00 90.88 342 ALA A N 1
ATOM 2555 C CA . ALA A 1 342 ? 0.401 12.308 3.220 1.00 90.88 342 ALA A CA 1
ATOM 2556 C C . ALA A 1 342 ? -0.093 13.602 3.895 1.00 90.88 342 ALA A C 1
ATOM 2558 O O . ALA A 1 342 ? -0.345 14.599 3.221 1.00 90.88 342 ALA A O 1
ATOM 2559 N N . CYS A 1 343 ? -0.184 13.628 5.225 1.00 92.62 343 CYS A N 1
ATOM 2560 C CA . CYS A 1 343 ? -0.567 14.813 5.985 1.00 92.62 343 CYS A CA 1
ATOM 2561 C C . CYS A 1 343 ? 0.588 15.772 6.279 1.00 92.62 343 CYS A C 1
ATOM 2563 O O . CYS A 1 343 ? 0.361 16.839 6.855 1.00 92.62 343 CYS A O 1
ATOM 2565 N N . ASN A 1 344 ? 1.814 15.449 5.864 1.00 93.31 344 ASN A N 1
ATOM 2566 C CA . ASN A 1 344 ? 2.936 16.368 5.962 1.00 93.31 344 ASN A CA 1
ATOM 2567 C C . ASN A 1 344 ? 2.897 17.403 4.812 1.00 93.31 344 ASN A C 1
ATOM 2569 O O . ASN A 1 344 ? 3.124 17.055 3.647 1.00 93.31 344 ASN A O 1
ATOM 2573 N N . PRO A 1 345 ? 2.654 18.698 5.103 1.0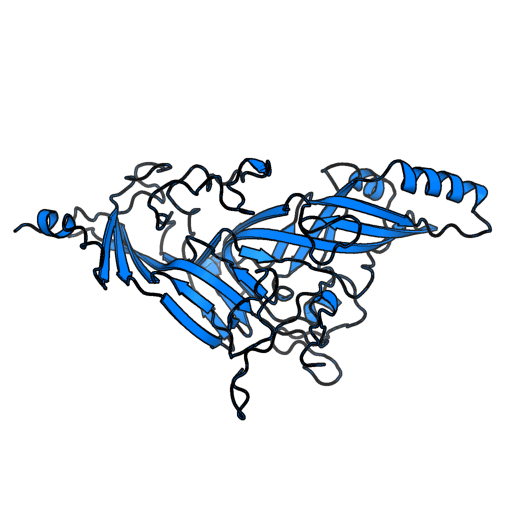0 92.19 345 PRO A N 1
ATOM 2574 C CA . PRO A 1 345 ? 2.491 19.728 4.086 1.00 92.19 345 PRO A CA 1
ATOM 2575 C C . PRO A 1 345 ? 3.787 20.017 3.320 1.00 92.19 345 PRO A C 1
ATOM 2577 O O . PRO A 1 345 ? 3.720 20.591 2.234 1.00 92.19 345 PRO A O 1
ATOM 2580 N N . SER A 1 346 ? 4.960 19.608 3.826 1.00 93.38 346 SER A N 1
ATOM 2581 C CA . SER A 1 346 ? 6.240 19.789 3.130 1.00 93.38 346 SER A CA 1
ATOM 2582 C C . SER A 1 346 ? 6.308 19.061 1.784 1.00 93.38 346 SER A C 1
ATOM 2584 O O . SER A 1 346 ? 7.117 19.444 0.943 1.00 93.38 346 SER A O 1
ATOM 2586 N N . TYR A 1 347 ? 5.464 18.048 1.556 1.00 91.19 347 TYR A N 1
ATOM 2587 C CA . TYR A 1 347 ? 5.419 17.309 0.289 1.00 91.19 347 TYR A CA 1
ATOM 2588 C C . TYR A 1 347 ? 4.397 17.854 -0.714 1.00 91.19 347 TYR A C 1
ATOM 2590 O O . TYR A 1 347 ? 4.396 17.414 -1.863 1.00 91.19 347 TYR A O 1
ATOM 2598 N N . GLY A 1 348 ? 3.523 18.782 -0.303 1.00 90.44 348 GLY A N 1
ATOM 2599 C CA . GLY A 1 348 ? 2.511 19.389 -1.178 1.00 90.44 348 GLY A CA 1
ATOM 2600 C C . GLY A 1 348 ? 1.466 18.414 -1.745 1.00 90.44 348 GLY A C 1
ATOM 2601 O O . GLY A 1 348 ? 0.787 18.758 -2.705 1.00 90.44 348 GLY A O 1
ATOM 2602 N N . GLN A 1 349 ? 1.338 17.215 -1.169 1.00 90.25 349 GLN A N 1
ATOM 2603 C CA . GLN A 1 349 ? 0.485 16.114 -1.646 1.00 90.25 349 GLN A CA 1
ATOM 2604 C C . GLN A 1 349 ? -0.609 15.757 -0.628 1.00 90.25 349 GLN A C 1
ATOM 2606 O O . GLN A 1 349 ? -0.906 14.589 -0.395 1.00 90.25 349 GLN A O 1
ATOM 2611 N N . ILE A 1 350 ? -1.194 16.774 0.014 1.00 90.12 350 ILE A N 1
ATOM 2612 C CA . ILE A 1 350 ? -2.243 16.565 1.018 1.00 90.12 350 ILE A CA 1
ATOM 2613 C C . ILE A 1 350 ? -3.500 16.015 0.325 1.00 90.12 350 ILE A C 1
ATOM 2615 O O . ILE A 1 350 ? -4.010 16.658 -0.599 1.00 90.12 350 ILE A O 1
ATOM 2619 N N . PRO A 1 351 ? -4.032 14.863 0.763 1.00 87.06 351 PRO A N 1
ATOM 2620 C CA . PRO A 1 351 ? -5.180 14.242 0.128 1.00 87.06 351 PRO A CA 1
ATOM 2621 C C . PRO A 1 351 ? -6.469 15.029 0.380 1.00 87.06 351 PRO A C 1
ATOM 2623 O O . PRO A 1 351 ? -6.703 15.585 1.455 1.00 87.06 351 PRO A O 1
ATOM 2626 N N . SER A 1 352 ? -7.355 15.035 -0.616 1.00 86.19 352 SER A N 1
ATOM 2627 C CA . SER A 1 352 ? -8.651 15.729 -0.567 1.00 86.19 352 SER A CA 1
ATOM 2628 C C . SER A 1 352 ? -9.739 14.972 0.204 1.00 86.19 352 SER A C 1
ATOM 2630 O O . SER A 1 352 ? -10.836 15.493 0.387 1.00 86.19 352 SER A O 1
ATOM 2632 N N . ASN A 1 353 ? -9.448 13.763 0.688 1.00 85.38 353 ASN A N 1
ATOM 2633 C CA . ASN A 1 353 ? -10.385 12.920 1.438 1.00 85.38 353 ASN A CA 1
ATOM 2634 C C . ASN A 1 353 ? -10.670 13.403 2.873 1.00 85.38 353 ASN A C 1
ATOM 2636 O O . ASN A 1 353 ? -11.429 12.762 3.594 1.00 85.38 353 ASN A O 1
ATOM 2640 N N . GLY A 1 354 ? -10.050 14.503 3.306 1.00 87.19 354 GLY A N 1
ATOM 2641 C CA . GLY A 1 354 ? -10.275 15.100 4.621 1.00 87.19 354 GLY A CA 1
ATOM 2642 C C . GLY A 1 354 ? -9.525 14.433 5.779 1.00 87.19 354 GLY A C 1
ATOM 2643 O O . GLY A 1 354 ? -9.592 14.959 6.889 1.00 87.19 354 GLY A O 1
ATOM 2644 N N . ARG A 1 355 ? -8.754 13.355 5.546 1.00 90.69 355 ARG A N 1
ATOM 2645 C CA . ARG A 1 355 ? -7.972 12.640 6.579 1.00 90.69 355 ARG A CA 1
ATOM 2646 C C . ARG A 1 355 ? -7.132 13.593 7.432 1.00 90.69 355 ARG A C 1
ATOM 2648 O O . ARG A 1 355 ? -7.134 13.510 8.653 1.00 90.69 355 ARG A O 1
ATOM 2655 N N . CYS A 1 356 ? -6.425 14.518 6.791 1.00 93.50 356 CYS A N 1
ATOM 2656 C CA . CYS A 1 356 ? -5.483 15.412 7.470 1.00 93.50 356 CYS A CA 1
ATOM 2657 C C . CYS A 1 356 ? -6.158 16.546 8.255 1.00 93.50 356 CYS A C 1
ATOM 2659 O O . CYS A 1 356 ? -5.501 17.229 9.034 1.00 93.50 356 CYS A O 1
ATOM 2661 N N . GLY A 1 357 ? -7.463 16.744 8.056 1.00 94.12 357 GLY A N 1
ATOM 2662 C CA . GLY A 1 357 ? -8.282 17.723 8.769 1.00 94.12 357 GLY A CA 1
ATOM 2663 C C . GLY A 1 357 ? -9.212 17.102 9.811 1.00 94.12 357 GLY A C 1
ATOM 2664 O O . GLY A 1 357 ? -10.073 17.812 10.327 1.00 94.12 357 GLY A O 1
ATOM 2665 N N . SER A 1 358 ? -9.064 15.808 10.118 1.00 95.38 358 SER A N 1
ATOM 2666 C CA . SER A 1 358 ? -9.953 15.092 11.033 1.00 95.38 358 SER A CA 1
ATOM 2667 C C . SER A 1 358 ? -9.196 14.280 12.079 1.00 95.38 358 SER A C 1
ATOM 2669 O O . SER A 1 358 ? -8.187 13.643 11.791 1.00 95.38 358 SER A O 1
ATOM 2671 N N . ALA A 1 359 ? -9.697 14.292 13.314 1.00 97.12 359 ALA A N 1
ATOM 2672 C CA . ALA A 1 359 ? -9.273 13.389 14.381 1.00 97.12 359 ALA A CA 1
ATOM 2673 C C . ALA A 1 359 ? -9.950 12.008 14.284 1.00 97.12 359 ALA A C 1
ATOM 2675 O O . ALA A 1 359 ? -9.731 11.145 15.137 1.00 97.12 359 ALA A O 1
ATOM 2676 N N . TYR A 1 360 ? -10.748 11.799 13.239 1.00 96.94 360 TYR A N 1
ATOM 2677 C CA . TYR A 1 360 ? -11.298 10.516 12.838 1.00 96.94 360 TYR A CA 1
ATOM 2678 C C . TYR A 1 360 ? -10.563 9.999 11.598 1.00 96.94 360 TYR A C 1
ATOM 2680 O O . TYR A 1 360 ? -10.158 10.767 10.721 1.00 96.94 360 TYR A O 1
ATOM 2688 N N . ALA A 1 361 ? -10.421 8.682 11.507 1.00 95.38 361 ALA A N 1
ATOM 2689 C CA . ALA A 1 361 ? -10.005 8.010 10.291 1.00 95.38 361 ALA A CA 1
ATOM 2690 C C . ALA A 1 361 ? -11.056 8.210 9.181 1.00 95.38 361 ALA A C 1
ATOM 2692 O O . ALA A 1 361 ? -12.234 8.446 9.482 1.00 95.38 361 ALA A O 1
ATOM 2693 N N . PRO A 1 362 ? -10.666 8.081 7.899 1.00 94.56 362 PRO A N 1
ATOM 2694 C CA . PRO A 1 362 ? -11.622 8.024 6.800 1.00 94.56 362 PRO A CA 1
ATOM 2695 C C . PRO A 1 362 ? -12.738 7.013 7.074 1.00 94.56 362 PRO A C 1
ATOM 2697 O O . PRO A 1 362 ? -12.501 5.953 7.658 1.00 94.56 362 PRO A O 1
ATOM 2700 N N . THR A 1 363 ? -13.959 7.360 6.667 1.00 95.81 363 THR A N 1
ATOM 2701 C CA . THR A 1 363 ? -15.153 6.564 6.954 1.00 95.81 363 THR A CA 1
ATOM 2702 C C . THR A 1 363 ? -14.998 5.132 6.459 1.00 95.81 363 THR A C 1
ATOM 2704 O O . THR A 1 363 ? -14.776 4.888 5.274 1.00 95.81 363 THR A O 1
ATOM 2707 N N . ALA A 1 364 ? -15.168 4.187 7.376 1.00 97.00 364 ALA A N 1
ATOM 2708 C CA . ALA A 1 364 ? -15.215 2.774 7.080 1.00 97.00 364 ALA A CA 1
ATOM 2709 C C . ALA A 1 364 ? -16.633 2.397 6.629 1.00 97.00 364 ALA A C 1
ATOM 2711 O O . ALA A 1 364 ? -17.601 2.631 7.356 1.00 97.00 364 ALA A O 1
ATOM 2712 N N . ASN A 1 365 ? -16.768 1.831 5.428 1.00 95.38 365 ASN A N 1
ATOM 2713 C CA . ASN A 1 365 ? -18.060 1.390 4.889 1.00 95.38 365 ASN A CA 1
ATOM 2714 C C . ASN A 1 365 ? -18.586 0.152 5.623 1.00 95.38 365 ASN A C 1
ATOM 2716 O O . ASN A 1 365 ? -17.818 -0.565 6.252 1.00 95.38 365 ASN A O 1
ATOM 2720 N N . THR A 1 366 ? -19.878 -0.152 5.500 1.00 95.44 366 THR A N 1
ATOM 2721 C CA . THR A 1 366 ? -20.451 -1.393 6.040 1.00 95.44 366 THR A CA 1
ATOM 2722 C C . THR A 1 366 ? -19.672 -2.642 5.594 1.00 95.44 366 THR A C 1
ATOM 2724 O O . THR A 1 366 ? -19.288 -2.763 4.430 1.00 95.44 366 THR A O 1
ATOM 2727 N N . GLY A 1 367 ? -19.501 -3.598 6.508 1.00 95.44 367 GLY A N 1
ATOM 2728 C CA . GLY A 1 367 ? -18.718 -4.817 6.312 1.00 95.44 367 GLY A CA 1
ATOM 2729 C C . GLY A 1 367 ? -17.379 -4.755 7.040 1.00 95.44 367 GLY A C 1
ATOM 2730 O O . GLY A 1 367 ? -17.209 -3.960 7.968 1.00 95.44 367 GLY A O 1
ATOM 2731 N N . TRP A 1 368 ? -16.446 -5.622 6.647 1.00 97.25 368 TRP A N 1
ATOM 2732 C CA . TRP A 1 368 ? -15.072 -5.555 7.147 1.00 97.25 368 TRP A CA 1
ATOM 2733 C C . TRP A 1 368 ? -14.282 -4.456 6.443 1.00 97.25 368 TRP A C 1
ATOM 2735 O O . TRP A 1 368 ? -14.464 -4.206 5.253 1.00 97.25 368 TRP A O 1
ATOM 2745 N N . TRP A 1 369 ? -13.382 -3.815 7.179 1.00 97.69 369 TRP A N 1
ATOM 2746 C CA . TRP A 1 369 ? -12.598 -2.686 6.703 1.00 97.69 369 TRP A CA 1
ATOM 2747 C C . TRP A 1 369 ? -11.178 -2.726 7.259 1.00 97.69 369 TRP A C 1
ATOM 2749 O O . TRP A 1 369 ? -10.985 -2.912 8.458 1.00 97.69 369 TRP A O 1
ATOM 2759 N N . LEU A 1 370 ? -10.189 -2.520 6.396 1.00 96.88 370 LEU A N 1
ATOM 2760 C CA . LEU A 1 370 ? -8.782 -2.356 6.750 1.00 96.88 370 LEU A CA 1
ATOM 2761 C C . LEU A 1 370 ? -8.405 -0.875 6.659 1.00 96.88 370 LEU A C 1
ATOM 2763 O O . LEU A 1 370 ? -8.568 -0.257 5.611 1.00 96.88 370 LEU A O 1
ATOM 2767 N N . ASN A 1 371 ? -7.847 -0.308 7.720 1.00 96.62 371 ASN A N 1
ATOM 2768 C CA . ASN A 1 371 ? -7.259 1.026 7.697 1.00 96.62 371 ASN A CA 1
ATOM 2769 C C . ASN A 1 371 ? -5.745 0.907 7.879 1.00 96.62 371 ASN A C 1
ATOM 2771 O O . ASN A 1 371 ? -5.288 0.477 8.936 1.00 96.62 371 ASN A O 1
ATOM 2775 N N . ALA A 1 372 ? -4.975 1.298 6.864 1.00 94.25 372 ALA A N 1
ATOM 2776 C CA . ALA A 1 372 ? -3.512 1.307 6.908 1.00 94.25 372 ALA A CA 1
ATOM 2777 C C . ALA A 1 372 ? -2.970 2.648 6.380 1.00 94.25 372 ALA A C 1
ATOM 2779 O O . ALA A 1 372 ? -2.530 2.753 5.230 1.00 94.25 372 ALA A O 1
ATOM 2780 N N . PRO A 1 373 ? -3.056 3.712 7.192 1.00 90.62 373 PRO A N 1
ATOM 2781 C CA . PRO A 1 373 ? -2.573 5.023 6.798 1.00 90.62 373 PRO A CA 1
ATOM 2782 C C . PRO A 1 373 ? -1.048 5.096 6.959 1.00 90.62 373 PRO A C 1
ATOM 2784 O O . PRO A 1 373 ? -0.537 4.787 8.022 1.00 90.62 373 PRO A O 1
ATOM 2787 N N . GLY A 1 374 ? -0.303 5.513 5.936 1.00 87.69 374 GLY A N 1
ATOM 2788 C CA . GLY A 1 374 ? 1.166 5.566 6.002 1.00 87.69 374 GLY A CA 1
ATOM 2789 C C . GLY A 1 374 ? 1.841 4.218 5.738 1.00 87.69 374 GLY A C 1
ATOM 2790 O O . GLY A 1 374 ? 2.984 4.003 6.141 1.00 87.69 374 GLY A O 1
ATOM 2791 N N . ALA A 1 375 ? 1.130 3.308 5.076 1.00 93.12 375 ALA A N 1
ATOM 2792 C CA . ALA A 1 375 ? 1.715 2.093 4.543 1.00 93.12 375 ALA A CA 1
ATOM 2793 C C . ALA A 1 375 ? 2.563 2.396 3.293 1.00 93.12 375 ALA A C 1
ATOM 2795 O O . ALA A 1 375 ? 2.441 3.465 2.696 1.00 93.12 375 ALA A O 1
ATOM 2796 N N . LYS A 1 376 ? 3.461 1.489 2.896 1.00 94.81 376 LYS A N 1
ATOM 2797 C CA . LYS A 1 376 ? 4.433 1.767 1.828 1.00 94.81 376 LYS A CA 1
ATOM 2798 C C . LYS A 1 376 ? 4.660 0.589 0.891 1.00 94.81 376 LYS A C 1
ATOM 2800 O O . LYS A 1 376 ? 4.734 -0.558 1.333 1.00 94.81 376 LYS A O 1
ATOM 2805 N N . LEU A 1 377 ? 4.839 0.910 -0.390 1.00 93.69 377 LEU A N 1
ATOM 2806 C CA . LEU A 1 377 ? 5.321 0.020 -1.447 1.00 93.69 377 LEU A CA 1
ATOM 2807 C C . LEU A 1 377 ? 6.515 0.698 -2.122 1.00 93.69 377 LEU A C 1
ATOM 2809 O O . LEU A 1 377 ? 6.358 1.538 -3.009 1.00 93.69 377 LEU A O 1
ATOM 2813 N N . LEU A 1 378 ? 7.714 0.373 -1.650 1.00 93.69 378 LEU A N 1
ATOM 2814 C CA . LEU A 1 378 ? 8.929 1.083 -2.033 1.00 93.69 378 LEU A CA 1
ATOM 2815 C C . LEU A 1 378 ? 9.837 0.257 -2.934 1.00 93.69 378 LEU A C 1
ATOM 2817 O O . LEU A 1 378 ? 9.868 -0.978 -2.884 1.00 93.69 378 LEU A O 1
ATOM 2821 N N . ASN A 1 379 ? 10.643 0.995 -3.694 1.00 92.50 379 ASN A N 1
ATOM 2822 C CA . ASN A 1 379 ? 11.752 0.502 -4.495 1.00 92.50 379 ASN A CA 1
ATOM 2823 C C . ASN A 1 379 ? 11.295 -0.549 -5.521 1.00 92.50 379 ASN A C 1
ATOM 2825 O O . ASN A 1 379 ? 12.010 -1.518 -5.776 1.00 92.50 379 ASN A O 1
ATOM 2829 N N . ILE A 1 380 ? 10.102 -0.372 -6.102 1.00 92.25 380 ILE A N 1
ATOM 2830 C CA . ILE A 1 380 ? 9.592 -1.256 -7.153 1.00 92.25 380 ILE A CA 1
ATOM 2831 C C . ILE A 1 380 ? 10.487 -1.101 -8.382 1.00 92.25 380 ILE A C 1
ATOM 2833 O O . ILE A 1 380 ? 10.684 0.008 -8.877 1.00 92.25 380 ILE A O 1
ATOM 2837 N N . ASN A 1 381 ? 11.027 -2.199 -8.900 1.00 88.06 381 ASN A N 1
ATOM 2838 C CA . ASN A 1 381 ? 11.882 -2.152 -10.082 1.00 88.06 381 ASN A CA 1
ATOM 2839 C C . ASN A 1 381 ? 11.638 -3.368 -10.985 1.00 88.06 381 ASN A C 1
ATOM 2841 O O . ASN A 1 381 ? 12.147 -4.445 -10.696 1.00 88.06 381 ASN A O 1
ATOM 2845 N N . PRO A 1 382 ? 10.882 -3.226 -12.085 1.00 84.44 382 PRO A N 1
ATOM 2846 C CA . PRO A 1 382 ? 10.613 -4.308 -13.018 1.00 84.44 382 PRO A CA 1
ATOM 2847 C C . PRO A 1 382 ? 11.900 -5.011 -13.479 1.00 84.44 382 PRO A C 1
ATOM 2849 O O . PRO A 1 382 ? 12.840 -4.338 -13.933 1.00 84.44 382 PRO A O 1
ATOM 2852 N N . PRO A 1 383 ? 11.946 -6.356 -13.450 1.00 82.62 383 PRO A N 1
ATOM 2853 C CA . PRO A 1 383 ? 13.124 -7.105 -13.889 1.00 82.62 383 PRO A CA 1
ATOM 2854 C C . PRO A 1 383 ? 13.369 -6.936 -15.395 1.00 82.62 383 PRO A C 1
ATOM 2856 O O . PRO A 1 383 ? 14.516 -6.884 -15.849 1.00 82.62 383 PRO A O 1
ATOM 2859 N N . ASP A 1 384 ? 12.290 -6.738 -16.153 1.00 87.81 384 ASP A N 1
ATOM 2860 C CA . ASP A 1 384 ? 12.276 -6.589 -17.603 1.00 87.81 384 ASP A CA 1
ATOM 2861 C C . ASP A 1 384 ? 11.830 -5.181 -18.023 1.00 87.81 384 ASP A C 1
ATOM 2863 O O . ASP A 1 384 ? 11.183 -4.451 -17.271 1.00 87.81 384 ASP A O 1
ATOM 2867 N N . ARG A 1 385 ? 12.144 -4.801 -19.266 1.00 92.50 385 ARG A N 1
ATOM 2868 C CA . ARG A 1 385 ? 11.589 -3.586 -19.875 1.00 92.50 385 ARG A CA 1
ATOM 2869 C C . ARG A 1 385 ? 10.116 -3.823 -20.226 1.00 92.50 385 ARG A C 1
ATOM 2871 O O . ARG A 1 385 ? 9.805 -4.715 -21.010 1.00 92.50 385 ARG A O 1
ATOM 2878 N N . ILE A 1 386 ? 9.228 -2.993 -19.689 1.00 93.69 386 ILE A N 1
ATOM 2879 C CA . ILE A 1 386 ? 7.782 -3.027 -19.907 1.00 93.69 386 ILE A CA 1
ATOM 2880 C C . ILE A 1 386 ? 7.469 -2.671 -21.359 1.00 93.69 386 ILE A C 1
ATOM 2882 O O . ILE A 1 386 ? 7.651 -1.532 -21.783 1.00 93.69 386 ILE A O 1
ATOM 2886 N N . ASN A 1 387 ? 6.980 -3.636 -22.131 1.00 92.81 387 ASN A N 1
ATOM 2887 C CA . ASN A 1 387 ? 6.528 -3.397 -23.494 1.00 92.81 387 ASN A CA 1
ATOM 2888 C C . ASN A 1 387 ? 5.077 -2.898 -23.495 1.00 92.81 387 ASN A C 1
ATOM 2890 O O . ASN A 1 387 ? 4.158 -3.648 -23.163 1.00 92.81 387 ASN A O 1
ATOM 2894 N N . VAL A 1 388 ? 4.876 -1.640 -23.890 1.00 90.19 388 VAL A N 1
ATOM 2895 C CA . VAL A 1 388 ? 3.549 -1.006 -23.982 1.00 90.19 388 VAL A CA 1
ATOM 2896 C C . VAL A 1 388 ? 2.929 -1.118 -25.381 1.00 90.19 388 VAL A C 1
ATOM 2898 O O . VAL A 1 388 ? 1.819 -0.647 -25.610 1.00 90.19 388 VAL A O 1
ATOM 2901 N N . GLY A 1 389 ? 3.618 -1.763 -26.327 1.00 90.75 389 GLY A N 1
ATOM 2902 C CA . GLY A 1 389 ? 3.128 -1.969 -27.687 1.00 90.75 389 GLY A CA 1
ATOM 2903 C C . GLY A 1 389 ? 3.176 -0.707 -28.553 1.00 90.75 389 GLY A C 1
ATOM 2904 O O . GLY A 1 389 ? 4.062 0.136 -28.410 1.00 90.75 389 GLY A O 1
ATOM 2905 N N . ASN A 1 390 ? 2.254 -0.611 -29.515 1.00 91.12 390 ASN A N 1
ATOM 2906 C CA . ASN A 1 390 ? 2.178 0.525 -30.434 1.00 91.12 390 ASN A CA 1
ATOM 2907 C C . ASN A 1 390 ? 1.459 1.706 -29.774 1.00 91.12 390 ASN A C 1
ATOM 2909 O O . ASN A 1 390 ? 0.342 1.548 -29.286 1.00 91.12 390 ASN A O 1
ATOM 2913 N N . VAL A 1 391 ? 2.068 2.889 -29.832 1.00 90.06 391 VAL A N 1
ATOM 2914 C CA . VAL A 1 391 ? 1.526 4.117 -29.238 1.00 90.06 391 VAL A CA 1
ATOM 2915 C C . VAL A 1 391 ? 1.444 5.201 -30.312 1.00 90.06 391 VAL A C 1
ATOM 2917 O O . VAL A 1 391 ? 2.397 5.423 -31.061 1.00 90.06 391 VAL A O 1
ATOM 2920 N N . ASP A 1 392 ? 0.298 5.870 -30.428 1.00 89.69 392 ASP A N 1
ATOM 2921 C CA . ASP A 1 392 ? 0.137 6.991 -31.355 1.00 89.69 392 ASP A CA 1
ATOM 2922 C C . ASP A 1 392 ? 0.798 8.277 -30.823 1.00 89.69 392 ASP A C 1
ATOM 2924 O O . ASP A 1 392 ? 1.019 8.442 -29.623 1.00 89.69 392 ASP A O 1
ATOM 2928 N N . ILE A 1 393 ? 1.100 9.218 -31.723 1.00 84.94 393 ILE A N 1
ATOM 2929 C CA . ILE A 1 393 ? 1.787 10.474 -31.375 1.00 84.94 393 ILE A CA 1
ATOM 2930 C C . ILE A 1 393 ? 0.970 11.310 -30.379 1.00 84.94 393 ILE A C 1
ATOM 2932 O O . ILE A 1 393 ? 1.548 11.937 -29.497 1.00 84.94 393 ILE A O 1
ATOM 2936 N N . GLY A 1 394 ? -0.361 11.312 -30.484 1.00 85.81 394 GLY A N 1
ATOM 2937 C CA . GLY A 1 394 ? -1.223 12.055 -29.566 1.00 85.81 394 GLY A CA 1
ATOM 2938 C C . GLY A 1 394 ? -1.143 11.505 -28.146 1.00 85.81 394 GLY A C 1
ATOM 2939 O O . GLY A 1 394 ? -1.105 12.272 -27.187 1.00 85.81 394 GLY A O 1
ATOM 2940 N N . THR A 1 395 ? -1.060 10.183 -28.013 1.00 86.75 395 THR A N 1
ATOM 2941 C CA . THR A 1 395 ? -0.823 9.525 -26.729 1.00 86.75 395 THR A CA 1
ATOM 2942 C C . THR A 1 395 ? 0.565 9.870 -26.187 1.00 86.75 395 THR A C 1
ATOM 2944 O O . THR A 1 395 ? 0.654 10.252 -25.027 1.00 86.75 395 THR A O 1
ATOM 2947 N N . VAL A 1 396 ? 1.626 9.855 -27.004 1.00 84.12 396 VAL A N 1
ATOM 2948 C CA . VAL A 1 396 ? 2.977 10.265 -26.561 1.00 84.12 396 VAL A CA 1
ATOM 2949 C C . VAL A 1 396 ? 3.001 11.716 -26.074 1.00 84.12 396 VAL A C 1
ATOM 2951 O O . VAL A 1 396 ? 3.508 11.986 -24.991 1.00 84.12 396 VAL A O 1
ATOM 2954 N N . VAL A 1 397 ? 2.415 12.646 -26.834 1.00 84.50 397 VAL A N 1
ATOM 2955 C CA . VAL A 1 397 ? 2.360 14.069 -26.456 1.00 84.50 397 VAL A CA 1
ATOM 2956 C C . VAL A 1 397 ? 1.588 14.263 -25.152 1.00 84.50 397 VAL A C 1
ATOM 2958 O O . VAL A 1 397 ? 2.002 15.066 -24.323 1.00 84.50 397 VAL A O 1
ATOM 2961 N N . SER A 1 398 ? 0.519 13.492 -24.932 1.00 86.94 398 SER A N 1
ATOM 2962 C CA . SER A 1 398 ? -0.258 13.572 -23.691 1.00 86.94 398 SER A CA 1
ATOM 2963 C C . SER A 1 398 ? 0.536 13.191 -22.439 1.00 86.94 398 SER A C 1
ATOM 2965 O O . SER A 1 398 ? 0.142 13.568 -21.347 1.00 86.94 398 SER A O 1
ATOM 2967 N N . LEU A 1 399 ? 1.658 12.470 -22.573 1.00 85.00 399 LEU A N 1
ATOM 2968 C CA . LEU A 1 399 ? 2.537 12.138 -21.443 1.00 85.00 399 LEU A CA 1
ATOM 2969 C C . LEU A 1 399 ? 3.369 13.333 -20.971 1.00 85.00 399 LEU A C 1
ATOM 2971 O O . LEU A 1 399 ? 3.992 13.254 -19.920 1.00 85.00 399 LEU A O 1
ATOM 2975 N N . LEU A 1 400 ? 3.389 14.442 -21.716 1.00 84.25 400 LEU A N 1
ATOM 2976 C CA . LEU A 1 400 ? 4.029 15.685 -21.277 1.00 84.25 400 LEU A CA 1
ATOM 2977 C C . LEU A 1 400 ? 3.136 16.490 -20.316 1.00 84.25 400 LEU A C 1
ATOM 2979 O O . LEU A 1 400 ? 3.617 17.421 -19.672 1.00 84.25 400 LEU A O 1
ATOM 2983 N N . GLY A 1 401 ? 1.850 16.140 -20.212 1.00 84.94 401 GLY A N 1
ATOM 2984 C CA . GLY A 1 401 ? 0.876 16.785 -19.339 1.00 84.94 401 GLY A CA 1
ATOM 2985 C C . GLY A 1 401 ? 0.167 15.794 -18.406 1.00 84.94 401 GLY A C 1
ATOM 2986 O O . GLY A 1 401 ? 0.224 14.581 -18.613 1.00 84.94 401 GLY A O 1
ATOM 2987 N N . PRO A 1 402 ? -0.508 16.287 -17.352 1.00 80.50 402 PRO A N 1
ATOM 2988 C CA . PRO A 1 402 ? -1.160 15.446 -16.345 1.00 80.50 402 PRO A CA 1
ATOM 2989 C C . PRO A 1 402 ? -2.310 14.596 -16.904 1.00 80.50 402 PRO A C 1
ATOM 2991 O O . PRO A 1 402 ? -2.746 13.647 -16.258 1.00 80.50 402 PRO A O 1
ATOM 2994 N N . GLU A 1 403 ? -2.802 14.904 -18.105 1.00 77.44 403 GLU A N 1
ATOM 2995 C CA . GLU A 1 403 ? -3.798 14.105 -18.812 1.00 77.44 403 GLU A CA 1
ATOM 2996 C C . GLU A 1 403 ? -3.314 12.697 -19.190 1.00 77.44 403 GLU A C 1
ATOM 2998 O O . GLU A 1 403 ? -4.167 11.839 -19.414 1.00 77.44 403 GLU A O 1
ATOM 3003 N N . GLY A 1 404 ? -1.988 12.479 -19.273 1.00 74.44 404 GLY A N 1
ATOM 3004 C CA . GLY A 1 404 ? -1.286 11.224 -19.577 1.00 74.44 404 GLY A CA 1
ATOM 3005 C C . GLY A 1 404 ? -2.174 10.061 -20.014 1.00 74.44 404 GLY A C 1
ATOM 3006 O O . GLY A 1 404 ? -2.595 9.263 -19.184 1.00 74.44 404 GLY A O 1
ATOM 3007 N N . ARG A 1 405 ? -2.467 9.944 -21.315 1.00 83.56 405 ARG A N 1
ATOM 3008 C CA . ARG A 1 405 ? -3.483 9.000 -21.828 1.00 83.56 405 ARG A CA 1
ATOM 3009 C C . ARG A 1 405 ? -3.018 7.544 -21.881 1.00 83.56 405 ARG A C 1
ATOM 3011 O O . ARG A 1 405 ? -3.840 6.662 -22.123 1.00 83.56 405 ARG A O 1
ATOM 3018 N N . LEU A 1 406 ? -1.719 7.285 -21.714 1.00 86.00 406 LEU A N 1
ATOM 3019 C CA . LEU A 1 406 ? -1.187 5.926 -21.693 1.00 86.00 406 LEU A CA 1
ATOM 3020 C C . LEU A 1 406 ? -1.413 5.309 -20.314 1.00 86.00 406 LEU A C 1
ATOM 3022 O O . LEU A 1 406 ? -0.772 5.699 -19.339 1.00 86.00 406 LEU A O 1
ATOM 3026 N N . ILE A 1 407 ? -2.287 4.309 -20.275 1.00 89.69 407 ILE A N 1
ATOM 3027 C CA . ILE A 1 407 ? -2.503 3.469 -19.102 1.00 89.69 407 ILE A CA 1
ATOM 3028 C C . ILE A 1 407 ? -1.746 2.166 -19.323 1.00 89.69 407 ILE A C 1
ATOM 3030 O O . ILE A 1 407 ? -2.027 1.431 -20.272 1.00 89.69 407 ILE A O 1
ATOM 3034 N N . ILE A 1 408 ? -0.781 1.882 -18.453 1.00 91.44 408 ILE A N 1
ATOM 3035 C CA . ILE A 1 408 ? -0.101 0.589 -18.437 1.00 91.44 408 ILE A CA 1
ATOM 3036 C C . ILE A 1 408 ? -0.892 -0.331 -17.515 1.00 91.44 408 ILE A C 1
ATOM 3038 O O . ILE A 1 408 ? -0.937 -0.125 -16.301 1.00 91.44 408 ILE A O 1
ATOM 3042 N N . ASP A 1 409 ? -1.518 -1.339 -18.113 1.00 93.94 409 ASP A N 1
ATOM 3043 C CA . ASP A 1 409 ? -2.301 -2.331 -17.389 1.00 93.94 409 ASP A CA 1
ATOM 3044 C C . ASP A 1 409 ? -1.422 -3.504 -16.942 1.00 93.94 409 ASP A C 1
ATOM 3046 O O . ASP A 1 409 ? -0.759 -4.163 -17.752 1.00 93.94 409 ASP A O 1
ATOM 3050 N N . ASN A 1 410 ? -1.429 -3.754 -15.637 1.00 94.31 410 ASN A N 1
ATOM 3051 C CA . ASN A 1 410 ? -0.725 -4.832 -14.957 1.00 94.31 410 ASN A CA 1
ATOM 3052 C C . ASN A 1 410 ? 0.749 -4.961 -15.367 1.00 94.31 410 ASN A C 1
ATOM 3054 O O . ASN A 1 410 ? 1.144 -6.012 -15.878 1.00 94.31 410 ASN A O 1
ATOM 3058 N N . PRO A 1 411 ? 1.566 -3.902 -15.199 1.00 93.69 411 PRO A N 1
ATOM 3059 C CA . PRO A 1 411 ? 2.995 -3.992 -15.469 1.00 93.69 411 PRO A CA 1
ATOM 3060 C C . PRO A 1 411 ? 3.634 -5.054 -14.579 1.00 93.69 411 PRO A C 1
ATOM 3062 O O . PRO A 1 411 ? 3.322 -5.128 -13.396 1.00 93.69 411 PRO A O 1
ATOM 3065 N N . LYS A 1 412 ? 4.579 -5.821 -15.124 1.00 91.69 412 LYS A N 1
ATOM 3066 C CA . LYS A 1 412 ? 5.409 -6.714 -14.311 1.00 91.69 412 LYS A CA 1
ATOM 3067 C C . LYS A 1 412 ? 6.204 -5.884 -13.305 1.00 91.69 412 LYS A C 1
ATOM 3069 O O . LYS A 1 412 ? 7.008 -5.045 -13.708 1.00 91.69 412 LYS A O 1
ATOM 3074 N N . ILE A 1 413 ? 5.980 -6.125 -12.019 1.00 89.00 413 ILE A N 1
ATOM 3075 C CA . ILE A 1 413 ? 6.649 -5.441 -10.909 1.00 89.00 413 ILE A CA 1
ATOM 3076 C C . ILE A 1 413 ? 7.496 -6.420 -10.096 1.00 89.00 413 ILE A C 1
ATOM 3078 O O . ILE A 1 413 ? 7.206 -7.612 -10.054 1.00 89.00 413 ILE A O 1
ATOM 3082 N N . ASP A 1 414 ? 8.542 -5.906 -9.453 1.00 83.56 414 ASP A N 1
ATOM 3083 C CA . ASP A 1 414 ? 9.378 -6.672 -8.525 1.00 83.56 414 ASP A CA 1
ATOM 3084 C C . ASP A 1 414 ? 9.025 -6.290 -7.086 1.00 83.56 414 ASP A C 1
ATOM 3086 O O . ASP A 1 414 ? 9.514 -5.302 -6.536 1.00 83.56 414 ASP A O 1
ATOM 3090 N N . LEU A 1 415 ? 8.114 -7.061 -6.504 1.00 87.12 415 LEU A N 1
ATOM 3091 C CA . LEU A 1 415 ? 7.772 -7.028 -5.086 1.00 87.12 415 LEU A CA 1
ATOM 3092 C C . LEU A 1 415 ? 7.906 -8.456 -4.560 1.00 87.12 415 LEU A C 1
ATOM 3094 O O . LEU A 1 415 ? 6.894 -9.083 -4.295 1.00 87.12 415 LEU A O 1
ATOM 3098 N N . PRO A 1 416 ? 9.093 -9.068 -4.500 1.00 83.12 416 PRO A N 1
ATOM 3099 C CA . PRO A 1 416 ? 9.172 -10.495 -4.240 1.00 83.12 416 PRO A CA 1
ATOM 3100 C C . PRO A 1 416 ? 8.880 -10.781 -2.763 1.00 83.12 416 PRO A C 1
ATOM 3102 O O . PRO A 1 416 ? 9.236 -10.001 -1.875 1.00 83.12 416 PRO A O 1
ATOM 3105 N N . ARG A 1 417 ? 8.204 -11.901 -2.492 1.00 83.88 417 ARG A N 1
ATOM 3106 C CA . ARG A 1 417 ? 7.833 -12.286 -1.126 1.00 83.88 417 ARG A CA 1
ATOM 3107 C C . ARG A 1 417 ? 9.074 -12.735 -0.360 1.00 83.88 417 ARG A C 1
ATOM 3109 O O . ARG A 1 417 ? 9.798 -13.594 -0.847 1.00 83.88 417 ARG A O 1
ATOM 3116 N N . VAL A 1 418 ? 9.293 -12.227 0.849 1.00 83.56 418 VAL A N 1
ATOM 3117 C CA . VAL A 1 418 ? 10.326 -12.772 1.741 1.00 83.56 418 VAL A CA 1
ATOM 3118 C C . VAL A 1 418 ? 9.746 -13.951 2.520 1.00 83.56 418 VAL A C 1
ATOM 3120 O O . VAL A 1 418 ? 8.607 -13.912 2.982 1.00 83.56 418 VAL A O 1
ATOM 3123 N N . SER A 1 419 ? 10.526 -15.025 2.636 1.00 78.62 419 SER A N 1
ATOM 3124 C CA . SER A 1 419 ? 10.117 -16.229 3.360 1.00 78.62 419 SER A CA 1
ATOM 3125 C C . SER A 1 419 ? 10.054 -15.958 4.864 1.00 78.62 419 SER A C 1
ATOM 3127 O O . SER A 1 419 ? 11.063 -15.602 5.469 1.00 78.62 419 SER A O 1
ATOM 3129 N N . ASN A 1 420 ? 8.888 -16.184 5.470 1.00 80.50 420 ASN A N 1
ATOM 3130 C CA . ASN A 1 420 ? 8.674 -16.097 6.915 1.00 80.50 420 ASN A CA 1
ATOM 3131 C C . ASN A 1 420 ? 8.485 -17.488 7.555 1.00 80.50 420 ASN A C 1
ATOM 3133 O O . ASN A 1 420 ? 7.683 -17.689 8.463 1.00 80.50 420 ASN A O 1
ATOM 3137 N N . CYS A 1 421 ? 9.175 -18.499 7.032 1.00 76.94 421 CYS A N 1
ATOM 3138 C CA . CYS A 1 421 ? 8.979 -19.881 7.463 1.00 76.9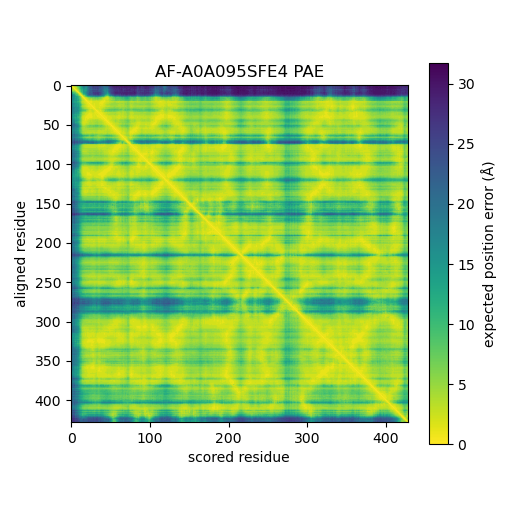4 421 CYS A CA 1
ATOM 3139 C C . CYS A 1 421 ? 9.938 -20.243 8.598 1.00 76.94 421 CYS A C 1
ATOM 3141 O O . CYS A 1 421 ? 11.151 -20.132 8.433 1.00 76.94 421 CYS A O 1
ATOM 3143 N N . TYR A 1 422 ? 9.413 -20.736 9.722 1.00 70.75 422 TYR A N 1
ATOM 3144 C CA . TYR A 1 422 ? 10.222 -21.124 10.883 1.00 70.75 422 TYR A CA 1
ATOM 3145 C C . TYR A 1 422 ? 10.353 -22.646 11.042 1.00 70.75 422 TYR A C 1
ATOM 3147 O O . TYR A 1 422 ? 9.409 -23.408 10.808 1.00 70.75 422 TYR A O 1
ATOM 3155 N N . GLY A 1 423 ? 11.522 -23.081 11.524 1.00 62.06 423 GLY A N 1
ATOM 3156 C CA . GLY A 1 423 ? 11.804 -24.462 11.921 1.00 62.06 423 GLY A CA 1
ATOM 3157 C C . GLY A 1 423 ? 12.020 -25.451 10.767 1.00 62.06 423 GLY A C 1
ATOM 3158 O O . GLY A 1 423 ? 11.823 -25.149 9.593 1.00 62.06 423 GLY A O 1
ATOM 3159 N N . SER A 1 424 ? 12.416 -26.682 11.108 1.00 56.97 424 SER A N 1
ATOM 3160 C CA . SER A 1 424 ? 12.689 -27.758 10.136 1.00 56.97 424 SER A CA 1
ATOM 3161 C C . SER A 1 424 ? 11.447 -28.266 9.398 1.00 56.97 424 SER A C 1
ATOM 3163 O O . SER A 1 424 ? 11.575 -28.905 8.357 1.00 56.97 424 SER A O 1
ATOM 3165 N N . ALA A 1 425 ? 10.257 -27.988 9.937 1.00 53.38 425 ALA A N 1
ATOM 3166 C CA . ALA A 1 425 ? 8.978 -28.293 9.307 1.00 53.38 425 ALA A CA 1
ATOM 3167 C C . ALA A 1 425 ? 8.539 -27.226 8.289 1.00 53.38 425 ALA A C 1
ATOM 3169 O O . ALA A 1 425 ? 7.562 -27.461 7.586 1.00 53.38 425 ALA A O 1
ATOM 3170 N N . VAL A 1 426 ? 9.257 -26.092 8.205 1.00 62.81 426 VAL A N 1
ATOM 3171 C CA . VAL A 1 426 ? 9.008 -25.003 7.249 1.00 62.81 426 VAL A CA 1
ATOM 3172 C C . VAL A 1 426 ? 7.545 -24.548 7.321 1.00 62.81 426 VAL A C 1
ATOM 3174 O O . VAL A 1 426 ? 6.811 -24.625 6.341 1.00 62.81 426 VAL A O 1
ATOM 3177 N N . PHE A 1 427 ? 7.098 -24.126 8.511 1.00 56.91 427 PHE A N 1
ATOM 3178 C CA . PHE A 1 427 ? 5.736 -23.616 8.683 1.00 56.91 427 PHE A CA 1
ATOM 3179 C C . PHE A 1 427 ? 5.614 -22.245 8.007 1.00 56.91 427 PHE A C 1
ATOM 3181 O O . PHE A 1 427 ? 5.911 -21.214 8.616 1.00 56.91 427 PHE A O 1
ATOM 3188 N N . CYS A 1 428 ? 5.219 -22.283 6.738 1.00 65.69 428 CYS A N 1
ATOM 3189 C CA . CYS A 1 428 ? 4.633 -21.204 5.958 1.00 65.69 428 CYS A CA 1
ATOM 3190 C C . CYS A 1 428 ? 3.149 -21.562 5.720 1.00 65.69 428 CYS A C 1
ATOM 3192 O O . CYS A 1 428 ? 2.338 -20.626 5.635 1.00 65.69 428 CYS A O 1
#

pLDDT: mean 88.3, std 10.05, range [44.69, 98.5]

Secondary structure (DSSP, 8-state):
--HHHHHT-PPPTT-SEEEEEE-TT-STT---TTSTT-SEEEEEEESSEEEE-EEEEEEEESTTSGGGGG-SS---SEEEEEEEEE-B-TTSSSB-TTGGGS-EEEEEEEEEEEEESTT-TTT-EEEEEEEEEEEEEEEEE--EETT----GGGT-------SPSS-B-TTT-SB--TT--SSHHHHTTEE-EEEEEEEEEEEEEEEEEEEEEETTTEEEEEEEEES--SS-BTTB-TTSPPEEEEEEEEEE-EEEEEEEEEEEEEEE----TTTHHHHHHHHHHHHHH--EEEEEEEEEGGG--EEEEEEEES-EEEEESS-B-PBPTTSSPPPTT-TT-TT-GGGS---TTSGGG-SBPSPBPSEEEEEEEEEEEEEE--SS-EEEEEE-HHHHHHTTSTT---EEES-----PPPP--BTTTTB-

Organism: NCBI:txid1177154

Solvent-accessible surface area (backbone atoms only — not comparable to full-atom values): 21594 Å² total; per-residue (Å²): 136,58,70,72,68,60,68,66,57,69,57,59,95,87,42,59,59,40,52,50,73,44,57,51,46,68,48,57,63,50,70,46,87,92,31,44,32,46,32,36,33,46,37,43,31,33,70,48,76,46,74,39,69,49,65,33,64,68,47,74,39,49,60,80,41,82,69,33,79,79,46,100,55,87,46,33,21,30,28,28,32,41,34,28,39,21,14,42,36,97,85,50,63,47,66,24,88,64,19,54,82,25,46,15,36,36,30,34,39,33,40,33,38,33,26,34,52,71,93,37,83,94,65,45,40,81,46,29,43,36,40,35,24,48,27,32,33,22,18,43,35,20,27,48,53,42,70,23,54,50,46,64,87,76,73,39,75,33,94,38,61,70,48,64,89,76,37,52,26,87,89,79,47,57,61,31,32,89,86,37,32,33,36,70,33,28,54,19,28,32,41,11,33,69,15,41,11,30,39,39,31,30,33,40,16,35,42,45,41,39,32,35,23,44,72,76,78,35,53,31,39,38,35,24,15,33,16,34,17,74,67,69,44,46,89,22,23,79,82,38,70,73,35,68,47,77,49,71,44,78,45,38,41,59,50,74,46,73,46,42,66,29,38,37,59,47,54,42,56,66,64,44,88,93,46,32,89,66,38,44,62,52,37,55,47,40,66,73,71,50,52,58,34,22,36,23,41,36,35,51,30,25,61,46,12,53,40,33,22,61,73,16,44,52,33,32,43,33,40,22,78,51,55,38,26,48,69,32,74,83,57,41,54,60,65,54,75,48,83,81,32,49,49,14,65,92,72,75,53,63,65,89,82,46,45,60,65,13,13,31,43,67,70,36,56,56,42,36,26,38,34,38,46,44,24,32,46,48,48,27,43,37,93,58,66,29,58,72,47,74,40,50,64,70,43,60,57,29,21,68,39,68,75,18,68,53,66,45,50,26,56,46,68,44,46,58,54,75,66,59,45,46,72,98,81,52,58,86

Radius of gyration: 23.7 Å; Cα contacts (8 Å, |Δi|>4): 1174; chains: 1; bounding box: 56×48×84 Å

Mean predicted aligned error: 6.98 Å

Sequence (428 aa):
MDDENLAQVTGQNGSLFLSDHIGANELAGQQGVGSPTDFDFYRMGMDVKLNLNMNIAKFQLGCGGVNDLLTTSPACDIDIDYLSFMGINNDGDFPSLDGPDSAFELIRPYVELAIKNDDAATLREVVGFKVGGQRINGALTMGRDYTGAGKASEGYTGPGVESLAPLINQEHGGICNPGATTGQGVVNCHSGINSVSGFLSLELSAAIRARANIAGFITTDLNTCFGRMNPTQYGCHSGTTPFLVDAGGTRMQQLHVAAAKLSIDAIDLNCQWWNILVCGPAQLVADSLITEGYGQLVIDMRQVHYLLTPDTENFFISVQREPVAWPNYSKALPLSNVAYDACNPSYGQIPSNGRCGSAYAPTANTGWWLNAPGAKLLNINPPDRINVGNVDIGTVVSLLGPEGRLIIDNPKIDLPRVSNCYGSAVFC

Foldseek 3Di:
DDVVVVQPPQDPDPDQKGKHKDAQQRFFPRDDPPDLSGWIKIKIWGQDKDWDWDWDQWDFFAFPHPCVVVDPDTDGQWIFGTKTFFAPDPVLQAADLVFQVGTKIAGTKMKMWTWDPPVDPVPIDGFKMKIGGQWIGGKTFGKAQQQQDFDVLVPTGGPHRPDDPQRFQPPPTDGADPPAQFDPNQLRRFATIQWHAAKEKEFEKEWAWAWACEVVPWIKIWTKMDAAAVPDGLNHHNPGQTDIDMDHHGGDFKDKDAFGKIFTNAMDRVDDPVCCVPVVVVRVCCNPPPGIWTAIEIAGRRLARMKGRHGFGPWMKMAGQAKHFAAGPVSHAPDLPPPNFLSPCVSVRNDPQCNRRTRTHRIRGHTMYTYGGHIYDHNKYAPDHRYQYYDYPVLVVCRRDSNNPRYGHHGRIPNHGRQNFDDPVRND